Protein AF-A0A4Y8Q930-F1 (afdb_monomer_lite)

Radius of gyration: 38.36 Å; chains: 1; bounding box: 123×101×98 Å

Secondary structure (DSSP, 8-state):
--------------PPPPP------------------PPPP--HHHHHHHHHHHHHHHHHHHHHHT-------------PPPPP--PPPP---------------------SS--------EEPP---S-HHHHHTTHHHHHHHHHHHHHHHHHHHHHHH-GGGGTT-S-HHHHHHHHHHHHHHH-TTSPPTTHHHHHHHHHHHHHHTT---BTTBEEEES--BTTB--SEEEEETTEEEEEEEEEEGGGTTHHHH-TTSSGGGSSEEEEEEEPPPPTHHHHHT-S-HHHHHHHHHHHHHHHHHHHHHHHHHHHHHHHHHHHHHHTT--SS-S-HHHHHHHHHHHHHHHS---S-TTS-HHHHHHTPPPHHHHHHHTT--SGGGT--TTSS----HHHHHHHHHHHHHHHHHHHHHHHHHHHHHHHHHHGGGTTSHHHHHHHHHHHTT--SHHHHHHHHHHHHHHHHHHHHHHHHHHHHHHHHHH--HHHHHHHHHHHHHHHT--SS--HHHHHHHHHHHHHHHHHHHHHHHHHHHHHHHHHHHHHTT--TTS--THHHHHHHHHHHH-TT-HHHHHHHHHHHHHS---------------PPPPP-------------------------------------------------------------

Foldseek 3Di:
DDDDDDDDDDDDDDDDDDDPDDDDDDDDDDDDDDDDDDDDDCDPVNLVVVCVVPNDVVSVVVVVVPDDPDDDDDDDDDDDDDDDDDDDDDDDDDDDDDDDDDPPDDDDDDDPDPPPVVFDFDKDAAPADCLVVLVVCVVQVVVVLVVLLVLLAVLLVVLLLLVVLVVPPDPLSVVLNVQLVVCLLPVVDRDPCNQVSSQSSSLVRSVVPDAAGPQWGKDAQDDDPPDTARIFIDDVPAGNEGEHEEEPVCPPVVVVPPPRCQNHHNIYTYNYDHTDDSLSSLCSDPQVLSNVVSVLVVVLVVLLVVLLVVLLVVVLVVVVVVCVVVVQDLPDDDLVVLLVVLQVSQVVLDPDPPPPPPPPVVVVVLGARSQLCCVSSVHDCVSSPPDPPDDDNGNPNVSVSSSVVSVVVSVVVSLVSLLVLLVVLCVLCVVVCVQLQSVQLVVCVVVVVSDPVSSSLSSLVSSLVVLLVVLVVLLVVLVVVCVVPVDVLSVVLNVLSVVLNVLDDNYSDNVSSSVSVVSSVVSVVSSVLVVVVVVVVVVVVVVCVVVVPDPVPDDPVVLVVLVVQCVVCVPPVVSVVVSVVVCVVCPPPCDDPDDDPDDDDDDDDDDDDDDDDDDDDDDDDDDDDDDDDDDDDDDDDDDDDDDDDDDDDDDDDDDDDDDDDDDDDDD

pLDDT: mean 70.93, std 26.19, range [25.75, 98.44]

Structure (mmCIF, N/CA/C/O backbone):
data_AF-A0A4Y8Q930-F1
#
_entry.id   AF-A0A4Y8Q930-F1
#
loop_
_atom_site.group_PDB
_atom_site.id
_atom_site.type_symbol
_atom_site.label_atom_id
_atom_site.label_alt_id
_atom_site.label_comp_id
_atom_site.label_asym_id
_atom_site.label_entity_id
_atom_site.label_seq_id
_atom_site.pdbx_PDB_ins_code
_atom_site.Cartn_x
_atom_site.Cartn_y
_atom_site.Cartn_z
_atom_site.occupancy
_atom_site.B_iso_or_equiv
_atom_site.auth_seq_id
_atom_site.auth_comp_id
_atom_site.auth_asym_id
_atom_site.auth_atom_id
_atom_site.pdbx_PDB_model_num
ATOM 1 N N . MET A 1 1 ? 37.430 51.679 5.023 1.00 36.75 1 MET A N 1
ATOM 2 C CA . MET A 1 1 ? 35.955 51.592 5.090 1.00 36.75 1 MET A CA 1
ATOM 3 C C . MET A 1 1 ? 35.547 50.253 4.504 1.00 36.75 1 MET A C 1
ATOM 5 O O . MET A 1 1 ? 36.100 49.862 3.488 1.00 36.75 1 MET A O 1
ATOM 9 N N . HIS A 1 2 ? 34.752 49.509 5.267 1.00 32.44 2 HIS A N 1
ATOM 10 C CA . HIS A 1 2 ? 34.808 48.053 5.414 1.00 32.44 2 HIS A CA 1
ATOM 11 C C . HIS A 1 2 ? 34.274 47.218 4.238 1.00 32.44 2 HIS A C 1
ATOM 13 O O . HIS A 1 2 ? 33.123 47.364 3.843 1.00 32.44 2 HIS A O 1
ATOM 19 N N . GLN A 1 3 ? 35.083 46.244 3.806 1.00 33.53 3 GLN A N 1
ATOM 20 C CA . GLN A 1 3 ? 34.623 44.909 3.417 1.00 33.53 3 GLN A CA 1
ATOM 21 C C . GLN A 1 3 ? 34.765 43.999 4.645 1.00 33.53 3 GLN A C 1
ATOM 23 O O . GLN A 1 3 ? 35.811 44.010 5.295 1.00 33.53 3 GLN A O 1
ATOM 28 N N . ALA A 1 4 ? 33.728 43.228 4.964 1.00 36.00 4 ALA A N 1
ATOM 29 C CA . ALA A 1 4 ? 33.788 42.150 5.942 1.00 36.00 4 ALA A CA 1
ATOM 30 C C . ALA A 1 4 ? 33.370 40.854 5.245 1.00 36.00 4 ALA A C 1
ATOM 32 O O . ALA A 1 4 ? 32.201 40.649 4.931 1.00 36.00 4 ALA A O 1
ATOM 33 N N . ALA A 1 5 ? 34.365 40.012 4.974 1.00 34.00 5 ALA A N 1
ATOM 34 C CA . ALA A 1 5 ? 34.192 38.604 4.675 1.00 34.00 5 ALA A CA 1
ATOM 35 C C . ALA A 1 5 ? 34.090 37.853 6.010 1.00 34.00 5 ALA A C 1
ATOM 37 O O . ALA A 1 5 ? 35.002 37.928 6.834 1.00 34.00 5 ALA A O 1
ATOM 38 N N . SER A 1 6 ? 32.982 37.153 6.235 1.00 31.44 6 SER A N 1
ATOM 39 C CA . SER A 1 6 ? 32.815 36.232 7.358 1.00 31.44 6 SER A CA 1
ATOM 40 C C . SER A 1 6 ? 33.062 34.805 6.876 1.00 31.44 6 SER A C 1
ATOM 42 O O . SER A 1 6 ? 32.207 34.192 6.240 1.00 31.44 6 SER A O 1
ATOM 44 N N . SER A 1 7 ? 34.251 34.291 7.183 1.00 29.86 7 SER A N 1
ATOM 45 C CA . SER A 1 7 ? 34.602 32.878 7.064 1.00 29.86 7 SER A CA 1
ATOM 46 C C . SER A 1 7 ? 33.880 32.077 8.151 1.00 29.86 7 SER A C 1
ATOM 48 O O . SER A 1 7 ? 34.176 32.257 9.333 1.00 29.86 7 SER A O 1
ATOM 50 N N . SER A 1 8 ? 32.976 31.168 7.780 1.00 29.45 8 SER A N 1
ATOM 51 C CA . SER A 1 8 ? 32.508 30.113 8.683 1.00 29.45 8 SER A CA 1
ATOM 52 C C . SER A 1 8 ? 33.503 28.950 8.638 1.00 29.45 8 SER A C 1
ATOM 54 O O . SER A 1 8 ? 33.691 28.280 7.624 1.00 29.45 8 SER A O 1
ATOM 56 N N . ARG A 1 9 ? 34.210 28.738 9.751 1.00 30.00 9 ARG A N 1
ATOM 57 C CA . ARG A 1 9 ? 34.969 27.510 9.998 1.00 30.00 9 ARG A CA 1
ATOM 58 C C . ARG A 1 9 ? 33.972 26.429 10.405 1.00 30.00 9 ARG A C 1
ATOM 60 O O . ARG A 1 9 ? 33.438 26.492 11.506 1.00 30.00 9 ARG A O 1
ATOM 67 N N . PHE A 1 10 ? 33.752 25.445 9.540 1.00 30.95 10 PHE A N 1
ATOM 68 C CA . PHE A 1 10 ? 33.192 24.163 9.954 1.00 30.95 10 PHE A CA 1
ATOM 69 C C . PHE A 1 10 ? 34.260 23.406 10.749 1.00 30.95 10 PHE A C 1
ATOM 71 O O . PHE A 1 10 ? 35.343 23.112 10.241 1.00 30.95 10 PHE A O 1
ATOM 78 N N . ALA A 1 11 ? 33.972 23.145 12.021 1.00 31.75 11 ALA A N 1
ATOM 79 C CA . ALA A 1 11 ? 34.728 22.209 12.833 1.00 31.75 11 ALA A CA 1
ATOM 80 C C . ALA A 1 11 ? 34.299 20.787 12.445 1.00 31.75 11 ALA A C 1
ATOM 82 O O . ALA A 1 11 ? 33.137 20.421 12.601 1.00 31.75 11 ALA A O 1
ATOM 83 N N . ASN A 1 12 ? 35.243 19.996 11.930 1.00 30.95 12 ASN A N 1
ATOM 84 C CA . ASN A 1 12 ? 35.089 18.552 11.779 1.00 30.95 12 ASN A CA 1
ATOM 85 C C . ASN A 1 12 ? 35.010 17.921 13.174 1.00 30.95 12 ASN A C 1
ATOM 87 O O . ASN A 1 12 ? 36.035 17.733 13.830 1.00 30.95 12 ASN A O 1
ATOM 91 N N . HIS A 1 13 ? 33.801 17.587 13.622 1.00 31.09 13 HIS A N 1
ATOM 92 C CA . HIS A 1 13 ? 33.611 16.625 14.699 1.00 31.09 13 HIS A CA 1
ATOM 93 C C . HIS A 1 13 ? 33.577 15.221 14.100 1.00 31.09 13 HIS A C 1
ATOM 95 O O . HIS A 1 13 ? 32.574 14.770 13.556 1.00 31.09 13 HIS A O 1
ATOM 101 N N . THR A 1 14 ? 34.715 14.540 14.188 1.00 33.00 14 THR A N 1
ATOM 102 C CA . THR A 1 14 ? 34.837 13.105 13.948 1.00 33.00 14 THR A CA 1
ATOM 103 C C . THR A 1 14 ? 34.076 12.369 15.052 1.00 33.00 14 THR A C 1
ATOM 105 O O . THR A 1 14 ? 34.450 12.453 16.222 1.00 33.00 14 THR A O 1
ATOM 108 N N . ALA A 1 15 ? 32.998 11.673 14.694 1.00 31.64 15 ALA A N 1
ATOM 109 C CA . ALA A 1 15 ? 32.315 10.753 15.596 1.00 31.64 15 ALA A CA 1
ATOM 110 C C . ALA A 1 15 ? 33.247 9.571 15.943 1.00 31.64 15 ALA A C 1
ATOM 112 O O . ALA A 1 15 ? 33.909 9.045 15.041 1.00 31.64 15 ALA A O 1
ATOM 113 N N . PRO A 1 16 ? 33.335 9.137 17.213 1.00 32.88 16 PRO A N 1
ATOM 114 C CA . PRO A 1 16 ? 34.100 7.949 17.565 1.00 32.88 16 PRO A CA 1
ATOM 115 C C . PRO A 1 16 ? 33.382 6.693 17.055 1.00 32.88 16 PRO A C 1
ATOM 117 O O . PRO A 1 16 ? 32.191 6.497 17.295 1.00 32.88 16 PRO A O 1
ATOM 120 N N . GLN A 1 17 ? 34.119 5.840 16.340 1.00 32.97 17 GLN A N 1
ATOM 121 C CA . GLN A 1 17 ? 33.675 4.493 15.988 1.00 32.97 17 GLN A CA 1
ATOM 122 C C . GLN A 1 17 ? 33.480 3.654 17.261 1.00 32.97 17 GLN A C 1
ATOM 124 O O . GLN A 1 17 ? 34.339 3.707 18.143 1.00 32.97 17 GLN A O 1
ATOM 129 N N . PRO A 1 18 ? 32.417 2.838 17.365 1.00 34.44 18 PRO A N 1
ATOM 130 C CA . PRO A 1 18 ? 32.326 1.858 18.434 1.00 34.44 18 PRO A CA 1
ATOM 131 C C . PRO A 1 18 ? 33.282 0.692 18.148 1.00 34.44 18 PRO A C 1
ATOM 133 O O . PRO A 1 18 ? 33.148 -0.023 17.151 1.00 34.44 18 PRO A O 1
ATOM 136 N N . GLU A 1 19 ? 34.250 0.508 19.045 1.00 28.56 19 GLU A N 1
ATOM 137 C CA . GLU A 1 19 ? 35.085 -0.687 19.135 1.00 28.56 19 GLU A CA 1
ATOM 138 C C . GLU A 1 19 ? 34.195 -1.929 19.290 1.00 28.56 19 GLU A C 1
ATOM 140 O O . GLU A 1 19 ? 33.484 -2.097 20.281 1.00 28.56 19 GLU A O 1
ATOM 145 N N . ARG A 1 20 ? 34.245 -2.832 18.306 1.00 30.56 20 ARG A N 1
ATOM 146 C CA . ARG A 1 20 ? 33.734 -4.196 18.459 1.00 30.56 20 ARG A CA 1
ATOM 147 C C . ARG A 1 20 ? 34.702 -4.974 19.345 1.00 30.56 20 ARG A C 1
ATOM 149 O O . ARG A 1 20 ? 35.709 -5.483 18.858 1.00 30.56 20 ARG A O 1
ATOM 156 N N . GLN A 1 21 ? 34.379 -5.088 20.628 1.00 28.41 21 GLN A N 1
ATOM 157 C CA . GLN A 1 21 ? 34.985 -6.093 21.492 1.00 28.41 21 GLN A CA 1
ATOM 158 C C . GLN A 1 21 ? 34.406 -7.466 21.134 1.00 28.41 21 GLN A C 1
ATOM 160 O O . GLN A 1 21 ? 33.207 -7.715 21.228 1.00 28.41 21 GLN A O 1
ATOM 165 N N . SER A 1 22 ? 35.279 -8.345 20.653 1.00 34.91 22 SER A N 1
ATOM 166 C CA . SER A 1 22 ? 35.018 -9.763 20.459 1.00 34.91 22 SER A CA 1
ATOM 167 C C . SER A 1 22 ? 35.129 -10.478 21.805 1.00 34.91 22 SER A C 1
ATOM 169 O O . SER A 1 22 ? 36.237 -10.794 22.241 1.00 34.91 22 SER A O 1
ATOM 171 N N . GLU A 1 23 ? 34.001 -10.742 22.459 1.00 29.06 23 GLU A N 1
ATOM 172 C CA . GLU A 1 23 ? 33.960 -11.674 23.584 1.00 29.06 23 GLU A CA 1
ATOM 173 C C . GLU A 1 23 ? 33.811 -13.110 23.073 1.00 29.06 23 GLU A C 1
ATOM 175 O O . GLU A 1 23 ? 32.836 -13.498 22.428 1.00 29.06 23 GLU A O 1
ATOM 180 N N . SER A 1 24 ? 34.844 -13.897 23.352 1.00 33.09 24 SER A N 1
ATOM 181 C CA . SER A 1 24 ? 34.883 -15.345 23.220 1.00 33.09 24 SER A CA 1
ATOM 182 C C . SER A 1 24 ? 34.011 -15.991 24.297 1.00 33.09 24 SER A C 1
ATOM 184 O O . SER A 1 24 ? 34.334 -15.905 25.482 1.00 33.09 24 SER A O 1
ATOM 186 N N . VAL A 1 25 ? 32.949 -16.688 23.895 1.00 28.27 25 VAL A N 1
ATOM 187 C CA . VAL A 1 25 ? 32.162 -17.531 24.803 1.00 28.27 25 VAL A CA 1
ATOM 188 C C . VAL A 1 25 ? 32.823 -18.904 24.896 1.00 28.27 25 VAL A C 1
ATOM 190 O O . VAL A 1 25 ? 32.787 -19.696 23.953 1.00 28.27 25 VAL A O 1
ATOM 193 N N . ALA A 1 26 ? 33.445 -19.158 26.044 1.00 30.83 26 ALA A N 1
ATOM 194 C CA . ALA A 1 26 ? 33.881 -20.475 26.474 1.00 30.83 26 ALA A CA 1
ATOM 195 C C . ALA A 1 26 ? 32.720 -21.224 27.152 1.00 30.83 26 ALA A C 1
ATOM 197 O O . ALA A 1 26 ? 32.029 -20.683 28.010 1.00 30.83 26 ALA A O 1
ATOM 198 N N . GLU A 1 27 ? 32.535 -22.467 26.711 1.00 32.72 27 GLU A N 1
ATOM 199 C CA . GLU A 1 27 ? 32.150 -23.659 27.477 1.00 32.72 27 GLU A CA 1
ATOM 200 C C . GLU A 1 27 ? 31.601 -23.461 28.906 1.00 32.72 27 GLU A C 1
ATOM 202 O O . GLU A 1 27 ? 32.350 -23.271 29.861 1.00 32.72 27 GLU A O 1
ATOM 207 N N . VAL A 1 28 ? 30.294 -23.691 29.072 1.00 29.25 28 VAL A N 1
ATOM 208 C CA . VAL A 1 28 ? 29.740 -24.292 30.294 1.00 29.25 28 VAL A CA 1
ATOM 209 C C . VAL A 1 28 ? 28.762 -25.385 29.873 1.00 29.25 28 VAL A C 1
ATOM 211 O O . VAL A 1 28 ? 27.650 -25.123 29.415 1.00 29.25 28 VAL A O 1
ATOM 214 N N . ALA A 1 29 ? 29.215 -26.630 30.000 1.00 31.08 29 ALA A N 1
ATOM 215 C CA . ALA A 1 29 ? 28.387 -27.817 29.901 1.00 31.08 29 ALA A CA 1
ATOM 216 C C . ALA A 1 29 ? 27.494 -27.918 31.148 1.00 31.08 29 ALA A C 1
ATOM 218 O O . ALA A 1 29 ? 27.988 -28.027 32.269 1.00 31.08 29 ALA A O 1
ATOM 219 N N . GLY A 1 30 ? 26.180 -27.889 30.936 1.00 25.75 30 GLY A N 1
ATOM 220 C CA . GLY A 1 30 ? 25.165 -28.225 31.927 1.00 25.75 30 GLY A CA 1
ATOM 221 C C . GLY A 1 30 ? 24.246 -29.289 31.343 1.00 25.75 30 GLY A C 1
ATOM 222 O O . GLY A 1 30 ? 23.466 -29.015 30.433 1.00 25.75 30 GLY A O 1
ATOM 223 N N . GLU A 1 31 ? 24.389 -30.514 31.837 1.00 31.94 31 GLU A N 1
ATOM 224 C CA . GLU A 1 31 ? 23.564 -31.669 31.503 1.00 31.94 31 GLU A CA 1
ATOM 225 C C . GLU A 1 31 ? 22.079 -31.389 31.790 1.00 31.94 31 GLU A C 1
ATOM 227 O O . GLU A 1 31 ? 21.690 -31.120 32.924 1.00 31.94 31 GLU A O 1
ATOM 232 N N . SER A 1 32 ? 21.218 -31.534 30.781 1.00 26.50 32 SER A N 1
ATOM 233 C CA . SER A 1 32 ? 19.835 -31.947 31.020 1.00 26.50 32 SER A CA 1
ATOM 234 C C . SER A 1 32 ? 19.386 -32.890 29.908 1.00 26.50 32 SER A C 1
ATOM 236 O O . SER A 1 32 ? 19.452 -32.594 28.715 1.00 26.50 32 SER A O 1
ATOM 238 N N . ALA A 1 33 ? 19.011 -34.094 30.324 1.00 36.91 33 ALA A N 1
ATOM 239 C CA . ALA A 1 33 ? 18.524 -35.151 29.466 1.00 36.91 33 ALA A CA 1
ATOM 240 C C . ALA A 1 33 ? 17.126 -34.793 28.939 1.00 36.91 33 ALA A C 1
ATOM 242 O O . ALA A 1 33 ? 16.171 -34.733 29.710 1.00 36.91 33 ALA A O 1
ATOM 243 N N . PHE A 1 34 ? 16.995 -34.626 27.622 1.00 26.73 34 PHE A N 1
ATOM 244 C CA . PHE A 1 34 ? 15.711 -34.711 26.931 1.00 26.73 34 PHE A CA 1
ATOM 245 C C . PHE A 1 34 ? 15.772 -35.822 25.884 1.00 26.73 34 PHE A C 1
ATOM 247 O O . PHE A 1 34 ? 16.642 -35.862 25.014 1.00 26.73 34 PHE A O 1
ATOM 254 N N . SER A 1 35 ? 14.854 -36.771 26.037 1.00 29.83 35 SER A N 1
ATOM 255 C CA . SER A 1 35 ? 14.697 -37.974 25.232 1.00 29.83 35 SER A CA 1
ATOM 256 C C . SER A 1 35 ? 14.510 -37.660 23.748 1.00 29.83 35 SER A C 1
ATOM 258 O O . SER A 1 35 ? 13.751 -36.763 23.385 1.00 29.83 35 SER A O 1
ATOM 260 N N . GLY A 1 36 ? 15.160 -38.450 22.892 1.00 32.00 36 GLY A N 1
ATOM 261 C CA . GLY A 1 36 ? 15.136 -38.285 21.445 1.00 32.00 36 GLY A CA 1
ATOM 262 C C . GLY A 1 36 ? 13.736 -38.334 20.831 1.00 32.00 36 GLY A C 1
ATOM 263 O O . GLY A 1 36 ? 13.073 -39.368 20.853 1.00 32.00 36 GLY A O 1
ATOM 264 N N . ASN A 1 37 ? 13.353 -37.239 20.175 1.00 30.27 37 ASN A N 1
ATOM 265 C CA . ASN A 1 37 ? 12.312 -37.241 19.156 1.00 30.27 37 ASN A CA 1
ATOM 266 C C . ASN A 1 37 ? 12.974 -37.435 17.788 1.00 30.27 37 ASN A C 1
ATOM 268 O O . ASN A 1 37 ? 13.630 -36.540 17.256 1.00 30.27 37 ASN A O 1
ATOM 272 N N . ARG A 1 38 ? 12.801 -38.626 17.208 1.00 32.75 38 ARG A N 1
ATOM 273 C CA . ARG A 1 38 ? 13.038 -38.838 15.776 1.00 32.75 38 ARG A CA 1
ATOM 274 C C . ARG A 1 38 ? 12.033 -37.979 15.009 1.00 32.75 38 ARG A C 1
ATOM 276 O O . ARG A 1 38 ? 10.834 -38.103 15.244 1.00 32.75 38 ARG A O 1
ATOM 283 N N . MET A 1 39 ? 12.511 -37.140 14.090 1.00 34.72 39 MET A N 1
ATOM 284 C CA . MET A 1 39 ? 11.622 -36.464 13.145 1.00 34.72 39 MET A CA 1
ATOM 285 C C . MET A 1 39 ? 10.830 -37.517 12.350 1.00 34.72 39 MET A C 1
ATOM 287 O O . MET A 1 39 ? 11.417 -38.520 11.929 1.00 34.72 39 MET A O 1
ATOM 291 N N . PRO A 1 40 ? 9.509 -37.339 12.173 1.00 40.88 40 PRO A N 1
ATOM 292 C CA . PRO A 1 40 ? 8.690 -38.304 11.457 1.00 40.88 40 PRO A CA 1
ATOM 293 C C . PRO A 1 40 ? 9.149 -38.408 9.999 1.00 40.88 40 PRO A C 1
ATOM 295 O O . PRO A 1 40 ? 9.387 -37.403 9.330 1.00 40.88 40 PRO A O 1
ATOM 298 N N . VAL A 1 41 ? 9.263 -39.642 9.507 1.00 45.09 41 VAL A N 1
ATOM 299 C CA . VAL A 1 41 ? 9.539 -39.939 8.097 1.00 45.09 41 VAL A CA 1
ATOM 300 C C . VAL A 1 41 ? 8.435 -39.308 7.245 1.00 45.09 41 VAL A C 1
ATOM 302 O O . VAL A 1 41 ? 7.249 -39.577 7.453 1.00 45.09 41 VAL A O 1
ATOM 305 N N . VAL A 1 42 ? 8.817 -38.450 6.297 1.00 45.62 42 VAL A N 1
ATOM 306 C CA . VAL A 1 42 ? 7.871 -37.790 5.392 1.00 45.62 42 VAL A CA 1
ATOM 307 C C . VAL A 1 42 ? 7.357 -38.827 4.396 1.00 45.62 42 VAL A C 1
ATOM 309 O O . VAL A 1 42 ? 8.065 -39.254 3.488 1.00 45.62 42 VAL A O 1
ATOM 312 N N . THR A 1 43 ? 6.113 -39.264 4.579 1.00 53.72 43 THR A N 1
ATOM 313 C CA . THR A 1 43 ? 5.395 -40.079 3.593 1.00 53.72 43 THR A CA 1
ATOM 314 C C . THR A 1 43 ? 4.873 -39.190 2.454 1.00 53.72 43 THR A C 1
ATOM 316 O O . THR A 1 43 ? 4.702 -37.982 2.650 1.00 53.72 43 THR A O 1
ATOM 319 N N . PRO A 1 44 ? 4.550 -39.748 1.271 1.00 44.00 44 PRO A N 1
ATOM 320 C CA . PRO A 1 44 ? 3.959 -38.982 0.166 1.00 44.00 44 PRO A CA 1
ATOM 321 C C . PRO A 1 44 ? 2.697 -38.189 0.556 1.00 44.00 44 PRO A C 1
ATOM 323 O O . PRO A 1 44 ? 2.476 -37.098 0.040 1.00 44.00 44 PRO A O 1
ATOM 326 N N . GLY A 1 45 ? 1.909 -38.686 1.520 1.00 40.31 45 GLY A N 1
ATOM 327 C CA . GLY A 1 45 ? 0.754 -37.964 2.071 1.00 40.31 45 GLY A CA 1
ATOM 328 C C . GLY A 1 45 ? 1.132 -36.745 2.926 1.00 40.31 45 GLY A C 1
ATOM 329 O O . GLY A 1 45 ? 0.474 -35.711 2.848 1.00 40.31 45 GLY A O 1
ATOM 330 N N . ASN A 1 46 ? 2.235 -36.818 3.679 1.00 42.88 46 ASN A N 1
ATOM 331 C CA . ASN A 1 46 ? 2.729 -35.708 4.502 1.00 42.88 46 ASN A CA 1
ATOM 332 C C . ASN A 1 46 ? 3.445 -34.633 3.669 1.00 42.88 46 ASN A C 1
ATOM 334 O O . ASN A 1 46 ? 3.443 -33.465 4.054 1.00 42.88 46 ASN A O 1
ATOM 338 N N . ALA A 1 47 ? 4.002 -34.994 2.508 1.00 43.97 47 ALA A N 1
ATOM 339 C CA . ALA A 1 47 ? 4.641 -34.049 1.592 1.00 43.97 47 ALA A CA 1
ATOM 340 C C . ALA A 1 47 ? 3.649 -33.012 1.035 1.00 43.97 47 ALA A C 1
ATOM 342 O O . ALA A 1 47 ? 3.991 -31.838 0.949 1.00 43.97 47 ALA A O 1
ATOM 343 N N . ALA A 1 48 ? 2.408 -33.408 0.735 1.00 43.94 48 ALA A N 1
ATOM 344 C CA . ALA A 1 48 ? 1.371 -32.487 0.264 1.00 43.94 48 ALA A CA 1
ATOM 345 C C . ALA A 1 48 ? 0.927 -31.490 1.354 1.00 43.94 48 ALA A C 1
ATOM 347 O O . ALA A 1 48 ? 0.676 -30.320 1.069 1.00 43.94 48 ALA A O 1
ATOM 348 N N . VAL A 1 49 ? 0.871 -31.927 2.618 1.00 44.22 49 VAL A N 1
ATOM 349 C CA . VAL A 1 49 ? 0.556 -31.060 3.769 1.00 44.22 49 VAL A CA 1
ATOM 350 C C . VAL A 1 49 ? 1.711 -30.094 4.060 1.00 44.22 49 VAL A C 1
ATOM 352 O O . VAL A 1 49 ? 1.481 -28.904 4.258 1.00 44.22 49 VAL A O 1
ATOM 355 N N . LEU A 1 50 ? 2.959 -30.567 3.989 1.00 41.28 50 LEU A N 1
ATOM 356 C CA . LEU A 1 50 ? 4.159 -29.728 4.090 1.00 41.28 50 LEU A CA 1
ATOM 357 C C . LEU A 1 50 ? 4.265 -28.722 2.931 1.00 41.28 50 LEU A C 1
ATOM 359 O O . LEU A 1 50 ? 4.595 -27.563 3.161 1.00 41.28 50 LEU A O 1
ATOM 363 N N . GLN A 1 51 ? 3.909 -29.109 1.702 1.00 44.75 51 GLN A N 1
ATOM 364 C CA . GLN A 1 51 ? 3.877 -28.198 0.547 1.00 44.75 51 GLN A CA 1
ATOM 365 C C . GLN A 1 51 ? 2.854 -27.076 0.730 1.00 44.75 51 GLN A C 1
ATOM 367 O O . GLN A 1 51 ? 3.130 -25.938 0.352 1.00 44.75 51 GLN A O 1
ATOM 372 N N . ARG A 1 52 ? 1.708 -27.373 1.357 1.00 43.22 52 ARG A N 1
ATOM 373 C CA . ARG A 1 52 ? 0.709 -26.361 1.736 1.00 43.22 52 ARG A CA 1
ATOM 374 C C . ARG A 1 52 ? 1.218 -25.416 2.827 1.00 43.22 52 ARG A C 1
ATOM 376 O O . ARG A 1 52 ? 0.871 -24.242 2.796 1.00 43.22 52 ARG A O 1
ATOM 383 N N . ALA A 1 53 ? 2.024 -25.910 3.766 1.00 37.56 53 ALA A N 1
ATOM 384 C CA . ALA A 1 53 ? 2.483 -25.135 4.918 1.00 37.56 53 ALA A CA 1
ATOM 385 C C . ALA A 1 53 ? 3.694 -24.231 4.622 1.00 37.56 53 ALA A C 1
ATOM 387 O O . ALA A 1 53 ? 3.720 -23.089 5.072 1.00 37.56 53 ALA A O 1
ATOM 388 N N . VAL A 1 54 ? 4.694 -24.721 3.878 1.00 47.97 54 VAL A N 1
ATOM 389 C CA . VAL A 1 54 ? 5.989 -24.022 3.705 1.00 47.97 54 VAL A CA 1
ATOM 390 C C . VAL A 1 54 ? 6.386 -23.772 2.243 1.00 47.97 54 VAL A C 1
ATOM 392 O O . VAL A 1 54 ? 7.416 -23.157 1.973 1.00 47.97 54 VAL A O 1
ATOM 395 N N . GLY A 1 55 ? 5.555 -24.190 1.284 1.00 49.84 55 GLY A N 1
ATOM 396 C CA . GLY A 1 55 ? 5.779 -23.975 -0.146 1.00 49.84 55 GLY A CA 1
ATOM 397 C C . GLY A 1 55 ? 6.757 -24.968 -0.788 1.00 49.84 55 GLY A C 1
ATOM 398 O O . GLY A 1 55 ? 7.615 -25.571 -0.144 1.00 49.84 55 GLY A O 1
ATOM 399 N N . ASN A 1 56 ? 6.635 -25.134 -2.109 1.00 51.41 56 ASN A N 1
ATOM 400 C CA . ASN A 1 56 ? 7.324 -26.188 -2.869 1.00 51.41 56 ASN A CA 1
ATOM 401 C C . ASN A 1 56 ? 8.857 -26.135 -2.780 1.00 51.41 56 ASN A C 1
ATOM 403 O O . ASN A 1 56 ? 9.503 -27.180 -2.816 1.00 51.41 56 ASN A O 1
ATOM 407 N N . ARG A 1 57 ? 9.439 -24.935 -2.655 1.00 42.41 57 ARG A N 1
ATOM 408 C CA . ARG A 1 57 ? 10.895 -24.752 -2.583 1.00 42.41 57 ARG A CA 1
ATOM 409 C C . ARG A 1 57 ? 11.465 -25.244 -1.251 1.00 42.41 57 ARG A C 1
ATOM 411 O O . ARG A 1 57 ? 12.410 -26.020 -1.260 1.00 42.41 57 ARG A O 1
ATOM 418 N N . ALA A 1 58 ? 10.829 -24.891 -0.133 1.00 49.88 58 ALA A N 1
ATOM 419 C CA . ALA A 1 58 ? 11.243 -25.353 1.190 1.00 49.88 58 ALA A CA 1
ATOM 420 C C . ALA A 1 58 ? 11.091 -26.876 1.337 1.00 49.88 58 ALA A C 1
ATOM 422 O O . ALA A 1 58 ? 11.966 -27.534 1.889 1.00 49.88 58 ALA A O 1
ATOM 423 N N . VAL A 1 59 ? 10.027 -27.464 0.774 1.00 53.06 59 VAL A N 1
ATOM 424 C CA . VAL A 1 59 ? 9.859 -28.928 0.773 1.00 53.06 59 VAL A CA 1
ATOM 425 C C . VAL A 1 59 ? 10.926 -29.627 -0.070 1.00 53.06 59 VAL A C 1
ATOM 427 O O . VAL A 1 59 ? 11.421 -30.675 0.339 1.00 53.06 59 VAL A O 1
ATOM 430 N N . ALA A 1 60 ? 11.317 -29.061 -1.215 1.00 49.59 60 ALA A N 1
ATOM 431 C CA . ALA A 1 60 ? 12.400 -29.613 -2.029 1.00 49.59 60 ALA A CA 1
ATOM 432 C C . ALA A 1 60 ? 13.744 -29.605 -1.278 1.00 49.59 60 ALA A C 1
ATOM 434 O O . ALA A 1 60 ? 14.451 -30.615 -1.292 1.00 49.59 60 ALA A O 1
ATOM 435 N N . ASP A 1 61 ? 14.049 -28.519 -0.564 1.00 50.38 61 ASP A N 1
ATOM 436 C CA . ASP A 1 61 ? 15.264 -28.399 0.248 1.00 50.38 61 ASP A CA 1
ATOM 437 C C . ASP A 1 61 ? 15.244 -29.382 1.439 1.00 50.38 61 ASP A C 1
ATOM 439 O O . ASP A 1 61 ? 16.241 -30.053 1.714 1.00 50.38 61 ASP A O 1
ATOM 443 N N . MET A 1 62 ? 14.090 -29.566 2.093 1.00 57.62 62 MET A N 1
ATOM 444 C CA . MET A 1 62 ? 13.918 -30.552 3.172 1.00 57.62 62 MET A CA 1
ATOM 445 C C . MET A 1 62 ? 14.051 -32.001 2.677 1.00 57.62 62 MET A C 1
ATOM 447 O O . MET A 1 62 ? 14.667 -32.827 3.350 1.00 57.62 62 MET A O 1
ATOM 451 N N . LEU A 1 63 ? 13.515 -32.326 1.496 1.00 61.78 63 LEU A N 1
ATOM 452 C CA . LEU A 1 63 ? 13.636 -33.662 0.901 1.00 61.78 63 LEU A CA 1
ATOM 453 C C . LEU A 1 63 ? 15.072 -33.965 0.446 1.00 61.78 63 LEU A C 1
ATOM 455 O O . LEU A 1 63 ? 15.521 -35.108 0.561 1.00 61.78 63 LEU A O 1
ATOM 459 N N . GLN A 1 64 ? 15.818 -32.956 -0.016 1.00 56.91 64 GLN A N 1
ATOM 460 C CA . GLN A 1 64 ? 17.247 -33.102 -0.312 1.00 56.91 64 GLN A CA 1
ATOM 461 C C . GLN A 1 64 ? 18.073 -33.366 0.951 1.00 56.91 64 GLN A C 1
ATOM 463 O O . GLN A 1 64 ? 18.970 -34.207 0.922 1.00 56.91 64 GLN A O 1
ATOM 468 N N . GLN A 1 65 ? 17.744 -32.719 2.072 1.00 58.34 65 GLN A N 1
ATOM 469 C CA . GLN A 1 65 ? 18.422 -32.944 3.355 1.00 58.34 65 GLN A CA 1
ATOM 470 C C . GLN A 1 65 ? 18.110 -34.317 3.980 1.00 58.34 65 GLN A C 1
ATOM 472 O O . GLN A 1 65 ? 18.904 -34.822 4.771 1.00 58.34 65 GLN A O 1
ATOM 477 N N . GLN A 1 66 ? 16.987 -34.946 3.615 1.00 50.66 66 GLN A N 1
ATOM 478 C CA . GLN A 1 66 ? 16.576 -36.258 4.131 1.00 50.66 66 GLN A CA 1
ATOM 479 C C . GLN A 1 66 ? 17.149 -37.460 3.363 1.00 50.66 66 GLN A C 1
ATOM 481 O O . GLN A 1 66 ? 16.927 -38.592 3.789 1.00 50.66 66 GLN A O 1
ATOM 486 N N . SER A 1 67 ? 17.897 -37.261 2.270 1.00 38.41 67 SER A N 1
ATOM 487 C CA . SER A 1 67 ? 18.560 -38.366 1.561 1.00 38.41 67 SER A CA 1
ATOM 488 C C . SER A 1 67 ? 19.875 -38.757 2.251 1.00 38.41 67 SER A C 1
ATOM 490 O O . SER A 1 67 ? 20.853 -38.011 2.159 1.00 38.41 67 SER A O 1
ATOM 492 N N . PRO A 1 68 ? 19.977 -39.933 2.904 1.00 36.62 68 PRO A N 1
ATOM 493 C CA . PRO A 1 68 ? 21.242 -40.399 3.445 1.00 36.62 68 PRO A CA 1
ATOM 494 C C . PRO A 1 68 ? 22.079 -40.941 2.285 1.00 36.62 68 PRO A C 1
ATOM 496 O O . PRO A 1 68 ? 21.749 -41.966 1.687 1.00 36.62 68 PRO A O 1
ATOM 499 N N . VAL A 1 69 ? 23.184 -40.267 1.966 1.00 35.34 69 VAL A N 1
ATOM 500 C CA . VAL A 1 69 ? 24.219 -40.818 1.084 1.00 35.34 69 VAL A CA 1
ATOM 501 C C . VAL A 1 69 ? 24.845 -42.021 1.792 1.00 35.34 69 VAL A C 1
ATOM 503 O O . VAL A 1 69 ? 25.724 -41.881 2.644 1.00 35.34 69 VAL A O 1
ATOM 506 N N . ALA A 1 70 ? 24.372 -43.220 1.456 1.00 33.38 70 ALA A N 1
ATOM 507 C CA . ALA A 1 70 ? 25.004 -44.467 1.851 1.00 33.38 70 ALA A CA 1
ATOM 508 C C . ALA A 1 70 ? 26.373 -44.573 1.158 1.00 33.38 70 ALA A C 1
ATOM 510 O O . ALA A 1 70 ? 26.466 -44.730 -0.058 1.00 33.38 70 ALA A O 1
ATOM 511 N N . LYS A 1 71 ? 27.449 -44.479 1.945 1.00 38.44 71 LYS A N 1
ATOM 512 C CA . LYS A 1 71 ? 28.803 -44.843 1.514 1.00 38.44 71 LYS A CA 1
ATOM 513 C C . LYS A 1 71 ? 28.892 -46.371 1.401 1.00 38.44 71 LYS A C 1
ATOM 515 O O . LYS A 1 71 ? 28.876 -47.062 2.414 1.00 38.44 71 LYS A O 1
ATOM 520 N N . GLY A 1 72 ? 29.011 -46.872 0.174 1.00 30.53 72 GLY A N 1
ATOM 521 C CA . GLY A 1 72 ? 29.390 -48.247 -0.181 1.00 30.53 72 GLY A CA 1
ATOM 522 C C . GLY A 1 72 ? 30.466 -48.226 -1.280 1.00 30.53 72 GLY A C 1
ATOM 523 O O . GLY A 1 72 ? 30.613 -47.197 -1.936 1.00 30.53 72 GLY A O 1
ATOM 524 N N . PRO A 1 73 ? 31.283 -49.285 -1.421 1.00 34.44 73 PRO A N 1
ATOM 525 C CA . PRO A 1 73 ? 32.714 -49.169 -1.702 1.00 34.44 73 PRO A CA 1
ATOM 526 C C . PRO A 1 73 ? 33.073 -48.921 -3.172 1.00 34.44 73 PRO A C 1
ATOM 528 O O . PRO A 1 73 ? 32.311 -49.196 -4.092 1.00 34.44 73 PRO A O 1
ATOM 531 N N . ALA A 1 74 ? 34.289 -48.398 -3.338 1.00 42.69 74 ALA A N 1
ATOM 532 C CA . ALA A 1 74 ? 34.904 -47.928 -4.568 1.00 42.69 74 ALA A CA 1
ATOM 533 C C . ALA A 1 74 ? 34.805 -48.900 -5.757 1.00 42.69 74 ALA A C 1
ATOM 535 O O . ALA A 1 74 ? 35.346 -50.004 -5.725 1.00 42.69 74 ALA A O 1
ATOM 536 N N . SER A 1 75 ? 34.224 -48.405 -6.849 1.00 32.47 75 SER A N 1
ATOM 537 C CA . SER A 1 75 ? 34.491 -48.866 -8.210 1.00 32.47 75 SER A CA 1
ATOM 538 C C . SER A 1 75 ? 34.850 -47.662 -9.087 1.00 32.47 75 SER A C 1
ATOM 540 O O . SER A 1 75 ? 34.311 -46.572 -8.909 1.00 32.47 75 SER A O 1
ATOM 542 N N . GLU A 1 76 ? 35.805 -47.888 -9.982 1.00 32.91 76 GLU A N 1
ATOM 543 C CA . GLU A 1 76 ? 36.582 -46.948 -10.797 1.00 32.91 76 GLU A CA 1
ATOM 544 C C . GLU A 1 76 ? 35.814 -45.813 -11.514 1.00 32.91 76 GLU A C 1
ATOM 546 O O . GLU A 1 76 ? 34.637 -45.950 -11.858 1.00 32.91 76 GLU A O 1
ATOM 551 N N . PRO A 1 77 ? 36.489 -44.681 -11.813 1.00 31.33 77 PRO A N 1
ATOM 552 C CA . PRO A 1 77 ? 35.854 -43.519 -12.416 1.00 31.33 77 PRO A CA 1
ATOM 553 C C . PRO A 1 77 ? 35.657 -43.704 -13.928 1.00 31.33 77 PRO A C 1
ATOM 555 O O . PRO A 1 77 ? 36.576 -43.526 -14.731 1.00 31.33 77 PRO A O 1
ATOM 558 N N . HIS A 1 78 ? 34.418 -43.962 -14.346 1.00 31.06 78 HIS A N 1
ATOM 559 C CA . HIS A 1 78 ? 34.014 -43.744 -15.732 1.00 31.06 78 HIS A CA 1
ATOM 560 C C . HIS A 1 78 ? 33.948 -42.238 -16.032 1.00 31.06 78 HIS A C 1
ATOM 562 O O . HIS A 1 78 ? 33.094 -41.510 -15.532 1.00 31.06 78 HIS A O 1
ATOM 568 N N . ARG A 1 79 ? 34.860 -41.781 -16.900 1.00 33.41 79 ARG A N 1
ATOM 569 C CA . ARG A 1 79 ? 34.836 -40.473 -17.575 1.00 33.41 79 ARG A CA 1
ATOM 570 C C . ARG A 1 79 ? 33.474 -40.219 -18.239 1.00 33.41 79 ARG A C 1
ATOM 572 O O . ARG A 1 79 ? 33.233 -40.679 -19.355 1.00 33.41 79 ARG A O 1
ATOM 579 N N . SER A 1 80 ? 32.626 -39.407 -17.617 1.00 29.61 80 SER A N 1
ATOM 580 C CA . SER A 1 80 ? 31.519 -38.729 -18.296 1.00 29.61 80 SER A CA 1
ATOM 581 C C . SER A 1 80 ? 32.045 -37.475 -19.003 1.00 29.61 80 SER A C 1
ATOM 583 O O . SER A 1 80 ? 32.584 -36.562 -18.379 1.00 29.61 80 SER A O 1
ATOM 585 N N . LYS A 1 81 ? 31.930 -37.474 -20.333 1.00 30.45 81 LYS A N 1
ATOM 586 C CA . LYS A 1 81 ? 32.319 -36.386 -21.243 1.00 30.45 81 LYS A CA 1
ATOM 587 C C . LYS A 1 81 ? 31.486 -35.114 -20.973 1.00 30.45 81 LYS A C 1
ATOM 589 O O . LYS A 1 81 ? 30.305 -35.250 -20.655 1.00 30.45 81 LYS A O 1
ATOM 594 N N . PRO A 1 82 ? 32.039 -33.898 -21.152 1.00 30.56 82 PRO A N 1
ATOM 595 C CA . PRO A 1 82 ? 31.263 -32.663 -21.066 1.00 30.56 82 PRO A CA 1
ATOM 596 C C . PRO A 1 82 ? 30.221 -32.580 -22.186 1.00 30.56 82 PRO A C 1
ATOM 598 O O . PRO A 1 82 ? 30.459 -33.026 -23.311 1.00 30.56 82 PRO A O 1
ATOM 601 N N . ALA A 1 83 ? 29.077 -31.982 -21.856 1.00 28.50 83 ALA A N 1
ATOM 602 C CA . ALA A 1 83 ? 27.972 -31.720 -22.762 1.00 28.50 83 ALA A CA 1
ATOM 603 C C . ALA A 1 83 ? 28.434 -30.955 -24.014 1.00 28.50 83 ALA A C 1
ATOM 605 O O . ALA A 1 83 ? 29.030 -29.880 -23.932 1.00 28.50 83 ALA A O 1
ATOM 606 N N . LEU A 1 84 ? 28.131 -31.526 -25.181 1.00 27.23 84 LEU A N 1
ATOM 607 C CA . LEU A 1 84 ? 28.248 -30.866 -26.473 1.00 27.23 84 LEU A CA 1
ATOM 608 C C . LEU A 1 84 ? 27.381 -29.599 -26.494 1.00 27.23 84 LEU A C 1
ATOM 610 O O . LEU A 1 84 ? 26.155 -29.677 -26.417 1.00 27.23 84 LEU A O 1
ATOM 614 N N . GLN A 1 85 ? 28.028 -28.453 -26.706 1.00 31.25 85 GLN A N 1
ATOM 615 C CA . GLN A 1 85 ? 27.413 -27.291 -27.341 1.00 31.25 85 GLN A CA 1
ATOM 616 C C . GLN A 1 85 ? 26.852 -27.728 -28.700 1.00 31.25 85 GLN A C 1
ATOM 618 O O . GLN A 1 85 ? 27.606 -28.062 -29.617 1.00 31.25 85 GLN A O 1
ATOM 623 N N . ARG A 1 86 ? 25.524 -27.750 -28.843 1.00 29.95 86 ARG A N 1
ATOM 624 C CA . ARG A 1 86 ? 24.888 -27.876 -30.154 1.00 29.95 86 ARG A CA 1
ATOM 625 C C . ARG A 1 86 ? 24.752 -26.488 -30.768 1.00 29.95 86 ARG A C 1
ATOM 627 O O . ARG A 1 86 ? 24.012 -25.650 -30.263 1.00 29.95 86 ARG A O 1
ATOM 634 N N . LYS A 1 87 ? 25.483 -26.290 -31.869 1.00 27.61 87 LYS A N 1
ATOM 635 C CA . LYS A 1 87 ? 25.188 -25.299 -32.907 1.00 27.61 87 LYS A CA 1
ATOM 636 C C . LYS A 1 87 ? 23.721 -25.447 -33.318 1.00 27.61 87 LYS A C 1
ATOM 638 O O . LYS A 1 87 ? 23.296 -26.555 -33.643 1.00 27.61 87 LYS A O 1
ATOM 643 N N . SER A 1 88 ? 22.977 -24.347 -33.302 1.00 27.86 88 SER A N 1
ATOM 644 C CA . SER A 1 88 ? 21.695 -24.230 -33.991 1.00 27.86 88 SER A CA 1
ATOM 645 C C . SER A 1 88 ? 21.939 -24.433 -35.484 1.00 27.86 88 SER A C 1
ATOM 647 O O . SER A 1 88 ? 22.703 -23.682 -36.091 1.00 27.86 88 SER A O 1
ATOM 649 N N . ALA A 1 89 ? 21.352 -25.489 -36.038 1.00 28.84 89 ALA A N 1
ATOM 650 C CA . ALA A 1 89 ? 21.259 -25.669 -37.472 1.00 28.84 89 ALA A CA 1
ATOM 651 C C . ALA A 1 89 ? 20.190 -24.710 -38.007 1.00 28.84 89 ALA A C 1
ATOM 653 O O . ALA A 1 89 ? 19.094 -24.630 -37.451 1.00 28.84 89 ALA A O 1
ATOM 654 N N . ASP A 1 90 ? 20.579 -23.970 -39.043 1.00 33.69 90 ASP A N 1
ATOM 655 C CA . ASP A 1 90 ? 19.687 -23.378 -40.031 1.00 33.69 90 ASP A CA 1
ATOM 656 C C . ASP A 1 90 ? 18.684 -24.430 -40.503 1.00 33.69 90 ASP A C 1
ATOM 658 O O . ASP A 1 90 ? 19.097 -25.453 -41.040 1.00 33.69 90 ASP A O 1
ATOM 662 N N . ASP A 1 91 ? 17.397 -24.131 -40.369 1.00 29.62 91 ASP A N 1
ATOM 663 C CA . ASP A 1 91 ? 16.374 -24.652 -41.267 1.00 29.62 91 ASP A CA 1
ATOM 664 C C . ASP A 1 91 ? 15.503 -23.471 -41.697 1.00 29.62 91 ASP A C 1
ATOM 666 O O . ASP A 1 91 ? 14.667 -22.946 -40.957 1.00 29.62 91 ASP A O 1
ATOM 670 N N . GLY A 1 92 ? 15.783 -23.006 -42.913 1.00 29.30 92 GLY A N 1
ATOM 671 C CA . GLY A 1 92 ? 14.980 -22.026 -43.615 1.00 29.30 92 GLY A CA 1
ATOM 672 C C . GLY A 1 92 ? 13.654 -22.645 -44.035 1.00 29.30 92 GLY A C 1
ATOM 673 O O . GLY A 1 92 ? 13.615 -23.560 -44.854 1.00 29.30 92 GLY A O 1
ATOM 674 N N . HIS A 1 93 ? 12.560 -22.080 -43.535 1.00 29.08 93 HIS A N 1
ATOM 675 C CA . HIS A 1 93 ? 11.250 -22.236 -44.145 1.00 29.08 93 HIS A CA 1
ATOM 676 C C . HIS A 1 93 ? 10.747 -20.874 -44.618 1.00 29.08 93 HIS A C 1
ATOM 678 O O . HIS A 1 93 ? 10.526 -19.950 -43.836 1.00 29.08 93 HIS A O 1
ATOM 684 N N . HIS A 1 94 ? 10.602 -20.777 -45.939 1.00 29.75 94 HIS A N 1
ATOM 685 C CA . HIS A 1 94 ? 9.872 -19.732 -46.637 1.00 29.75 94 HIS A CA 1
ATOM 686 C C . HIS A 1 94 ? 8.465 -19.583 -46.044 1.00 29.75 94 HIS A C 1
ATOM 688 O O . HIS A 1 94 ? 7.650 -20.496 -46.153 1.00 29.75 94 HIS A O 1
ATOM 694 N N . ALA A 1 95 ? 8.173 -18.419 -45.465 1.00 28.06 95 ALA A N 1
ATOM 695 C CA . ALA A 1 95 ? 6.809 -17.950 -45.267 1.00 28.06 95 ALA A CA 1
ATOM 696 C C . ALA A 1 95 ? 6.555 -16.831 -46.279 1.00 28.06 95 ALA A C 1
ATOM 698 O O . ALA A 1 95 ? 7.096 -15.727 -46.179 1.00 28.06 95 ALA A O 1
ATOM 699 N N . GLU A 1 96 ? 5.772 -17.170 -47.296 1.00 26.97 96 GLU A N 1
ATOM 700 C CA . GLU A 1 96 ? 5.217 -16.241 -48.263 1.00 26.97 96 GLU A CA 1
ATOM 701 C C . GLU A 1 96 ? 4.361 -15.184 -47.556 1.00 26.97 96 GLU A C 1
ATOM 703 O O . GLU A 1 96 ? 3.457 -15.481 -46.779 1.00 26.97 96 GLU A O 1
ATOM 708 N N . SER A 1 97 ? 4.683 -13.928 -47.855 1.00 29.98 97 SER A N 1
ATOM 709 C CA . SER A 1 97 ? 3.756 -12.823 -48.096 1.00 29.98 97 SER A CA 1
ATOM 710 C C . SER A 1 97 ? 2.261 -13.161 -47.942 1.00 29.98 97 SER A C 1
ATOM 712 O O . SER A 1 97 ? 1.596 -13.544 -48.907 1.00 29.98 97 SER A O 1
ATOM 714 N N . MET A 1 98 ? 1.694 -12.839 -46.778 1.00 26.55 98 MET A N 1
ATOM 715 C CA . MET A 1 98 ? 0.320 -12.346 -46.715 1.00 26.55 98 MET A CA 1
ATOM 716 C C . MET A 1 98 ? 0.272 -10.959 -46.080 1.00 26.55 98 MET A C 1
ATOM 718 O O . MET A 1 98 ? 0.819 -10.680 -45.015 1.00 26.55 98 MET A O 1
ATOM 722 N N . SER A 1 99 ? -0.335 -10.085 -46.869 1.00 28.72 99 SER A N 1
ATOM 723 C CA . SER A 1 99 ? -0.327 -8.638 -46.826 1.00 28.72 99 SER A CA 1
ATOM 724 C C . SER A 1 99 ? -1.372 -8.083 -45.857 1.00 28.72 99 SER A C 1
ATOM 726 O O . SER A 1 99 ? -2.436 -8.667 -45.676 1.00 28.72 99 SER A O 1
ATOM 728 N N . ALA A 1 100 ? -1.026 -6.931 -45.276 1.00 32.78 100 ALA A N 1
ATOM 729 C CA . ALA A 1 100 ? -1.882 -5.813 -44.883 1.00 32.78 100 ALA A CA 1
ATOM 730 C C . ALA A 1 100 ? -3.332 -6.117 -44.461 1.00 32.78 100 ALA A C 1
ATOM 732 O O . ALA A 1 100 ? -4.178 -6.303 -45.325 1.00 32.78 100 ALA A O 1
ATOM 733 N N . ASN A 1 101 ? -3.633 -6.016 -43.151 1.00 27.70 101 ASN A N 1
ATOM 734 C CA . ASN A 1 101 ? -4.915 -5.466 -42.654 1.00 27.70 101 ASN A CA 1
ATOM 735 C C . ASN A 1 101 ? -5.025 -5.258 -41.122 1.00 27.70 101 ASN A C 1
ATOM 737 O O . ASN A 1 101 ? -6.096 -5.438 -40.565 1.00 27.70 101 ASN A O 1
ATOM 741 N N . ASN A 1 102 ? -3.973 -4.824 -40.408 1.00 29.52 102 ASN A N 1
ATOM 742 C CA . ASN A 1 102 ? -4.110 -4.475 -38.972 1.00 29.52 102 ASN A CA 1
ATOM 743 C C . ASN A 1 102 ? -3.403 -3.171 -38.539 1.00 29.52 102 ASN A C 1
ATOM 745 O O . ASN A 1 102 ? -3.094 -2.968 -37.369 1.00 29.52 102 ASN A O 1
ATOM 749 N N . ALA A 1 103 ? -3.168 -2.243 -39.471 1.00 29.16 103 ALA A N 1
ATOM 750 C CA . ALA A 1 103 ? -2.422 -1.003 -39.214 1.00 29.16 103 ALA A CA 1
ATOM 751 C C . ALA A 1 103 ? -3.289 0.236 -38.880 1.00 29.16 103 ALA A C 1
ATOM 753 O O . ALA A 1 103 ? -2.822 1.362 -39.030 1.00 29.16 103 ALA A O 1
ATOM 754 N N . ARG A 1 104 ? -4.542 0.085 -38.426 1.00 27.36 104 ARG A N 1
ATOM 755 C CA . ARG A 1 104 ? -5.435 1.229 -38.136 1.00 27.36 104 ARG A CA 1
ATOM 756 C C . ARG A 1 104 ? -6.095 1.168 -36.756 1.00 27.36 104 ARG A C 1
ATOM 758 O O . ARG A 1 104 ? -7.311 1.186 -36.657 1.00 27.36 104 ARG A O 1
ATOM 765 N N . THR A 1 105 ? -5.287 1.176 -35.696 1.00 29.58 105 THR A N 1
ATOM 766 C CA . THR A 1 105 ? -5.742 1.581 -34.346 1.00 29.58 105 THR A CA 1
ATOM 767 C C . THR A 1 105 ? -4.559 1.914 -33.431 1.00 29.58 105 THR A C 1
ATOM 769 O O . THR A 1 105 ? -4.387 1.327 -32.371 1.00 29.58 105 THR A O 1
ATOM 772 N N . LYS A 1 106 ? -3.692 2.857 -33.824 1.00 34.47 106 LYS A N 1
ATOM 773 C CA . LYS A 1 106 ? -2.725 3.469 -32.892 1.00 34.47 106 LYS A CA 1
ATOM 774 C C . LYS A 1 106 ? -2.534 4.950 -33.189 1.00 34.47 106 LYS A C 1
ATOM 776 O O . LYS A 1 106 ? -1.584 5.345 -33.850 1.00 34.47 106 LYS A O 1
ATOM 781 N N . ALA A 1 107 ? -3.455 5.750 -32.673 1.00 32.19 107 ALA A N 1
ATOM 782 C CA . ALA A 1 107 ? -3.235 7.158 -32.381 1.00 32.19 107 ALA A CA 1
ATOM 783 C C . ALA A 1 107 ? -4.213 7.559 -31.271 1.00 32.19 107 ALA A C 1
ATOM 785 O O . ALA A 1 107 ? -5.310 8.033 -31.541 1.00 32.19 107 ALA A O 1
ATOM 786 N N . VAL A 1 108 ? -3.834 7.303 -30.018 1.00 27.36 108 VAL A N 1
ATOM 787 C CA . VAL A 1 108 ? -4.441 7.970 -28.863 1.00 27.36 108 VAL A CA 1
ATOM 788 C C . VAL A 1 108 ? -3.297 8.560 -28.052 1.00 27.36 108 VAL A C 1
ATOM 790 O O . VAL A 1 108 ? -2.348 7.877 -27.675 1.00 27.36 108 VAL A O 1
ATOM 793 N N . THR A 1 109 ? -3.378 9.872 -27.912 1.00 29.20 109 THR A N 1
ATOM 794 C CA . THR A 1 109 ? -2.515 10.803 -27.194 1.00 29.20 109 THR A CA 1
ATOM 795 C C . THR A 1 109 ? -2.227 10.363 -25.757 1.00 29.20 109 THR A C 1
ATOM 797 O O . THR A 1 109 ? -3.143 10.085 -24.986 1.00 29.20 109 THR A O 1
ATOM 800 N N . TRP A 1 110 ? -0.942 10.345 -25.399 1.00 32.22 110 TRP A N 1
ATOM 801 C CA . TRP A 1 110 ? -0.423 10.012 -24.074 1.00 32.22 110 TRP A CA 1
ATOM 802 C C . TRP A 1 110 ? -0.493 11.234 -23.151 1.00 32.22 110 TRP A C 1
ATOM 804 O O . TRP A 1 110 ? 0.444 12.025 -23.085 1.00 32.22 110 TRP A O 1
ATOM 814 N N . ALA A 1 111 ? -1.611 11.401 -22.448 1.00 27.58 111 ALA A N 1
ATOM 815 C CA . ALA A 1 111 ? -1.701 12.313 -21.311 1.00 27.58 111 ALA A CA 1
ATOM 816 C C . ALA A 1 111 ? -1.306 11.565 -20.025 1.00 27.58 111 ALA A C 1
ATOM 818 O O . ALA A 1 111 ? -1.722 10.426 -19.816 1.00 27.58 111 ALA A O 1
ATOM 819 N N . HIS A 1 112 ? -0.484 12.198 -19.186 1.00 33.59 112 HIS A N 1
ATOM 820 C CA . HIS A 1 112 ? 0.019 11.694 -17.903 1.00 33.59 112 HIS A CA 1
ATOM 821 C C . HIS A 1 112 ? -1.098 11.540 -16.851 1.00 33.59 112 HIS A C 1
ATOM 823 O O . HIS A 1 112 ? -1.210 12.311 -15.905 1.00 33.59 112 HIS A O 1
ATOM 829 N N . GLY A 1 113 ? -1.931 10.518 -17.009 1.00 27.50 113 GLY A N 1
ATOM 830 C CA . GLY A 1 113 ? -2.793 9.965 -15.970 1.00 27.50 113 GLY A CA 1
ATOM 831 C C . GLY A 1 113 ? -2.502 8.475 -15.880 1.00 27.50 113 GLY A C 1
ATOM 832 O O . GLY A 1 113 ? -2.166 7.887 -16.906 1.00 27.50 113 GLY A O 1
ATOM 833 N N . ARG A 1 114 ? -2.563 7.902 -14.664 1.00 36.25 114 ARG A N 1
ATOM 834 C CA . ARG A 1 114 ? -2.395 6.466 -14.347 1.00 36.25 114 ARG A CA 1
ATOM 835 C C . ARG A 1 114 ? -2.533 5.626 -15.612 1.00 36.25 114 ARG A C 1
ATOM 837 O O . ARG A 1 114 ? -3.639 5.569 -16.149 1.00 36.25 114 ARG A O 1
ATOM 844 N N . GLN A 1 115 ? -1.450 5.010 -16.102 1.00 34.69 115 GLN A N 1
ATOM 845 C CA . GLN A 1 115 ? -1.607 3.958 -17.098 1.00 34.69 115 GLN A CA 1
ATOM 846 C C . GLN A 1 115 ? -2.556 2.948 -16.454 1.00 34.69 115 GLN A C 1
ATOM 848 O O . GLN A 1 115 ? -2.154 2.161 -15.599 1.00 34.69 115 GLN A O 1
ATOM 853 N N . GLN A 1 116 ? -3.840 3.003 -16.819 1.00 34.28 116 GLN A N 1
ATOM 854 C CA . GLN A 1 116 ? -4.667 1.822 -16.824 1.00 34.28 116 GLN A CA 1
ATOM 855 C C . GLN A 1 116 ? -3.872 0.898 -17.724 1.00 34.28 116 GLN A C 1
ATOM 857 O O . GLN A 1 116 ? -3.897 1.038 -18.946 1.00 34.28 116 GLN A O 1
ATOM 862 N N . ILE A 1 117 ? -3.056 0.037 -17.113 1.00 38.94 117 ILE A N 1
ATOM 863 C CA . ILE A 1 117 ? -2.579 -1.160 -17.772 1.00 38.94 117 ILE A CA 1
ATOM 864 C C . ILE A 1 117 ? -3.873 -1.745 -18.306 1.00 38.94 117 ILE A C 1
ATOM 866 O O . ILE A 1 117 ? -4.730 -2.142 -17.517 1.00 38.94 117 ILE A O 1
ATOM 870 N N . GLN A 1 118 ? -4.078 -1.635 -19.619 1.00 37.31 118 GLN A N 1
ATOM 871 C CA . GLN A 1 118 ? -5.213 -2.236 -20.293 1.00 37.31 118 GLN A CA 1
ATOM 872 C C . GLN A 1 118 ? -5.153 -3.686 -19.833 1.00 37.31 118 GLN A C 1
ATOM 874 O O . GLN A 1 118 ? -4.168 -4.361 -20.135 1.00 37.31 118 GLN A O 1
ATOM 879 N N . ARG A 1 119 ? -6.073 -4.106 -18.955 1.00 51.97 119 ARG A N 1
ATOM 880 C CA . ARG A 1 119 ? -5.999 -5.436 -18.357 1.00 51.97 119 ARG A CA 1
ATOM 881 C C . ARG A 1 119 ? -6.177 -6.405 -19.505 1.00 51.97 119 ARG A C 1
ATOM 883 O O . ARG A 1 119 ? -7.224 -6.458 -20.142 1.00 51.97 119 ARG A O 1
ATOM 890 N N . VAL A 1 120 ? -5.075 -7.045 -19.876 1.00 52.19 120 VAL A N 1
ATOM 891 C CA . VAL A 1 120 ? -5.047 -7.936 -21.021 1.00 52.19 120 VAL A CA 1
ATOM 892 C C . VAL A 1 120 ? -5.452 -9.291 -20.476 1.00 52.19 120 VAL A C 1
ATOM 894 O O . VAL A 1 120 ? -4.639 -9.952 -19.837 1.00 52.19 120 VAL A O 1
ATOM 897 N N . LEU A 1 121 ? -6.688 -9.710 -20.750 1.00 61.59 121 LEU A N 1
ATOM 898 C CA . LEU A 1 121 ? -6.976 -11.134 -20.876 1.00 61.59 121 LEU A CA 1
ATOM 899 C C . LEU A 1 121 ? -5.978 -11.667 -21.900 1.00 61.59 121 LEU A C 1
ATOM 901 O O . LEU A 1 121 ? -6.070 -11.329 -23.081 1.00 61.59 121 LEU A O 1
ATOM 905 N N . ARG A 1 122 ? -4.968 -12.408 -21.445 1.00 62.41 122 ARG A N 1
ATOM 906 C CA . ARG A 1 122 ? -3.964 -12.997 -22.331 1.00 62.41 122 ARG A CA 1
ATOM 907 C C . ARG A 1 122 ? -4.367 -14.436 -22.612 1.00 62.41 122 ARG A C 1
ATOM 909 O O . ARG A 1 122 ? -4.007 -15.307 -21.821 1.00 62.41 122 ARG A O 1
ATOM 916 N N . PRO A 1 123 ? -5.119 -14.710 -23.696 1.00 68.69 123 PRO A N 1
ATOM 917 C CA . PRO A 1 123 ? -5.166 -16.066 -24.204 1.00 68.69 123 PRO A CA 1
ATOM 918 C C . PRO A 1 123 ? -3.748 -16.444 -24.635 1.00 68.69 123 PRO A C 1
ATOM 920 O O . PRO A 1 123 ? -3.056 -15.657 -25.288 1.00 68.69 123 PRO A O 1
ATOM 923 N N . PHE A 1 124 ? -3.307 -17.635 -24.253 1.00 71.25 124 PHE A N 1
ATOM 924 C CA . PHE A 1 124 ? -2.032 -18.165 -24.718 1.00 71.25 124 PHE A CA 1
ATOM 925 C C . PHE A 1 124 ? -2.242 -19.088 -25.904 1.00 71.25 124 PHE A C 1
ATOM 927 O O . PHE A 1 124 ? -3.205 -19.855 -25.942 1.00 71.25 124 PHE 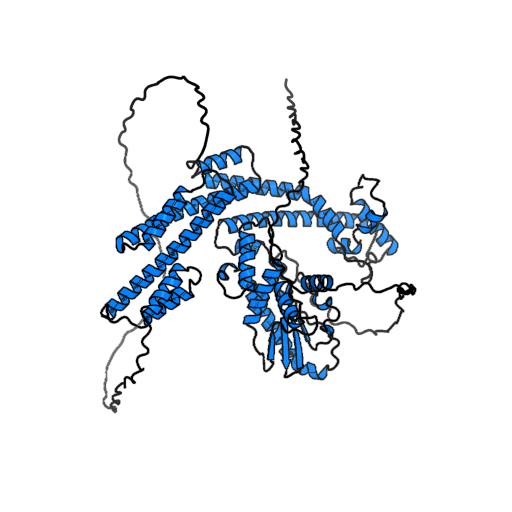A O 1
ATOM 934 N N . ASP A 1 125 ? -1.299 -19.041 -26.841 1.00 73.38 125 ASP A N 1
ATOM 935 C CA . ASP A 1 125 ? -1.217 -20.037 -27.897 1.00 73.38 125 ASP A CA 1
ATOM 936 C C . ASP A 1 125 ? -0.923 -21.403 -27.274 1.00 73.38 125 ASP A C 1
ATOM 938 O O . ASP A 1 125 ? 0.007 -21.563 -26.471 1.00 73.38 125 ASP A O 1
ATOM 942 N N . THR A 1 126 ? -1.734 -22.389 -27.641 1.00 71.25 126 THR A N 1
ATOM 943 C CA . THR A 1 126 ? -1.621 -23.758 -27.146 1.00 71.25 126 THR A CA 1
ATOM 944 C C . THR A 1 126 ? -1.209 -24.693 -28.279 1.00 71.25 126 THR A C 1
ATOM 946 O O . THR A 1 126 ? -1.516 -24.480 -29.448 1.00 71.25 126 THR A O 1
ATOM 949 N N . GLU A 1 127 ? -0.485 -25.754 -27.933 1.00 84.31 127 GLU A N 1
ATOM 950 C CA . GLU A 1 127 ? -0.090 -26.853 -28.822 1.00 84.31 127 GLU A CA 1
ATOM 951 C C . GLU A 1 127 ? -1.184 -27.942 -28.884 1.00 84.31 127 GLU A C 1
ATOM 953 O O . GLU A 1 127 ? -0.921 -29.090 -29.260 1.00 84.31 127 GLU A O 1
ATOM 958 N N . TYR A 1 128 ? -2.412 -27.621 -28.455 1.00 81.62 128 TYR A N 1
ATOM 959 C CA . TYR A 1 128 ? -3.519 -28.569 -28.416 1.00 81.62 128 TYR A CA 1
ATOM 960 C C . TYR A 1 128 ? -3.971 -28.934 -29.836 1.00 81.62 128 TYR A C 1
ATOM 962 O O . TYR A 1 128 ? -4.244 -28.067 -30.662 1.00 81.62 128 TYR A O 1
ATOM 970 N N . LYS A 1 129 ? -4.033 -30.237 -30.132 1.00 85.06 129 LYS A N 1
ATOM 971 C CA . LYS A 1 129 ? -4.149 -30.737 -31.514 1.00 85.06 129 LYS A CA 1
ATOM 972 C C . LYS A 1 129 ? -5.580 -30.832 -32.050 1.00 85.06 129 LYS A C 1
ATOM 974 O O . LYS A 1 129 ? -5.751 -30.868 -33.263 1.00 85.06 129 LYS A O 1
ATOM 979 N N . ASP A 1 130 ? -6.588 -30.888 -31.185 1.00 87.12 130 ASP A N 1
ATOM 980 C CA . ASP A 1 130 ? -7.985 -31.102 -31.586 1.00 87.12 130 ASP A CA 1
ATOM 981 C C . ASP A 1 130 ? -8.752 -29.769 -31.611 1.00 87.12 130 ASP A C 1
ATOM 983 O O . ASP A 1 130 ? -9.497 -29.419 -30.694 1.00 87.12 130 ASP A O 1
ATOM 987 N N . VAL A 1 131 ? -8.478 -28.976 -32.652 1.00 83.38 131 VAL A N 1
ATOM 988 C CA . VAL A 1 131 ? -9.014 -27.613 -32.818 1.00 83.38 131 VAL A CA 1
ATOM 989 C C . VAL A 1 131 ? -10.538 -27.621 -32.997 1.00 83.38 131 VAL A C 1
ATOM 991 O O . VAL A 1 131 ? -11.218 -26.722 -32.501 1.00 83.38 131 VAL A O 1
ATOM 994 N N . GLU A 1 132 ? -11.083 -28.642 -33.663 1.00 84.50 132 GLU A N 1
ATOM 995 C CA . GLU A 1 132 ? -12.523 -28.777 -33.914 1.00 84.50 132 GLU A CA 1
ATOM 996 C C . GLU A 1 132 ? -13.296 -29.011 -32.618 1.00 84.50 132 GLU A C 1
ATOM 998 O O . GLU A 1 132 ? -14.278 -28.314 -32.354 1.00 84.50 132 GLU A O 1
ATOM 1003 N N . LYS A 1 133 ? -12.806 -29.914 -31.756 1.00 84.00 133 LYS A N 1
ATOM 1004 C CA . LYS A 1 133 ? -13.424 -30.178 -30.453 1.00 84.00 133 LYS A CA 1
ATOM 1005 C C . LYS A 1 133 ? -13.465 -28.938 -29.564 1.00 84.00 133 LYS A C 1
ATOM 1007 O O . LYS A 1 133 ? -14.398 -28.777 -28.782 1.00 84.00 133 LYS A O 1
ATOM 1012 N N . ILE A 1 134 ? -12.476 -28.050 -29.675 1.00 90.00 134 ILE A N 1
ATOM 1013 C CA . ILE A 1 134 ? -12.364 -26.888 -28.782 1.00 90.00 134 ILE A CA 1
ATOM 1014 C C . ILE A 1 134 ? -13.067 -25.644 -29.320 1.00 90.00 134 ILE A C 1
ATOM 1016 O O . ILE A 1 134 ? -13.389 -24.745 -28.542 1.00 90.00 134 ILE A O 1
ATOM 1020 N N . ALA A 1 135 ? -13.349 -25.594 -30.626 1.00 89.31 135 ALA A N 1
ATOM 1021 C CA . ALA A 1 135 ? -14.037 -24.472 -31.257 1.00 89.31 135 ALA A CA 1
ATOM 1022 C C . ALA A 1 135 ? -15.396 -24.187 -30.596 1.00 89.31 135 ALA A C 1
ATOM 1024 O O . ALA A 1 135 ? -15.712 -23.026 -30.341 1.00 89.31 135 ALA A O 1
ATOM 1025 N N . ALA A 1 136 ? -16.136 -25.236 -30.219 1.00 91.62 136 ALA A N 1
ATOM 1026 C CA . ALA A 1 136 ? -17.428 -25.127 -29.539 1.00 91.62 136 ALA A CA 1
ATOM 1027 C C . ALA A 1 136 ? -17.351 -24.461 -28.150 1.00 91.62 136 ALA A C 1
ATOM 1029 O O . ALA A 1 136 ? -18.337 -23.897 -27.680 1.00 91.62 136 ALA A O 1
ATOM 1030 N N . TYR A 1 137 ? -16.188 -24.494 -27.490 1.00 94.12 137 TYR A N 1
ATOM 1031 C CA . TYR A 1 137 ? -16.011 -23.927 -26.151 1.00 94.12 137 TYR A CA 1
ATOM 1032 C C . TYR A 1 137 ? -15.440 -22.508 -26.153 1.00 94.12 137 TYR A C 1
ATOM 1034 O O . TYR A 1 137 ? -15.538 -21.834 -25.131 1.00 94.12 137 TYR A O 1
ATOM 1042 N N . ARG A 1 138 ? -14.847 -22.038 -27.259 1.00 92.69 138 ARG A N 1
ATOM 1043 C CA . ARG A 1 138 ? -14.075 -20.781 -27.303 1.00 92.69 138 ARG A CA 1
ATOM 1044 C C . ARG A 1 138 ? -14.852 -19.584 -26.757 1.00 92.69 138 ARG A C 1
ATOM 1046 O O . ARG A 1 138 ? -14.349 -18.882 -25.880 1.00 92.69 138 ARG A O 1
ATOM 1053 N N . ASP A 1 139 ? -16.070 -19.369 -27.245 1.00 93.12 139 ASP A N 1
ATOM 1054 C CA . ASP A 1 139 ? -16.881 -18.217 -26.840 1.00 93.12 139 ASP A CA 1
ATOM 1055 C C . ASP A 1 139 ? -17.324 -18.334 -25.378 1.00 93.12 139 ASP A C 1
ATOM 1057 O O . ASP A 1 139 ? -17.278 -17.356 -24.633 1.00 93.12 139 ASP A O 1
ATOM 1061 N N . ARG A 1 140 ? -17.689 -19.548 -24.945 1.00 95.25 140 ARG A N 1
ATOM 1062 C CA . ARG A 1 140 ? -18.092 -19.850 -23.565 1.00 95.25 140 ARG A CA 1
ATOM 1063 C C . ARG A 1 140 ? -16.946 -19.629 -22.578 1.00 95.25 140 ARG A C 1
ATOM 1065 O O . ARG A 1 140 ? -17.127 -18.941 -21.581 1.00 95.25 140 ARG A O 1
ATOM 1072 N N . ILE A 1 141 ? -15.753 -20.137 -22.881 1.00 96.19 141 ILE A N 1
ATOM 1073 C CA . ILE A 1 141 ? -14.559 -19.944 -22.049 1.00 96.19 141 ILE A CA 1
ATOM 1074 C C . ILE A 1 141 ? -14.103 -18.485 -22.057 1.00 96.19 141 ILE A C 1
ATOM 1076 O O . ILE A 1 141 ? -13.694 -17.978 -21.019 1.00 96.19 141 ILE A O 1
ATOM 1080 N N . THR A 1 142 ? -14.215 -17.777 -23.183 1.00 94.62 142 THR A N 1
ATOM 1081 C CA . THR A 1 142 ? -13.888 -16.343 -23.234 1.00 94.62 142 THR A CA 1
ATOM 1082 C C . THR A 1 142 ? -14.828 -15.527 -22.342 1.00 94.62 142 THR A C 1
ATOM 1084 O O . THR A 1 142 ? -14.360 -14.658 -21.607 1.00 94.62 142 THR A O 1
ATOM 1087 N N . ARG A 1 143 ? -16.138 -15.828 -22.348 1.00 95.88 143 ARG A N 1
ATOM 1088 C CA . ARG A 1 143 ? -17.101 -15.217 -21.415 1.00 95.88 143 ARG A CA 1
ATOM 1089 C C . ARG A 1 143 ? -16.777 -15.556 -19.962 1.00 95.88 143 ARG A C 1
ATOM 1091 O O . ARG A 1 143 ? -16.748 -14.650 -19.137 1.00 95.88 143 ARG A O 1
ATOM 1098 N N . PHE A 1 144 ? -16.476 -16.822 -19.672 1.00 97.06 144 PHE A N 1
ATOM 1099 C CA . PHE A 1 144 ? -16.085 -17.249 -18.330 1.00 97.06 144 PHE A CA 1
ATOM 1100 C C . PHE A 1 144 ? -14.822 -16.525 -17.841 1.00 97.06 144 PHE A C 1
ATOM 1102 O O . PHE A 1 144 ? -14.807 -15.993 -16.738 1.00 97.06 144 PHE A O 1
ATOM 1109 N N . ALA A 1 145 ? -13.783 -16.414 -18.674 1.00 96.12 145 ALA A N 1
ATOM 1110 C CA . ALA A 1 145 ? -12.557 -15.695 -18.330 1.00 96.12 145 ALA A CA 1
ATOM 1111 C C . ALA A 1 145 ? -12.810 -14.200 -18.061 1.00 96.12 145 ALA A C 1
ATOM 1113 O O . ALA A 1 145 ? -12.226 -13.637 -17.137 1.00 96.12 145 ALA A O 1
ATOM 1114 N N . ALA A 1 146 ? -13.704 -13.562 -18.823 1.00 95.62 146 ALA A N 1
ATOM 1115 C CA . ALA A 1 146 ? -14.121 -12.183 -18.568 1.00 95.62 146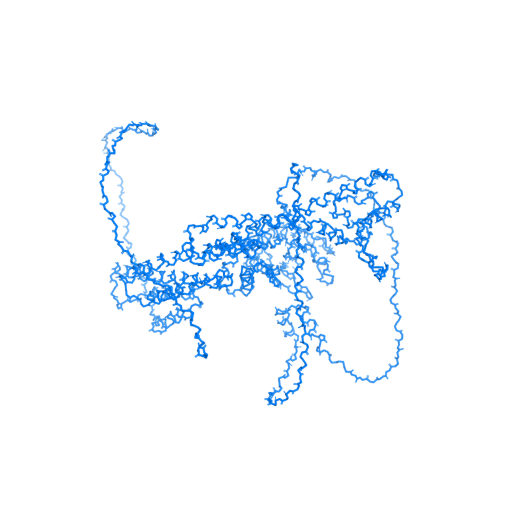 ALA A CA 1
ATOM 1116 C C . ALA A 1 146 ? -14.909 -12.040 -17.250 1.00 95.62 146 ALA A C 1
ATOM 1118 O O . ALA A 1 146 ? -14.756 -11.046 -16.540 1.00 95.62 146 ALA A O 1
ATOM 1119 N N . GLU A 1 147 ? -15.728 -13.031 -16.890 1.00 96.94 147 GLU A N 1
ATOM 1120 C CA . GLU A 1 147 ? -16.405 -13.058 -15.592 1.00 96.94 147 GLU A CA 1
ATOM 1121 C C . GLU A 1 147 ? -15.416 -13.244 -14.430 1.00 96.94 147 GLU A C 1
ATOM 1123 O O . GLU A 1 147 ? -15.503 -12.523 -13.433 1.00 96.94 147 GLU A O 1
ATOM 1128 N N . VAL A 1 148 ? -14.432 -14.133 -14.582 1.00 97.06 148 VAL A N 1
ATOM 1129 C CA . VAL A 1 148 ? -13.342 -14.306 -13.612 1.00 97.06 148 VAL A CA 1
ATOM 1130 C C . VAL A 1 148 ? -12.542 -13.010 -13.449 1.00 97.06 148 VAL A C 1
ATOM 1132 O O . VAL A 1 148 ? -12.284 -12.609 -12.319 1.00 97.06 148 VAL A O 1
ATOM 1135 N N . ASP A 1 149 ? -12.201 -12.303 -14.533 1.00 96.81 149 ASP A N 1
ATOM 1136 C CA . ASP A 1 149 ? -11.512 -11.000 -14.468 1.00 96.81 149 ASP A CA 1
ATOM 1137 C C . ASP A 1 149 ? -12.308 -9.956 -13.663 1.00 96.81 149 ASP A C 1
ATOM 1139 O O . ASP A 1 149 ? -11.750 -9.232 -12.829 1.00 96.81 149 ASP A O 1
ATOM 1143 N N . ARG A 1 150 ? -13.638 -9.932 -13.819 1.00 96.88 150 ARG A N 1
ATOM 1144 C CA . ARG A 1 150 ? -14.518 -9.095 -12.991 1.00 96.88 150 ARG A CA 1
ATOM 1145 C C . ARG A 1 150 ? -14.422 -9.472 -11.508 1.00 96.88 150 ARG A C 1
ATOM 1147 O O . ARG A 1 150 ? -14.286 -8.575 -10.676 1.00 96.88 150 ARG A O 1
ATOM 1154 N N . PHE A 1 151 ? -14.451 -10.761 -11.165 1.00 97.75 151 PHE A N 1
ATOM 1155 C CA . PHE A 1 151 ? -14.306 -11.205 -9.772 1.00 97.75 151 PHE A CA 1
ATOM 1156 C C . PHE A 1 151 ? -12.925 -10.899 -9.195 1.00 97.75 151 PHE A C 1
ATOM 1158 O O . PHE A 1 151 ? -12.838 -10.444 -8.059 1.00 97.75 151 PHE A O 1
ATOM 1165 N N . VAL A 1 152 ? -11.855 -11.070 -9.974 1.00 97.56 152 VAL A N 1
ATOM 1166 C CA . VAL A 1 152 ? -10.486 -10.698 -9.582 1.00 97.56 152 VAL A CA 1
ATOM 1167 C C . VAL A 1 152 ? -10.377 -9.193 -9.331 1.00 97.56 152 VAL A C 1
ATOM 1169 O O . VAL A 1 152 ? -9.717 -8.764 -8.385 1.00 97.56 152 VAL A O 1
ATOM 1172 N N . THR A 1 153 ? -11.064 -8.377 -10.132 1.00 96.38 153 THR A N 1
ATOM 1173 C CA . THR A 1 153 ? -11.128 -6.923 -9.934 1.00 96.38 153 THR A CA 1
ATOM 1174 C C . THR A 1 153 ? -11.749 -6.564 -8.590 1.00 96.38 153 THR A C 1
ATOM 1176 O O . THR A 1 153 ? -11.127 -5.844 -7.812 1.00 96.38 153 THR A O 1
ATOM 1179 N N . GLN A 1 154 ? -12.933 -7.108 -8.308 1.00 97.44 154 GLN A N 1
ATOM 1180 C CA . GLN A 1 154 ? -13.647 -6.878 -7.050 1.00 97.44 154 GLN A CA 1
ATOM 1181 C C . GLN A 1 154 ? -12.841 -7.397 -5.854 1.00 97.44 154 GLN A C 1
ATOM 1183 O O . GLN A 1 154 ? -12.641 -6.681 -4.879 1.00 97.44 154 GLN A O 1
ATOM 1188 N N . ALA A 1 155 ? -12.283 -8.604 -5.968 1.00 98.12 155 ALA A N 1
ATOM 1189 C CA . ALA A 1 155 ? -11.429 -9.206 -4.951 1.00 98.12 155 ALA A CA 1
ATOM 1190 C C . ALA A 1 155 ? -10.196 -8.350 -4.631 1.00 98.12 155 ALA A C 1
ATOM 1192 O O . ALA A 1 155 ? -9.802 -8.250 -3.472 1.00 98.12 155 ALA A O 1
ATOM 1193 N N . ARG A 1 156 ? -9.592 -7.700 -5.632 1.00 97.69 156 ARG A N 1
ATOM 1194 C CA . ARG A 1 156 ? -8.481 -6.761 -5.432 1.00 97.69 156 ARG A CA 1
ATOM 1195 C C . ARG A 1 156 ? -8.916 -5.516 -4.674 1.00 97.69 156 ARG A C 1
ATOM 1197 O O . ARG A 1 156 ? -8.203 -5.095 -3.767 1.00 97.69 156 ARG A O 1
ATOM 1204 N N . GLU A 1 157 ? -10.041 -4.917 -5.051 1.00 96.62 157 GLU A N 1
ATOM 1205 C CA . GLU A 1 157 ? -10.590 -3.736 -4.371 1.00 96.62 157 GLU A CA 1
ATOM 1206 C C . GLU A 1 157 ? -10.918 -4.042 -2.905 1.00 96.62 157 GLU A C 1
ATOM 1208 O O . GLU A 1 157 ? -10.510 -3.297 -2.017 1.00 96.62 157 GLU A O 1
ATOM 1213 N N . GLU A 1 158 ? -11.543 -5.188 -2.640 1.00 97.12 158 GLU A N 1
ATOM 1214 C CA . GLU A 1 158 ? -11.809 -5.676 -1.285 1.00 97.12 158 GLU A CA 1
ATOM 1215 C C . GLU A 1 158 ? -10.529 -6.008 -0.518 1.00 97.12 158 GLU A C 1
ATOM 1217 O O . GLU A 1 158 ? -10.428 -5.698 0.664 1.00 97.12 158 GLU A O 1
ATOM 1222 N N . SER A 1 159 ? -9.519 -6.582 -1.181 1.00 97.88 159 SER A N 1
ATOM 1223 C CA . SER A 1 159 ? -8.238 -6.897 -0.538 1.00 97.88 159 SER A CA 1
ATOM 1224 C C . SER A 1 159 ? -7.532 -5.645 -0.018 1.00 97.88 159 SER A C 1
ATOM 1226 O O . SER A 1 159 ? -6.835 -5.716 0.990 1.00 97.88 159 SER A O 1
ATOM 1228 N N . VAL A 1 160 ? -7.716 -4.489 -0.666 1.00 96.75 160 VAL A N 1
ATOM 1229 C CA . VAL A 1 160 ? -7.204 -3.204 -0.161 1.00 96.75 160 VAL A CA 1
ATOM 1230 C C . VAL A 1 160 ? -7.946 -2.754 1.101 1.00 96.75 160 VAL A C 1
ATOM 1232 O O . VAL A 1 160 ? -7.337 -2.131 1.961 1.00 96.75 160 VAL A O 1
ATOM 1235 N N . GLN A 1 161 ? -9.214 -3.132 1.280 1.00 95.56 161 GLN A N 1
ATOM 1236 C CA . GLN A 1 161 ? -10.002 -2.885 2.498 1.00 95.56 161 GLN A CA 1
ATOM 1237 C C . GLN A 1 161 ? -9.671 -3.906 3.601 1.00 95.56 161 GLN A C 1
ATOM 1239 O O . GLN A 1 161 ? -10.549 -4.522 4.212 1.00 95.56 161 GLN A O 1
ATOM 1244 N N . TRP A 1 162 ? -8.376 -4.104 3.845 1.00 95.31 162 TRP A N 1
ATOM 1245 C CA . TRP A 1 162 ? -7.818 -5.215 4.615 1.00 95.31 162 TRP A CA 1
ATOM 1246 C C . TRP A 1 162 ? -8.309 -5.281 6.068 1.00 95.31 162 TRP A C 1
ATOM 1248 O O . TRP A 1 162 ? -8.411 -6.371 6.627 1.00 95.31 162 TRP A O 1
ATOM 1258 N N . HIS A 1 163 ? -8.679 -4.146 6.666 1.00 92.81 163 HIS A N 1
ATOM 1259 C CA . HIS A 1 163 ? -9.243 -4.076 8.017 1.00 92.81 163 HIS A CA 1
ATOM 1260 C C . HIS A 1 163 ? -10.536 -4.883 8.183 1.00 92.81 163 HIS A C 1
ATOM 1262 O O . HIS A 1 163 ? -10.818 -5.366 9.278 1.00 92.81 163 HIS A O 1
ATOM 1268 N N . SER A 1 164 ? -11.309 -5.058 7.105 1.00 92.75 164 SER A N 1
ATOM 1269 C CA . SER A 1 164 ? -12.536 -5.866 7.118 1.00 92.75 164 SER A CA 1
ATOM 1270 C C . SER A 1 164 ? -12.278 -7.358 7.358 1.00 92.75 164 SER A C 1
ATOM 1272 O O . SER A 1 164 ? -13.214 -8.115 7.614 1.00 92.75 164 SER A O 1
ATOM 1274 N N . PHE A 1 165 ? -11.015 -7.787 7.296 1.00 95.12 165 PHE A N 1
ATOM 1275 C CA . PHE A 1 165 ? -10.620 -9.167 7.537 1.00 95.12 165 PHE A CA 1
ATOM 1276 C C . PHE A 1 165 ? -10.168 -9.437 8.978 1.00 95.12 165 PHE A C 1
ATOM 1278 O O . PHE A 1 165 ? -9.815 -10.579 9.261 1.00 95.12 165 PHE A O 1
ATOM 1285 N N . ASP A 1 166 ? -10.207 -8.465 9.900 1.00 92.69 166 ASP A N 1
ATOM 1286 C CA . ASP A 1 166 ? -10.004 -8.730 11.336 1.00 92.69 166 ASP A CA 1
ATOM 1287 C C . ASP A 1 166 ? -10.997 -9.812 11.812 1.00 92.69 166 ASP A C 1
ATOM 1289 O O . ASP A 1 166 ? -12.202 -9.712 11.587 1.00 92.69 166 ASP A O 1
ATOM 1293 N N . GLY A 1 167 ? -10.500 -10.900 12.403 1.00 87.69 167 GLY A N 1
ATOM 1294 C CA . GLY A 1 167 ? -11.326 -12.022 12.876 1.00 87.69 167 GLY A CA 1
ATOM 1295 C C . GLY A 1 167 ? -11.992 -12.921 11.812 1.00 87.69 167 GLY A C 1
ATOM 1296 O O . GLY A 1 167 ? -12.620 -13.911 12.180 1.00 87.69 167 GLY A O 1
ATOM 1297 N N . ASN A 1 168 ? -11.842 -12.650 10.510 1.00 94.69 168 ASN A N 1
ATOM 1298 C CA . ASN A 1 168 ? -12.231 -13.557 9.422 1.00 94.69 168 ASN A CA 1
ATOM 1299 C C . ASN A 1 168 ? -11.712 -15.008 9.627 1.00 94.69 168 ASN A C 1
ATOM 1301 O O . ASN A 1 168 ? -10.529 -15.194 9.896 1.00 94.69 168 ASN A O 1
ATOM 1305 N N . PRO A 1 169 ? -12.524 -16.064 9.449 1.00 93.94 169 PRO A N 1
ATOM 1306 C CA . PRO A 1 169 ? -12.081 -17.446 9.676 1.00 93.94 169 PRO A CA 1
ATOM 1307 C C . PRO A 1 169 ? -11.125 -17.989 8.597 1.00 93.94 169 PRO A C 1
ATOM 1309 O O . PRO A 1 169 ? -10.500 -19.033 8.789 1.00 93.94 169 PRO A O 1
ATOM 1312 N N . ASN A 1 170 ? -11.006 -17.327 7.442 1.00 96.12 170 ASN A N 1
ATOM 1313 C CA . ASN A 1 170 ? -10.117 -17.766 6.373 1.00 96.12 170 ASN A CA 1
ATOM 1314 C C . ASN A 1 170 ? -8.653 -17.412 6.686 1.00 96.12 170 ASN A C 1
ATOM 1316 O O . ASN A 1 170 ? -8.282 -16.241 6.766 1.00 96.12 170 ASN A O 1
ATOM 1320 N N . ALA A 1 171 ? -7.794 -18.431 6.775 1.00 96.44 171 ALA A N 1
ATOM 1321 C CA . ALA A 1 171 ? -6.384 -18.263 7.125 1.00 96.44 171 ALA A CA 1
ATOM 1322 C C . ALA A 1 171 ? -5.588 -17.370 6.150 1.00 96.44 171 ALA A C 1
ATOM 1324 O O . ALA A 1 171 ? -4.653 -16.695 6.574 1.00 96.44 171 ALA A O 1
ATOM 1325 N N . HIS A 1 172 ? -5.915 -17.340 4.852 1.00 96.94 172 HIS A N 1
ATOM 1326 C CA . HIS A 1 172 ? -5.227 -16.459 3.899 1.00 96.94 172 HIS A CA 1
ATOM 1327 C C . HIS A 1 172 ? -5.599 -14.993 4.121 1.00 96.94 172 HIS A C 1
ATOM 1329 O O . HIS A 1 172 ? -4.706 -14.147 4.127 1.00 96.94 172 HIS A O 1
ATOM 1335 N N . LEU A 1 173 ? -6.879 -14.710 4.376 1.00 97.75 173 LEU A N 1
ATOM 1336 C CA . LEU A 1 173 ? -7.353 -13.359 4.684 1.00 97.75 173 LEU A CA 1
ATOM 1337 C C . LEU A 1 173 ? -6.828 -12.872 6.039 1.00 97.75 173 LEU A C 1
ATOM 1339 O O . LEU A 1 173 ? -6.384 -11.733 6.132 1.00 97.75 173 LEU A O 1
ATOM 1343 N N . GLN A 1 174 ? -6.755 -13.750 7.046 1.00 96.69 174 GLN A N 1
ATOM 1344 C CA . GLN A 1 174 ? -6.100 -13.441 8.324 1.00 96.69 174 GLN A CA 1
ATOM 1345 C C . GLN A 1 174 ? -4.618 -13.127 8.177 1.00 96.69 174 GLN A C 1
ATOM 1347 O O . GLN A 1 174 ? -4.123 -12.148 8.727 1.00 96.69 174 GLN A O 1
ATOM 1352 N N . ASN A 1 175 ? -3.894 -13.950 7.419 1.00 96.75 175 ASN A N 1
ATOM 1353 C CA . ASN A 1 175 ? -2.476 -13.708 7.177 1.00 96.75 175 ASN A CA 1
ATOM 1354 C C . ASN A 1 175 ? -2.252 -12.395 6.418 1.00 96.75 175 ASN A C 1
ATOM 1356 O O . ASN A 1 175 ? -1.265 -11.708 6.673 1.00 96.75 175 ASN A O 1
ATOM 1360 N N . TRP A 1 176 ? -3.148 -12.050 5.489 1.00 97.75 176 TRP A N 1
ATOM 1361 C CA . TRP A 1 176 ? -3.116 -10.761 4.808 1.00 97.75 176 TRP A CA 1
ATOM 1362 C C . TRP A 1 176 ? -3.379 -9.603 5.777 1.00 97.75 176 TRP A C 1
ATOM 1364 O O . TRP A 1 176 ? -2.564 -8.686 5.824 1.00 97.75 176 TRP A O 1
ATOM 1374 N N . PHE A 1 177 ? -4.427 -9.686 6.605 1.00 96.88 177 PHE A N 1
ATOM 1375 C CA . PHE A 1 177 ? -4.712 -8.713 7.663 1.00 96.88 177 PHE A CA 1
ATOM 1376 C C . PHE A 1 177 ? -3.498 -8.488 8.571 1.00 96.88 177 PHE A C 1
ATOM 1378 O O . PHE A 1 177 ? -3.049 -7.358 8.717 1.00 96.88 177 PHE A O 1
ATOM 1385 N N . ALA A 1 178 ? -2.912 -9.557 9.116 1.00 96.25 178 ALA A N 1
ATOM 1386 C CA . ALA A 1 178 ? -1.788 -9.459 10.045 1.00 96.25 178 ALA A CA 1
ATOM 1387 C C . ALA A 1 178 ? -0.552 -8.788 9.421 1.00 96.25 178 ALA A C 1
ATOM 1389 O O . ALA A 1 178 ? 0.144 -8.027 10.090 1.00 96.25 178 ALA A O 1
ATOM 1390 N N . ILE A 1 179 ? -0.276 -9.058 8.142 1.00 97.50 179 ILE A N 1
ATOM 1391 C CA . ILE A 1 179 ? 0.862 -8.474 7.422 1.00 97.50 179 ILE A CA 1
ATOM 1392 C C . ILE A 1 179 ? 0.595 -7.021 7.017 1.00 97.50 179 ILE A C 1
ATOM 1394 O O . ILE A 1 179 ? 1.492 -6.188 7.143 1.00 97.50 179 ILE A O 1
ATOM 1398 N N . ALA A 1 180 ? -0.618 -6.699 6.565 1.00 96.56 180 ALA A N 1
ATOM 1399 C CA . ALA A 1 180 ? -1.011 -5.323 6.278 1.00 96.56 180 ALA A CA 1
ATOM 1400 C C . ALA A 1 180 ? -0.996 -4.465 7.554 1.00 96.56 180 ALA A C 1
ATOM 1402 O O . ALA A 1 180 ? -0.477 -3.354 7.532 1.00 96.56 180 ALA A O 1
ATOM 1403 N N . ASP A 1 181 ? -1.454 -5.014 8.681 1.00 94.50 181 ASP A N 1
ATOM 1404 C CA . ASP A 1 181 ? -1.402 -4.370 9.994 1.00 94.50 181 ASP A CA 1
ATOM 1405 C C . ASP A 1 181 ? 0.032 -4.190 10.511 1.00 94.50 181 ASP A C 1
ATOM 1407 O O . ASP A 1 181 ? 0.363 -3.156 11.088 1.00 94.50 181 ASP A O 1
ATOM 1411 N N . ALA A 1 182 ? 0.914 -5.167 10.281 1.00 94.00 182 ALA A N 1
ATOM 1412 C CA . ALA A 1 182 ? 2.333 -5.022 10.593 1.00 94.00 182 ALA A CA 1
ATOM 1413 C C . ALA A 1 182 ? 2.977 -3.893 9.772 1.00 94.00 182 ALA A C 1
ATOM 1415 O O . ALA A 1 182 ? 3.700 -3.078 10.338 1.00 94.00 182 ALA A O 1
ATOM 1416 N N . TYR A 1 183 ? 2.667 -3.803 8.472 1.00 95.00 183 TYR A N 1
ATOM 1417 C CA . TYR A 1 183 ? 3.135 -2.700 7.631 1.00 95.00 183 TYR A CA 1
ATOM 1418 C C . TYR A 1 183 ? 2.550 -1.354 8.058 1.00 95.00 183 TYR A C 1
ATOM 1420 O O . TYR A 1 183 ? 3.270 -0.368 8.097 1.00 95.00 183 TYR A O 1
ATOM 1428 N N . LEU A 1 184 ? 1.262 -1.302 8.414 1.00 92.50 184 LEU A N 1
ATOM 1429 C CA . LEU A 1 184 ? 0.641 -0.088 8.938 1.00 92.50 184 LEU A CA 1
ATOM 1430 C C . LEU A 1 184 ? 1.414 0.416 10.165 1.00 92.50 184 LEU A C 1
ATOM 1432 O O . LEU A 1 184 ? 1.714 1.599 10.249 1.00 92.50 184 LEU A O 1
ATOM 1436 N N . ARG A 1 185 ? 1.777 -0.483 11.089 1.00 86.81 185 ARG A N 1
ATOM 1437 C CA . ARG A 1 185 ? 2.510 -0.150 12.321 1.00 86.81 185 ARG A CA 1
ATOM 1438 C C . ARG A 1 185 ? 3.946 0.313 12.081 1.00 86.81 185 ARG A C 1
ATOM 1440 O O . ARG A 1 185 ? 4.432 1.150 12.840 1.00 86.81 185 ARG A O 1
ATOM 1447 N N . ASP A 1 186 ? 4.606 -0.215 11.058 1.00 89.12 186 ASP A N 1
ATOM 1448 C CA . ASP A 1 186 ? 5.955 0.191 10.669 1.00 89.12 186 ASP A CA 1
ATOM 1449 C C . ASP A 1 186 ? 6.090 0.327 9.142 1.00 89.12 186 ASP A C 1
ATOM 1451 O O . ASP A 1 186 ? 6.606 -0.576 8.477 1.00 89.12 186 ASP A O 1
ATOM 1455 N N . PRO A 1 187 ? 5.642 1.456 8.557 1.00 88.12 187 PRO A N 1
ATOM 1456 C CA . PRO A 1 187 ? 5.616 1.608 7.101 1.00 88.12 187 PRO A CA 1
ATOM 1457 C C . PRO A 1 187 ? 7.000 1.757 6.458 1.00 88.12 187 PRO A C 1
ATOM 1459 O O . PRO A 1 187 ? 7.114 1.709 5.230 1.00 88.12 187 PRO A O 1
ATOM 1462 N N . ASP A 1 188 ? 8.041 1.932 7.275 1.00 85.44 188 ASP A N 1
ATOM 1463 C CA . ASP A 1 188 ? 9.436 1.981 6.839 1.00 85.44 188 ASP A CA 1
ATOM 1464 C C . ASP A 1 188 ? 10.005 0.582 6.581 1.00 85.44 188 ASP A C 1
ATOM 1466 O O . ASP A 1 188 ? 10.927 0.418 5.778 1.00 85.44 188 ASP A O 1
ATOM 1470 N N . THR A 1 189 ? 9.413 -0.439 7.201 1.00 88.75 189 THR A N 1
ATOM 1471 C CA . THR A 1 189 ? 9.811 -1.833 7.033 1.00 88.75 189 THR A CA 1
ATOM 1472 C C . THR A 1 189 ? 8.764 -2.568 6.214 1.00 88.75 189 THR A C 1
ATOM 1474 O O . THR A 1 189 ? 7.664 -2.852 6.677 1.00 88.75 189 THR A O 1
ATOM 1477 N N . GLN A 1 190 ? 9.107 -2.944 4.982 1.00 92.00 190 GLN A N 1
ATOM 1478 C CA . GLN A 1 190 ? 8.237 -3.794 4.176 1.00 92.00 190 GLN A CA 1
ATOM 1479 C C . GLN A 1 190 ? 8.238 -5.229 4.737 1.00 92.00 190 GLN A C 1
ATOM 1481 O O . GLN A 1 190 ? 9.283 -5.882 4.688 1.00 92.00 190 GLN A O 1
ATOM 1486 N N . PRO A 1 191 ? 7.100 -5.772 5.216 1.00 93.00 191 PRO A N 1
ATOM 1487 C CA . PRO A 1 191 ? 7.064 -7.136 5.715 1.00 93.00 191 PRO A CA 1
ATOM 1488 C C . PRO A 1 191 ? 7.335 -8.148 4.604 1.00 93.00 191 PRO A C 1
ATOM 1490 O O . PRO A 1 191 ? 6.912 -7.977 3.452 1.00 93.00 191 PRO A O 1
ATOM 1493 N N . ASP A 1 192 ? 7.976 -9.252 4.977 1.00 93.19 192 ASP A N 1
ATOM 1494 C CA . ASP A 1 192 ? 8.250 -10.348 4.060 1.00 93.19 192 ASP A CA 1
ATOM 1495 C C . ASP A 1 192 ? 6.968 -10.854 3.392 1.00 93.19 192 ASP A C 1
ATOM 1497 O O . ASP A 1 192 ? 5.926 -11.060 4.020 1.00 93.19 192 ASP A O 1
ATOM 1501 N N . LEU A 1 193 ? 7.064 -11.113 2.086 1.00 95.00 193 LEU A N 1
ATOM 1502 C CA . LEU A 1 193 ? 5.993 -11.696 1.275 1.00 95.00 193 LEU A CA 1
ATOM 1503 C C . LEU A 1 193 ? 4.701 -10.862 1.205 1.00 95.00 193 LEU A C 1
ATOM 1505 O O . LEU A 1 193 ? 3.691 -11.397 0.746 1.00 95.00 193 LEU A O 1
ATOM 1509 N N . ILE A 1 194 ? 4.700 -9.577 1.578 1.00 96.88 194 ILE A N 1
ATOM 1510 C CA . ILE A 1 194 ? 3.481 -8.748 1.574 1.00 96.88 194 ILE A CA 1
ATOM 1511 C C . ILE A 1 194 ? 2.728 -8.777 0.233 1.00 96.88 194 ILE A C 1
ATOM 1513 O O . ILE A 1 194 ? 1.516 -8.981 0.202 1.00 96.88 194 ILE A O 1
ATOM 1517 N N . HIS A 1 195 ? 3.444 -8.716 -0.893 1.00 96.50 195 HIS A N 1
ATOM 1518 C CA . HIS A 1 195 ? 2.843 -8.817 -2.228 1.00 96.50 195 HIS A CA 1
ATOM 1519 C C . HIS A 1 195 ? 2.242 -10.199 -2.524 1.00 96.50 195 HIS A C 1
ATOM 1521 O O . HIS A 1 195 ? 1.215 -10.291 -3.195 1.00 96.50 195 HIS A O 1
ATOM 1527 N N . ALA A 1 196 ? 2.861 -11.272 -2.027 1.00 96.25 196 ALA A N 1
ATOM 1528 C CA . ALA A 1 196 ? 2.346 -12.628 -2.198 1.00 96.25 196 ALA A CA 1
ATOM 1529 C C . ALA A 1 196 ? 1.113 -12.866 -1.315 1.00 96.25 196 ALA A C 1
ATOM 1531 O O . ALA A 1 196 ? 0.144 -13.464 -1.767 1.00 96.25 196 ALA A O 1
ATOM 1532 N N . ARG A 1 197 ? 1.110 -12.352 -0.076 1.00 97.94 197 ARG A N 1
ATOM 1533 C CA . ARG A 1 197 ? -0.053 -12.415 0.825 1.00 97.94 197 ARG A CA 1
ATOM 1534 C C . ARG A 1 197 ? -1.245 -11.644 0.265 1.00 97.94 197 ARG A C 1
ATOM 1536 O O . ARG A 1 197 ? -2.358 -12.153 0.330 1.00 97.94 197 ARG A O 1
ATOM 1543 N N . PHE A 1 198 ? -0.997 -10.491 -0.354 1.00 98.31 198 PHE A N 1
ATOM 1544 C CA . PHE A 1 198 ? -2.014 -9.766 -1.109 1.00 98.31 198 PHE A CA 1
ATOM 1545 C C . PHE A 1 198 ? -2.563 -10.596 -2.278 1.00 98.31 198 PHE A C 1
ATOM 1547 O O . PHE A 1 198 ? -3.774 -10.704 -2.431 1.00 98.31 198 PHE A O 1
ATOM 1554 N N . GLY A 1 199 ? -1.688 -11.242 -3.060 1.00 97.75 199 GLY A N 1
ATOM 1555 C CA . GLY A 1 199 ? -2.099 -12.168 -4.125 1.00 97.75 199 GLY A CA 1
ATOM 1556 C C . GLY A 1 199 ? -2.997 -13.298 -3.617 1.00 97.75 199 GLY A C 1
ATOM 1557 O O . GLY A 1 199 ? -4.089 -13.489 -4.141 1.00 97.75 199 GLY A O 1
ATOM 1558 N N . TYR A 1 200 ? -2.616 -13.956 -2.518 1.00 97.44 200 TYR A N 1
ATOM 1559 C CA . TYR A 1 200 ? -3.430 -15.015 -1.911 1.00 97.44 200 TYR A CA 1
ATOM 1560 C C . TYR A 1 200 ? -4.793 -14.526 -1.409 1.00 97.44 200 TYR A C 1
ATOM 1562 O O . TYR A 1 200 ? -5.763 -15.282 -1.469 1.00 97.44 200 TYR A O 1
ATOM 1570 N N . ALA A 1 201 ? -4.892 -13.290 -0.909 1.00 98.31 201 ALA A N 1
ATOM 1571 C CA . ALA A 1 201 ? -6.176 -12.705 -0.526 1.00 98.31 201 ALA A CA 1
ATOM 1572 C C . ALA A 1 201 ? -7.083 -12.502 -1.750 1.00 98.31 201 ALA A C 1
ATOM 1574 O O . ALA A 1 201 ? -8.246 -12.910 -1.720 1.00 98.31 201 ALA A O 1
ATOM 1575 N N . ILE A 1 202 ? -6.531 -11.973 -2.847 1.00 98.44 202 ILE A N 1
ATOM 1576 C CA . ILE A 1 202 ? -7.247 -11.792 -4.118 1.00 98.44 202 ILE A CA 1
ATOM 1577 C C . ILE A 1 202 ? -7.718 -13.131 -4.670 1.00 98.44 202 ILE A C 1
ATOM 1579 O O . ILE A 1 202 ? -8.896 -13.270 -4.992 1.00 98.44 202 ILE A O 1
ATOM 1583 N N . GLU A 1 203 ? -6.822 -14.115 -4.758 1.00 97.44 203 GLU A N 1
ATOM 1584 C CA . GLU A 1 203 ? -7.155 -15.471 -5.193 1.00 97.44 203 GLU A CA 1
ATOM 1585 C C . GLU A 1 203 ? -8.293 -16.026 -4.335 1.00 97.44 203 GLU A C 1
ATOM 1587 O O . GLU A 1 203 ? -9.329 -16.404 -4.869 1.00 97.44 203 GLU A O 1
ATOM 1592 N N . THR A 1 204 ? -8.160 -15.985 -3.007 1.00 97.44 204 THR A N 1
ATOM 1593 C CA . THR A 1 204 ? -9.175 -16.492 -2.072 1.00 97.44 204 THR A CA 1
ATOM 1594 C C . THR A 1 204 ? -10.545 -15.850 -2.305 1.00 97.44 204 THR A C 1
ATOM 1596 O O . THR A 1 204 ? -11.541 -16.560 -2.444 1.00 97.44 204 THR A O 1
ATOM 1599 N N . LEU A 1 205 ? -10.606 -14.519 -2.379 1.00 98.00 205 LEU A N 1
ATOM 1600 C CA . LEU A 1 205 ? -11.850 -13.767 -2.559 1.00 98.00 205 LEU A CA 1
ATOM 1601 C C . LEU A 1 205 ? -12.457 -13.971 -3.953 1.00 98.00 205 LEU A C 1
ATOM 1603 O O . LEU A 1 205 ? -13.675 -14.095 -4.085 1.00 98.00 205 LEU A O 1
ATOM 1607 N N . ALA A 1 206 ? -11.641 -14.009 -5.007 1.00 97.81 206 ALA A N 1
ATOM 1608 C CA . ALA A 1 206 ? -12.125 -14.274 -6.359 1.00 97.81 206 ALA A CA 1
ATOM 1609 C C . ALA A 1 206 ? -12.684 -15.700 -6.452 1.00 97.81 206 ALA A C 1
ATOM 1611 O O . ALA A 1 206 ? -13.785 -15.904 -6.961 1.00 97.81 206 ALA A O 1
ATOM 1612 N N . CYS A 1 207 ? -11.971 -16.672 -5.87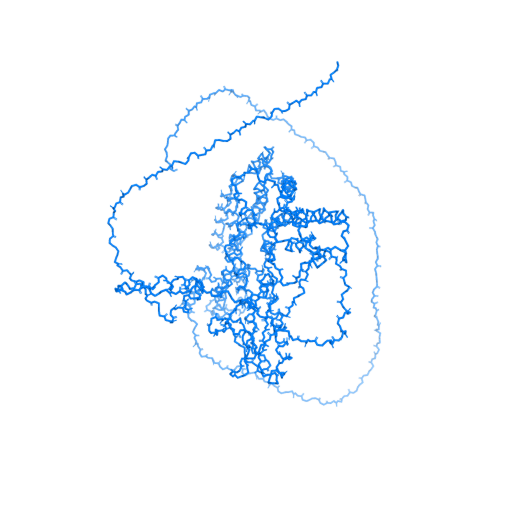8 1.00 96.62 207 CYS A N 1
ATOM 1613 C CA . CYS A 1 207 ? -12.352 -18.078 -5.882 1.00 96.62 207 CYS A CA 1
ATOM 1614 C C . CYS A 1 207 ? -13.685 -18.346 -5.173 1.00 96.62 207 CYS A C 1
ATOM 1616 O O . CYS A 1 207 ? -14.453 -19.183 -5.632 1.00 96.62 207 CYS A O 1
ATOM 1618 N N . GLN A 1 208 ? -13.995 -17.618 -4.096 1.00 96.25 208 GLN A N 1
ATOM 1619 C CA . GLN A 1 208 ? -15.272 -17.739 -3.376 1.00 96.25 208 GLN A CA 1
ATOM 1620 C C . GLN A 1 208 ? -16.501 -17.376 -4.223 1.00 96.25 208 GLN A C 1
ATOM 1622 O O . GLN A 1 208 ? -17.611 -17.789 -3.895 1.00 96.25 208 GLN A O 1
ATOM 1627 N N . ARG A 1 209 ? -16.318 -16.594 -5.294 1.00 97.12 209 ARG A N 1
ATOM 1628 C CA . ARG A 1 209 ? -17.397 -16.137 -6.187 1.00 97.12 209 ARG A CA 1
ATOM 1629 C C . ARG A 1 209 ? -17.571 -17.019 -7.417 1.00 97.12 209 ARG A C 1
ATOM 1631 O O . ARG A 1 209 ? -18.568 -16.893 -8.122 1.00 97.12 209 ARG A O 1
ATOM 1638 N N . ILE A 1 210 ? -16.591 -17.871 -7.696 1.00 96.69 210 ILE A N 1
ATOM 1639 C CA . ILE A 1 210 ? -16.570 -18.704 -8.891 1.00 96.69 210 ILE A CA 1
ATOM 1640 C C . ILE A 1 210 ? -17.361 -19.980 -8.612 1.00 96.69 210 ILE A C 1
ATOM 1642 O O . ILE A 1 210 ? -17.099 -20.701 -7.652 1.00 96.69 210 ILE A O 1
ATOM 1646 N N . GLY A 1 211 ? -18.335 -20.253 -9.475 1.00 95.88 211 GLY A N 1
ATOM 1647 C CA . GLY A 1 211 ? -19.096 -21.496 -9.490 1.00 95.88 211 GLY A CA 1
ATOM 1648 C C . GLY A 1 211 ? -19.066 -22.151 -10.867 1.00 95.88 211 GLY A C 1
ATOM 1649 O O . GLY A 1 211 ? -18.394 -21.680 -11.785 1.00 95.88 211 GLY A O 1
ATOM 1650 N N . ASN A 1 212 ? -19.830 -23.233 -11.015 1.00 96.81 212 ASN A N 1
ATOM 1651 C CA . ASN A 1 212 ? -20.048 -23.878 -12.311 1.00 96.81 212 ASN A CA 1
ATOM 1652 C C . ASN A 1 212 ? -20.640 -22.886 -13.323 1.00 96.81 212 ASN A C 1
ATOM 1654 O O . ASN A 1 212 ? -21.477 -22.054 -12.967 1.00 96.81 212 ASN A O 1
ATOM 1658 N N . PHE A 1 213 ? -20.244 -23.001 -14.591 1.00 96.69 213 PHE A N 1
ATOM 1659 C CA . PHE A 1 213 ? -20.560 -22.000 -15.611 1.00 96.69 213 PHE A CA 1
ATOM 1660 C C . PHE A 1 213 ? -21.100 -22.634 -16.893 1.00 96.69 213 PHE A C 1
ATOM 1662 O O . PHE A 1 213 ? -20.414 -23.420 -17.538 1.00 96.69 213 PHE A O 1
ATOM 1669 N N . GLU A 1 214 ? -22.329 -22.281 -17.290 1.00 96.06 214 GLU A N 1
ATOM 1670 C CA . GLU A 1 214 ? -22.950 -22.726 -18.554 1.00 96.06 214 GLU A CA 1
ATOM 1671 C C . GLU A 1 214 ? -22.834 -24.257 -18.798 1.00 96.06 214 GLU A C 1
ATOM 1673 O O . GLU A 1 214 ? -22.569 -24.705 -19.914 1.00 96.06 214 GLU A O 1
ATOM 1678 N N . GLY A 1 215 ? -23.006 -25.073 -17.749 1.00 95.94 215 GLY A N 1
ATOM 1679 C CA . GLY A 1 215 ? -22.909 -26.541 -17.810 1.00 95.94 215 GLY A CA 1
ATOM 1680 C C . GLY A 1 215 ? -21.490 -27.115 -17.695 1.00 95.94 215 GLY A C 1
ATOM 1681 O O . GLY A 1 215 ? -21.332 -28.329 -17.759 1.00 95.94 215 GLY A O 1
ATOM 1682 N N . LEU A 1 216 ? -20.474 -26.270 -17.515 1.00 97.31 216 LEU A N 1
ATOM 1683 C CA . LEU A 1 216 ? -19.108 -26.672 -17.182 1.00 97.31 216 LEU A CA 1
ATOM 1684 C C . LEU A 1 216 ? -18.926 -26.758 -15.669 1.00 97.31 216 LEU A C 1
ATOM 1686 O O . LEU A 1 216 ? -19.387 -25.880 -14.931 1.00 97.31 216 LEU A O 1
ATOM 1690 N N . THR A 1 217 ? -18.195 -27.774 -15.225 1.00 98.06 217 THR A N 1
ATOM 1691 C CA . THR A 1 217 ? -17.737 -27.874 -13.839 1.00 98.06 217 THR A CA 1
ATOM 1692 C C . THR A 1 217 ? -16.484 -27.029 -13.671 1.00 98.06 217 THR A C 1
ATOM 1694 O O . THR A 1 217 ? -15.599 -27.053 -14.525 1.00 98.06 217 THR A O 1
ATOM 1697 N N . VAL A 1 218 ? -16.396 -26.272 -12.582 1.00 97.94 218 VAL A N 1
ATOM 1698 C CA . VAL A 1 218 ? -15.211 -25.470 -12.269 1.00 97.94 218 VAL A CA 1
ATOM 1699 C C . VAL A 1 218 ? -14.597 -25.973 -10.974 1.00 97.94 218 VAL A C 1
ATOM 1701 O O . VAL A 1 218 ? -15.273 -26.046 -9.950 1.00 97.94 218 VAL A O 1
ATOM 1704 N N . GLU A 1 219 ? -13.309 -26.298 -11.016 1.00 97.56 219 GLU A N 1
ATOM 1705 C CA . GLU A 1 219 ? -12.532 -26.654 -9.834 1.00 97.56 219 GLU A CA 1
ATOM 1706 C C . GLU A 1 219 ? -11.449 -25.611 -9.567 1.00 97.56 219 GLU A C 1
ATOM 1708 O O . GLU A 1 219 ? -10.814 -25.085 -10.484 1.00 97.56 219 GLU A O 1
ATOM 1713 N N . MET A 1 220 ? -11.230 -25.329 -8.287 1.00 96.25 220 MET A N 1
ATOM 1714 C CA . MET A 1 220 ? -10.327 -24.284 -7.813 1.00 96.25 220 MET A CA 1
ATOM 1715 C C . MET A 1 220 ? -9.087 -24.919 -7.186 1.00 96.25 220 MET A C 1
ATOM 1717 O O . MET A 1 220 ? -9.198 -25.925 -6.484 1.00 96.25 220 MET A O 1
ATOM 1721 N N . GLN A 1 221 ? -7.913 -24.321 -7.398 1.00 90.81 221 GLN A N 1
ATOM 1722 C CA . GLN A 1 221 ? -6.627 -24.800 -6.867 1.00 90.81 221 GLN A CA 1
ATOM 1723 C C . GLN A 1 221 ? -6.327 -26.266 -7.241 1.00 90.81 221 GLN A C 1
ATOM 1725 O O . GLN A 1 221 ? -5.750 -27.027 -6.455 1.00 90.81 221 GLN A O 1
ATOM 1730 N N . TYR A 1 222 ? -6.728 -26.670 -8.449 1.00 93.50 222 TYR A N 1
ATOM 1731 C CA . TYR A 1 222 ? -6.595 -28.038 -8.939 1.00 93.50 222 TYR A CA 1
ATOM 1732 C C . TYR A 1 222 ? -5.120 -28.404 -9.150 1.00 93.50 222 TYR A C 1
ATOM 1734 O O . TYR A 1 222 ? -4.365 -27.678 -9.793 1.00 93.50 222 TYR A O 1
ATOM 1742 N N . ALA A 1 223 ? -4.683 -29.538 -8.606 1.00 91.25 223 ALA A N 1
ATOM 1743 C CA . ALA A 1 223 ? -3.297 -29.980 -8.718 1.00 91.25 223 ALA A CA 1
ATOM 1744 C C . ALA A 1 223 ? -3.126 -30.961 -9.886 1.00 91.25 223 ALA A C 1
ATOM 1746 O O . ALA A 1 223 ? -3.706 -32.043 -9.878 1.00 91.25 223 ALA A O 1
ATOM 1747 N N . GLU A 1 224 ? -2.259 -30.627 -10.845 1.00 88.12 224 GLU A N 1
ATOM 1748 C CA . GLU A 1 224 ? -1.883 -31.519 -11.945 1.00 88.12 224 GLU A CA 1
ATOM 1749 C C . GLU A 1 224 ? -0.352 -31.639 -12.025 1.00 88.12 224 GLU A C 1
ATOM 1751 O O . GLU A 1 224 ? 0.360 -30.758 -12.517 1.00 88.12 224 GLU A O 1
ATOM 1756 N N . GLY A 1 225 ? 0.184 -32.762 -11.544 1.00 87.25 225 GLY A N 1
ATOM 1757 C CA . GLY A 1 225 ? 1.627 -32.998 -11.514 1.00 87.25 225 GLY A CA 1
ATOM 1758 C C . GLY A 1 225 ? 2.360 -31.971 -10.644 1.00 87.25 225 GLY A C 1
ATOM 1759 O O . GLY A 1 225 ? 2.129 -31.890 -9.441 1.00 87.25 225 GLY A O 1
ATOM 1760 N N . HIS A 1 226 ? 3.269 -31.197 -11.245 1.00 85.94 226 HIS A N 1
ATOM 1761 C CA . HIS A 1 226 ? 4.046 -30.153 -10.555 1.00 85.94 226 HIS A CA 1
ATOM 1762 C C . HIS A 1 226 ? 3.453 -28.749 -10.700 1.00 85.94 226 HIS A C 1
ATOM 1764 O O . HIS A 1 226 ? 4.107 -27.762 -10.358 1.00 85.94 226 HIS A O 1
ATOM 1770 N N . THR A 1 227 ? 2.245 -28.639 -11.247 1.00 86.19 227 THR A N 1
ATOM 1771 C CA . THR A 1 227 ? 1.579 -27.358 -11.424 1.00 86.19 227 THR A CA 1
ATOM 1772 C C . THR A 1 227 ? 0.224 -27.334 -10.749 1.00 86.19 227 THR A C 1
ATOM 1774 O O . THR A 1 227 ? -0.388 -28.371 -10.496 1.00 86.19 227 THR A O 1
ATOM 1777 N N . ARG A 1 228 ? -0.206 -26.123 -10.420 1.00 91.31 228 ARG A N 1
ATOM 1778 C CA . ARG A 1 228 ? -1.453 -25.853 -9.727 1.00 91.31 228 ARG A CA 1
ATOM 1779 C C . ARG A 1 228 ? -2.043 -24.588 -10.339 1.00 91.31 228 ARG A C 1
ATOM 1781 O O . ARG A 1 228 ? -1.652 -23.511 -9.899 1.00 91.31 228 ARG A O 1
ATOM 1788 N N . PRO A 1 229 ? -2.849 -24.707 -11.406 1.00 93.44 229 PRO A N 1
ATOM 1789 C CA . PRO A 1 229 ? -3.661 -23.598 -11.875 1.00 93.44 229 PRO A CA 1
ATOM 1790 C C . PRO A 1 229 ? -4.634 -23.184 -10.775 1.00 93.44 229 PRO A C 1
ATOM 1792 O O . PRO A 1 229 ? -5.128 -24.033 -10.024 1.00 93.44 229 PRO A O 1
ATOM 1795 N N . ASP A 1 230 ? -4.941 -21.896 -10.704 1.00 95.88 230 ASP A N 1
ATOM 1796 C CA . ASP A 1 230 ? -5.922 -21.413 -9.734 1.00 95.88 230 ASP A CA 1
ATOM 1797 C C . ASP A 1 230 ? -7.331 -21.895 -10.072 1.00 95.88 230 ASP A C 1
ATOM 1799 O O . ASP A 1 230 ? -8.127 -22.138 -9.165 1.00 95.88 230 ASP A O 1
ATOM 1803 N N . ILE A 1 231 ? -7.629 -22.066 -11.366 1.00 97.62 231 ILE A N 1
ATOM 1804 C CA . ILE A 1 231 ? -8.943 -22.465 -11.872 1.00 97.62 231 ILE A CA 1
ATOM 1805 C C . ILE A 1 231 ? -8.772 -23.465 -13.016 1.00 97.62 231 ILE A C 1
ATOM 1807 O O . ILE A 1 231 ? -8.031 -23.218 -13.974 1.00 97.62 231 ILE A O 1
ATOM 1811 N N . VAL A 1 232 ? -9.510 -24.571 -12.958 1.00 97.38 232 VAL A N 1
ATOM 1812 C CA . VAL A 1 232 ? -9.626 -25.541 -14.050 1.00 97.38 232 VAL A CA 1
ATOM 1813 C C . VAL A 1 232 ? -11.095 -25.757 -14.385 1.00 97.38 232 VAL A C 1
ATOM 1815 O O . VAL A 1 232 ? -11.930 -25.969 -13.511 1.00 97.38 232 VAL A O 1
ATOM 1818 N N . VAL A 1 233 ? -11.409 -25.687 -15.674 1.00 97.88 233 VAL A N 1
ATOM 1819 C CA . VAL A 1 233 ? -12.768 -25.806 -16.202 1.00 97.88 233 VAL A CA 1
ATOM 1820 C C . VAL A 1 233 ? -12.916 -27.134 -16.928 1.00 97.88 233 VAL A C 1
ATOM 1822 O O . VAL A 1 233 ? -12.103 -27.453 -17.798 1.00 97.88 233 VAL A O 1
ATOM 1825 N N . PHE A 1 234 ? -13.965 -27.880 -16.604 1.00 98.06 234 PHE A N 1
ATOM 1826 C CA . PHE A 1 234 ? -14.216 -29.239 -17.064 1.00 98.06 234 PHE A CA 1
ATOM 1827 C C . PHE A 1 234 ? -15.542 -29.364 -17.816 1.00 98.06 234 PHE A C 1
ATOM 1829 O O . PHE A 1 234 ? -16.555 -28.789 -17.417 1.00 98.06 234 PHE A O 1
ATOM 1836 N N . ASP A 1 235 ? -15.541 -30.179 -18.868 1.00 96.81 235 ASP A N 1
ATOM 1837 C CA . ASP A 1 235 ? -16.740 -30.746 -19.487 1.00 96.81 235 ASP A CA 1
ATOM 1838 C C . ASP A 1 235 ? -16.701 -32.272 -19.319 1.00 96.81 235 ASP A C 1
ATOM 1840 O O . ASP A 1 235 ? -15.955 -32.970 -20.015 1.00 96.81 235 ASP A O 1
ATOM 1844 N N . GLY A 1 236 ? -17.417 -32.787 -18.316 1.00 95.56 236 GLY A N 1
ATOM 1845 C CA . GLY A 1 236 ? -17.194 -34.147 -17.817 1.00 95.56 236 GLY A CA 1
ATOM 1846 C C . GLY A 1 236 ? -15.748 -34.321 -17.338 1.00 95.56 236 GLY A C 1
ATOM 1847 O O . GLY A 1 236 ? -15.252 -33.511 -16.563 1.00 95.56 236 GLY A O 1
ATOM 1848 N N . ASP A 1 237 ? -15.046 -35.335 -17.846 1.00 95.38 237 ASP A N 1
ATOM 1849 C CA . ASP A 1 237 ? -13.636 -35.594 -17.502 1.00 95.38 237 ASP A CA 1
ATOM 1850 C C . ASP A 1 237 ? -12.640 -34.759 -18.332 1.00 95.38 237 ASP A C 1
ATOM 1852 O O . ASP A 1 237 ? -11.420 -34.861 -18.173 1.00 95.38 237 ASP A O 1
ATOM 1856 N N . PHE A 1 238 ? -13.130 -33.952 -19.276 1.00 94.31 238 PHE A N 1
ATOM 1857 C CA . PHE A 1 238 ? -12.279 -33.198 -20.184 1.00 94.31 238 PHE A CA 1
ATOM 1858 C C . PHE A 1 238 ? -11.950 -31.811 -19.623 1.00 94.31 238 PHE A C 1
ATOM 1860 O O . PHE A 1 238 ? -12.825 -30.958 -19.516 1.00 94.31 238 PHE A O 1
ATOM 1867 N N . GLN A 1 239 ? -10.670 -31.558 -19.333 1.00 95.38 239 GLN A N 1
ATOM 1868 C CA . GLN A 1 239 ? -10.169 -30.230 -18.956 1.00 95.38 239 GLN A CA 1
ATOM 1869 C C . GLN A 1 239 ? -10.189 -29.288 -20.169 1.00 95.38 239 GLN A C 1
ATOM 1871 O O . GLN A 1 239 ? -9.325 -29.367 -21.046 1.00 95.38 239 GLN A O 1
ATOM 1876 N N . VAL A 1 240 ? -11.167 -28.389 -20.203 1.00 95.94 240 VAL A N 1
ATOM 1877 C CA . VAL A 1 240 ? -11.391 -27.424 -21.282 1.00 95.94 240 VAL A CA 1
ATOM 1878 C C . VAL A 1 240 ? -10.475 -26.211 -21.135 1.00 95.94 240 VAL A C 1
ATOM 1880 O O . VAL A 1 240 ? -9.898 -25.765 -22.122 1.00 95.94 240 VAL A O 1
ATOM 1883 N N . ALA A 1 241 ? -10.307 -25.663 -19.931 1.00 96.06 241 ALA A N 1
ATOM 1884 C CA . ALA A 1 241 ? -9.518 -24.445 -19.739 1.00 96.06 241 ALA A CA 1
ATOM 1885 C C . ALA A 1 241 ? -8.769 -24.427 -18.411 1.00 96.06 241 ALA A C 1
ATOM 1887 O O . ALA A 1 241 ? -9.280 -24.918 -17.408 1.00 96.06 241 ALA A O 1
ATOM 1888 N N . TRP A 1 242 ? -7.577 -23.831 -18.414 1.00 96.00 242 TRP A N 1
ATOM 1889 C CA . TRP A 1 242 ? -6.798 -23.500 -17.220 1.00 96.00 242 TRP A CA 1
ATOM 1890 C C . TRP A 1 242 ? -6.665 -21.982 -17.113 1.00 96.00 242 TRP A C 1
ATOM 1892 O O . TRP A 1 242 ? -6.315 -21.323 -18.094 1.00 96.00 242 TRP A O 1
ATOM 1902 N N . LEU A 1 243 ? -6.949 -21.424 -15.942 1.00 96.38 243 LEU A N 1
ATOM 1903 C CA . LEU A 1 243 ? -6.791 -20.000 -15.678 1.00 96.38 243 LEU A CA 1
ATOM 1904 C C . LEU A 1 243 ? -5.923 -19.809 -14.426 1.00 96.38 243 LEU A C 1
ATOM 1906 O O . LEU A 1 243 ? -6.069 -20.541 -13.448 1.00 96.38 243 LEU A O 1
ATOM 1910 N N . ASP A 1 244 ? -5.021 -18.834 -14.479 1.00 96.00 244 ASP A N 1
ATOM 1911 C CA . ASP A 1 244 ? -4.123 -18.441 -13.384 1.00 96.00 244 ASP A CA 1
ATOM 1912 C C . ASP A 1 244 ? -4.369 -16.963 -13.061 1.00 96.00 244 ASP A C 1
ATOM 1914 O O . ASP A 1 244 ? -4.499 -16.149 -13.979 1.00 96.00 244 ASP A O 1
ATOM 1918 N N . ILE A 1 245 ? -4.470 -16.605 -11.785 1.00 97.00 245 ILE A N 1
ATOM 1919 C CA . ILE A 1 245 ? -4.629 -15.228 -11.319 1.00 97.00 245 ILE A CA 1
ATOM 1920 C C . ILE A 1 245 ? -3.234 -14.711 -10.977 1.00 97.00 245 ILE A C 1
ATOM 1922 O O . ILE A 1 245 ? -2.514 -15.284 -10.169 1.00 97.00 245 ILE A O 1
ATOM 1926 N N . THR A 1 246 ? -2.803 -13.621 -11.604 1.00 94.81 246 THR A N 1
ATOM 1927 C CA . THR A 1 246 ? -1.402 -13.193 -11.510 1.00 94.81 246 THR A CA 1
ATOM 1928 C C . THR A 1 246 ? -1.277 -11.684 -11.374 1.00 94.81 246 THR A C 1
ATOM 1930 O O . THR A 1 246 ? -1.975 -10.915 -12.032 1.00 94.81 246 THR A O 1
ATOM 1933 N N . SER A 1 247 ? -0.331 -11.224 -10.555 1.00 96.06 247 SER A N 1
ATOM 1934 C CA . SER A 1 247 ? 0.057 -9.811 -10.541 1.00 96.06 247 SER A CA 1
ATOM 1935 C C . SER A 1 247 ? 0.552 -9.382 -11.923 1.00 96.06 247 SER A C 1
ATOM 1937 O O . SER A 1 247 ? 1.379 -10.062 -12.530 1.00 96.06 247 SER A O 1
ATOM 1939 N N . SER A 1 248 ? 0.136 -8.215 -12.414 1.00 94.12 248 SER A N 1
ATOM 1940 C CA . SER A 1 248 ? 0.567 -7.708 -13.723 1.00 94.12 248 SER A CA 1
ATOM 1941 C C . SER A 1 248 ? 2.089 -7.526 -13.839 1.00 94.12 248 SER A C 1
ATOM 1943 O O . SER A 1 248 ? 2.630 -7.591 -14.941 1.00 94.12 248 SER A O 1
ATOM 1945 N N . GLN A 1 249 ? 2.800 -7.369 -12.715 1.00 90.00 249 GLN A N 1
ATOM 1946 C CA . GLN A 1 249 ? 4.271 -7.338 -12.670 1.00 90.00 249 GLN A CA 1
ATOM 1947 C C . GLN A 1 249 ? 4.919 -8.710 -12.908 1.00 90.00 249 GLN A C 1
ATOM 1949 O O . GLN A 1 249 ? 6.104 -8.784 -13.219 1.00 90.00 249 GLN A O 1
ATOM 1954 N N . SER A 1 250 ? 4.153 -9.791 -12.761 1.00 89.69 250 SER A N 1
ATOM 1955 C CA . SER A 1 250 ? 4.551 -11.178 -13.029 1.00 89.69 250 SER A CA 1
ATOM 1956 C C . SER A 1 250 ? 3.848 -11.749 -14.267 1.00 89.69 250 SER A C 1
ATOM 1958 O O . SER A 1 250 ? 3.801 -12.963 -14.442 1.00 89.69 250 SER A O 1
ATOM 1960 N N . ALA A 1 251 ? 3.305 -10.895 -15.139 1.00 90.31 251 ALA A N 1
ATOM 1961 C CA . ALA A 1 251 ? 2.642 -11.340 -16.359 1.00 90.31 251 ALA A CA 1
ATOM 1962 C C . ALA A 1 251 ? 3.581 -12.184 -17.240 1.00 90.31 251 ALA A C 1
ATOM 1964 O O . ALA A 1 251 ? 4.729 -11.817 -17.500 1.00 90.31 251 ALA A O 1
ATOM 1965 N N . GLY A 1 252 ? 3.066 -13.297 -17.749 1.00 85.44 252 GLY A N 1
ATOM 1966 C CA . GLY A 1 252 ? 3.776 -14.283 -18.549 1.00 85.44 252 GLY A CA 1
ATOM 1967 C C . GLY A 1 252 ? 4.530 -15.323 -17.723 1.00 85.44 252 GLY A C 1
ATOM 1968 O O . GLY A 1 252 ? 5.160 -16.203 -18.313 1.00 85.44 252 GLY A O 1
ATOM 1969 N N . HIS A 1 253 ? 4.481 -15.284 -16.386 1.00 82.94 253 HIS A N 1
ATOM 1970 C CA . HIS A 1 253 ? 5.266 -16.215 -15.572 1.00 82.94 253 HIS A CA 1
ATOM 1971 C C . HIS A 1 253 ? 4.846 -17.680 -15.782 1.00 82.94 253 HIS A C 1
ATOM 1973 O O . HIS A 1 253 ? 5.689 -18.578 -15.690 1.00 82.94 253 HIS A O 1
ATOM 1979 N N . ILE A 1 254 ? 3.583 -17.937 -16.150 1.00 85.75 254 ILE A N 1
ATOM 1980 C CA . ILE A 1 254 ? 3.117 -19.287 -16.490 1.00 85.75 254 ILE A CA 1
ATOM 1981 C C . ILE A 1 254 ? 3.802 -19.854 -17.745 1.00 85.75 254 ILE A C 1
ATOM 1983 O O . ILE A 1 254 ? 3.987 -21.065 -17.841 1.00 85.75 254 ILE A O 1
ATOM 1987 N N . GLN A 1 255 ? 4.279 -19.006 -18.671 1.00 76.31 255 GLN A N 1
ATOM 1988 C CA . GLN A 1 255 ? 5.055 -19.451 -19.840 1.00 76.31 255 GLN A CA 1
ATOM 1989 C C . GLN A 1 255 ? 6.434 -19.986 -19.443 1.00 76.31 255 GLN A C 1
ATOM 1991 O O . GLN A 1 255 ? 6.966 -20.890 -20.090 1.00 76.31 255 GLN A O 1
ATOM 1996 N N . GLY A 1 256 ? 7.013 -19.424 -18.377 1.00 71.81 256 GLY A N 1
ATOM 1997 C CA . GLY A 1 256 ? 8.306 -19.833 -17.833 1.00 71.81 256 GLY A CA 1
ATOM 1998 C C . GLY A 1 256 ? 8.256 -21.172 -17.093 1.00 71.81 256 GLY A C 1
ATOM 1999 O O . GLY A 1 256 ? 9.294 -21.822 -16.940 1.00 71.81 256 GLY A O 1
ATOM 2000 N N . LYS A 1 257 ? 7.061 -21.628 -16.681 1.00 79.50 257 LYS A N 1
ATOM 2001 C CA . LYS A 1 257 ? 6.830 -22.924 -16.021 1.00 79.50 257 LYS A CA 1
ATOM 2002 C C . LYS A 1 257 ? 6.947 -24.071 -17.044 1.00 79.50 257 LYS A C 1
ATOM 2004 O O . LYS A 1 257 ? 5.968 -24.685 -17.467 1.00 79.50 257 LYS A O 1
ATOM 2009 N N . SER A 1 258 ? 8.176 -24.359 -17.470 1.00 62.78 258 SER A N 1
ATOM 2010 C CA . SER A 1 258 ? 8.495 -25.476 -18.369 1.00 62.78 258 SER A CA 1
ATOM 2011 C C . SER A 1 258 ? 8.074 -26.816 -17.753 1.00 62.78 258 SER A C 1
ATOM 2013 O O . SER A 1 258 ? 8.276 -27.049 -16.566 1.00 62.78 258 SER A O 1
ATOM 2015 N N . GLY A 1 259 ? 7.487 -27.713 -18.553 1.00 70.12 259 GLY A N 1
ATOM 2016 C CA . GLY A 1 259 ? 7.097 -29.062 -18.110 1.00 70.12 259 GLY A CA 1
ATOM 2017 C C . GLY A 1 259 ? 5.762 -29.162 -17.359 1.00 70.12 259 GLY A C 1
ATOM 2018 O O . GLY A 1 259 ? 5.252 -30.263 -17.192 1.00 70.12 259 GLY A O 1
ATOM 2019 N N . ALA A 1 260 ? 5.140 -28.039 -16.995 1.00 70.31 260 ALA A N 1
ATOM 2020 C CA . ALA A 1 260 ? 3.868 -28.008 -16.267 1.00 70.31 260 ALA A CA 1
ATOM 2021 C C . ALA A 1 260 ? 2.623 -28.290 -17.139 1.00 70.31 260 ALA A C 1
ATOM 2023 O O . ALA A 1 260 ? 1.502 -28.298 -16.649 1.00 70.31 260 ALA A O 1
ATOM 2024 N N . GLY A 1 261 ? 2.792 -28.523 -18.443 1.00 81.88 261 GLY A N 1
ATOM 2025 C CA . GLY A 1 261 ? 1.689 -28.911 -19.325 1.00 81.88 261 GLY A CA 1
ATOM 2026 C C . GLY A 1 261 ? 0.764 -27.773 -19.766 1.00 81.88 261 GLY A C 1
ATOM 2027 O O . GLY A 1 261 ? -0.087 -28.039 -20.604 1.00 81.88 261 GLY A O 1
ATOM 2028 N N . TRP A 1 262 ? 0.971 -26.526 -19.314 1.00 88.00 262 TRP A N 1
ATOM 2029 C CA . TRP A 1 262 ? 0.184 -25.346 -19.721 1.00 88.00 262 TRP A CA 1
ATOM 2030 C C . TRP A 1 262 ? -0.017 -25.264 -21.239 1.00 88.00 262 TRP A C 1
ATOM 2032 O O . TRP A 1 262 ? -1.145 -25.240 -21.716 1.00 88.00 262 TRP A O 1
ATOM 2042 N N . LYS A 1 263 ? 1.064 -25.364 -22.023 1.00 86.19 263 LYS A N 1
ATOM 2043 C CA . LYS A 1 263 ? 0.996 -25.328 -23.496 1.00 86.19 263 LYS A CA 1
ATOM 2044 C C . LYS A 1 263 ? 0.160 -26.450 -24.118 1.00 86.19 263 LYS A C 1
ATOM 2046 O O . LYS A 1 263 ? -0.257 -26.320 -25.256 1.00 86.19 263 LYS A O 1
ATOM 2051 N N . LYS A 1 264 ? -0.065 -27.559 -23.411 1.00 88.19 264 LYS A N 1
ATOM 2052 C CA . LYS A 1 264 ? -0.809 -28.722 -23.918 1.00 88.19 264 LYS A CA 1
ATOM 2053 C C . LYS A 1 264 ? -2.302 -28.660 -23.596 1.00 88.19 264 LYS A C 1
ATOM 2055 O O . LYS A 1 264 ? -3.011 -29.608 -23.925 1.00 88.19 264 LYS A O 1
ATOM 2060 N N . ARG A 1 265 ? -2.780 -27.615 -22.918 1.00 91.38 265 ARG A N 1
ATOM 2061 C CA . ARG A 1 265 ? -4.199 -27.464 -22.569 1.00 91.38 265 ARG A CA 1
ATOM 2062 C C . ARG A 1 265 ? -4.963 -26.753 -23.676 1.00 91.38 265 ARG A C 1
ATOM 2064 O O . ARG A 1 265 ? -4.337 -26.010 -24.419 1.00 91.38 265 ARG A O 1
ATOM 2071 N N . PRO A 1 266 ? -6.281 -26.972 -23.817 1.00 92.56 266 PRO A N 1
ATOM 2072 C CA . PRO A 1 266 ? -7.032 -26.366 -24.912 1.00 92.56 266 PRO A CA 1
ATOM 2073 C C . PRO A 1 266 ? -7.035 -24.841 -24.848 1.00 92.56 266 PRO A C 1
ATOM 2075 O O . PRO A 1 266 ? -6.630 -24.182 -25.804 1.00 92.56 266 PRO A O 1
ATOM 2078 N N . PHE A 1 267 ? -7.423 -24.301 -23.692 1.00 93.56 267 PHE A N 1
ATOM 2079 C CA . PHE A 1 267 ? -7.394 -22.876 -23.401 1.00 93.56 267 PHE A CA 1
ATOM 2080 C C . PHE A 1 267 ? -6.566 -22.609 -22.149 1.00 93.56 267 PHE A C 1
ATOM 2082 O O . PHE A 1 267 ? -6.711 -23.295 -21.137 1.00 93.56 267 PHE A O 1
ATOM 2089 N N . VAL A 1 268 ? -5.722 -21.585 -22.219 1.00 93.06 268 VAL A N 1
ATOM 2090 C CA . VAL A 1 268 ? -4.970 -21.071 -21.077 1.00 93.06 268 VAL A CA 1
ATOM 2091 C C . VAL A 1 268 ? -5.165 -19.567 -21.006 1.00 93.06 268 VAL A C 1
ATOM 2093 O O . VAL A 1 268 ? -4.955 -18.880 -22.008 1.00 93.06 268 VAL A O 1
ATOM 2096 N N . TYR A 1 269 ? -5.530 -19.072 -19.826 1.00 94.31 269 TYR A N 1
ATOM 2097 C CA . TYR A 1 269 ? -5.601 -17.644 -19.533 1.00 94.31 269 TYR A CA 1
ATOM 2098 C C . TYR A 1 269 ? -4.756 -17.302 -18.310 1.00 94.31 269 TYR A C 1
ATOM 2100 O O . TYR A 1 269 ? -4.694 -18.053 -17.343 1.00 94.31 269 TYR A O 1
ATOM 2108 N N . GLU A 1 270 ? -4.142 -16.127 -18.348 1.00 94.12 270 GLU A N 1
ATOM 2109 C CA . GLU A 1 270 ? -3.548 -15.473 -17.184 1.00 94.12 270 GLU A CA 1
ATOM 2110 C C . GLU A 1 270 ? -4.370 -14.204 -16.941 1.00 94.12 270 GLU A C 1
ATOM 2112 O O . GLU A 1 270 ? -4.432 -13.314 -17.797 1.00 94.12 270 GLU A O 1
ATOM 2117 N N . ILE A 1 271 ? -5.079 -14.177 -15.816 1.00 96.19 271 ILE A N 1
ATOM 2118 C CA . ILE A 1 271 ? -5.969 -13.100 -15.394 1.00 96.19 271 ILE A CA 1
ATOM 2119 C C . ILE A 1 271 ? -5.153 -12.143 -14.532 1.00 96.19 271 ILE A C 1
ATOM 2121 O O . ILE A 1 271 ? -4.720 -12.485 -13.431 1.00 96.19 271 ILE A O 1
ATOM 2125 N N . LEU A 1 272 ? -4.899 -10.946 -15.057 1.00 95.75 272 LEU A N 1
ATOM 2126 C CA . LEU A 1 272 ? -3.952 -10.014 -14.456 1.00 95.75 272 LEU A CA 1
ATOM 2127 C C . LEU A 1 272 ? -4.634 -9.028 -13.504 1.00 95.75 272 LEU A C 1
ATOM 2129 O O . LEU A 1 272 ? -5.517 -8.276 -13.913 1.00 95.75 272 LEU A O 1
ATOM 2133 N N . TYR A 1 273 ? -4.141 -8.935 -12.269 1.00 95.81 273 TYR A N 1
ATOM 2134 C CA . TYR A 1 273 ? -4.523 -7.880 -11.325 1.00 95.81 273 TYR A CA 1
ATOM 2135 C C . TYR A 1 273 ? -3.409 -6.839 -11.153 1.00 95.81 273 TYR A C 1
ATOM 2137 O O . TYR A 1 273 ? -2.225 -7.119 -11.344 1.00 95.81 273 TYR A O 1
ATOM 2145 N N . ASN A 1 274 ? -3.778 -5.609 -10.782 1.00 95.69 274 ASN A N 1
ATOM 2146 C CA . ASN A 1 274 ? -2.791 -4.563 -10.502 1.00 95.69 274 ASN A CA 1
ATOM 2147 C C . ASN A 1 274 ? -2.041 -4.886 -9.201 1.00 95.69 274 ASN A C 1
ATOM 2149 O O . ASN A 1 274 ? -2.714 -5.152 -8.200 1.00 95.69 274 ASN A O 1
ATOM 2153 N N . PRO A 1 275 ? -0.698 -4.805 -9.175 1.00 95.88 275 PRO A N 1
ATOM 2154 C CA . PRO A 1 275 ? 0.083 -5.060 -7.970 1.00 95.88 275 PRO A CA 1
ATOM 2155 C C . PRO A 1 275 ? -0.378 -4.166 -6.813 1.00 95.88 275 PRO A C 1
ATOM 2157 O O . PRO A 1 275 ? -0.920 -3.076 -7.026 1.00 95.88 275 PRO A O 1
ATOM 2160 N N . LEU A 1 276 ? -0.143 -4.636 -5.589 1.00 95.62 276 LEU A N 1
ATOM 2161 C CA . LEU A 1 276 ? -0.314 -3.827 -4.387 1.00 95.62 276 LEU A CA 1
ATOM 2162 C C . LEU A 1 276 ? 0.568 -2.584 -4.487 1.00 95.62 276 LEU A C 1
ATOM 2164 O O . LEU A 1 276 ? 1.788 -2.707 -4.627 1.00 95.62 276 LEU A O 1
ATOM 2168 N N . ASN A 1 277 ? -0.040 -1.410 -4.371 1.00 92.56 277 ASN A N 1
ATOM 2169 C CA . ASN A 1 277 ? 0.697 -0.211 -4.028 1.00 92.56 277 ASN A CA 1
ATOM 2170 C C . ASN A 1 277 ? 0.667 -0.093 -2.502 1.00 92.56 277 ASN A C 1
ATOM 2172 O O . ASN A 1 277 ? -0.407 -0.006 -1.922 1.00 92.56 277 ASN A O 1
ATOM 2176 N N . MET A 1 278 ? 1.831 -0.110 -1.853 1.00 91.94 278 MET A N 1
ATOM 2177 C CA . MET A 1 278 ? 1.941 -0.099 -0.385 1.00 91.94 278 MET A CA 1
ATOM 2178 C C . MET A 1 278 ? 1.200 1.084 0.250 1.00 91.94 278 MET A C 1
ATOM 2180 O O . MET A 1 278 ? 0.592 0.951 1.308 1.00 91.94 278 MET A O 1
ATOM 2184 N N . GLN A 1 279 ? 1.158 2.206 -0.467 1.00 89.81 279 GLN A N 1
ATOM 2185 C CA . GLN A 1 279 ? 0.385 3.389 -0.119 1.00 89.81 279 GLN A CA 1
ATOM 2186 C C . GLN A 1 279 ? -1.107 3.100 0.113 1.00 89.81 279 GLN A C 1
ATOM 2188 O O . GLN A 1 279 ? -1.732 3.725 0.963 1.00 89.81 279 GLN A O 1
ATOM 2193 N N . GLU A 1 280 ? -1.687 2.153 -0.625 1.00 92.44 280 GLU A N 1
ATOM 2194 C CA . GLU A 1 280 ? -3.102 1.797 -0.505 1.00 92.44 280 GLU A CA 1
ATOM 2195 C C . GLU A 1 280 ? -3.427 1.184 0.860 1.00 92.44 280 GLU A C 1
ATOM 2197 O O . GLU A 1 280 ? -4.555 1.319 1.310 1.00 92.44 280 GLU A O 1
ATOM 2202 N N . ILE A 1 281 ? -2.458 0.560 1.546 1.00 94.88 281 ILE A N 1
ATOM 2203 C CA . ILE A 1 281 ? -2.655 0.049 2.915 1.00 94.88 281 ILE A CA 1
ATOM 2204 C C . ILE A 1 281 ? -2.860 1.213 3.887 1.00 94.88 281 ILE A C 1
ATOM 2206 O O . ILE A 1 281 ? -3.741 1.144 4.741 1.00 94.88 281 ILE A O 1
ATOM 2210 N N . LEU A 1 282 ? -2.060 2.273 3.738 1.00 93.06 282 LEU A N 1
ATOM 2211 C CA . LEU A 1 282 ? -2.106 3.463 4.589 1.00 93.06 282 LEU A CA 1
ATOM 2212 C C . LEU A 1 282 ? -3.313 4.347 4.277 1.00 93.06 282 LEU A C 1
ATOM 2214 O O . LEU A 1 282 ? -3.884 4.941 5.177 1.00 93.06 282 LEU A O 1
ATOM 2218 N N . GLU A 1 283 ? -3.725 4.416 3.010 1.00 89.44 283 GLU A N 1
ATOM 2219 C CA . GLU A 1 283 ? -4.920 5.158 2.591 1.00 89.44 283 GLU A CA 1
ATOM 2220 C C . GLU A 1 283 ? -6.229 4.413 2.931 1.00 89.44 283 GLU A C 1
ATOM 2222 O O . GLU A 1 283 ? -7.280 5.044 2.992 1.00 89.44 283 GLU A O 1
ATOM 2227 N N . ALA A 1 284 ? -6.190 3.092 3.150 1.00 91.94 284 ALA A N 1
ATOM 2228 C CA . ALA A 1 284 ? -7.372 2.281 3.472 1.00 91.94 284 ALA A CA 1
ATOM 2229 C C . ALA A 1 284 ? -7.731 2.241 4.968 1.00 91.94 284 ALA A C 1
ATOM 2231 O O . ALA A 1 284 ? -8.747 1.647 5.335 1.00 91.94 284 ALA A O 1
ATOM 2232 N N . THR A 1 285 ? -6.916 2.845 5.834 1.00 89.94 285 THR A N 1
ATOM 2233 C CA . THR A 1 285 ? -7.206 2.935 7.269 1.00 89.94 285 THR A CA 1
ATOM 2234 C C . THR A 1 285 ? -8.136 4.096 7.601 1.00 89.94 285 THR A C 1
ATOM 2236 O O . THR A 1 285 ? -8.165 5.111 6.913 1.00 89.94 285 THR A O 1
ATOM 2239 N N . ASN A 1 286 ? -8.876 3.958 8.701 1.00 88.12 286 ASN A N 1
ATOM 2240 C CA . ASN A 1 286 ? -9.694 5.032 9.277 1.00 88.12 286 ASN A CA 1
ATOM 2241 C C . ASN A 1 286 ? -8.927 5.852 10.332 1.00 88.12 286 ASN A C 1
ATOM 2243 O O . ASN A 1 286 ? -9.539 6.554 11.134 1.00 88.12 286 ASN A O 1
ATOM 2247 N N . ASP A 1 287 ? -7.609 5.684 10.420 1.00 91.56 287 ASP A N 1
ATOM 2248 C CA . ASP A 1 287 ? -6.763 6.403 11.367 1.00 91.56 287 ASP A CA 1
ATOM 2249 C C . ASP A 1 287 ? -6.030 7.540 10.648 1.00 91.56 287 ASP A C 1
ATOM 2251 O O . ASP A 1 287 ? -5.136 7.305 9.829 1.00 91.56 287 ASP A O 1
ATOM 2255 N N . ASP A 1 288 ? -6.419 8.769 10.978 1.00 93.94 288 ASP A N 1
ATOM 2256 C CA . ASP A 1 288 ? -5.966 9.993 10.315 1.00 93.94 288 ASP A CA 1
ATOM 2257 C C . ASP A 1 288 ? -4.437 10.151 10.318 1.00 93.94 288 ASP A C 1
ATOM 2259 O O . ASP A 1 288 ? -3.874 10.634 9.335 1.00 93.94 288 ASP A O 1
ATOM 2263 N N . TYR A 1 289 ? -3.740 9.643 11.344 1.00 94.50 289 TYR A N 1
ATOM 2264 C CA . TYR A 1 289 ? -2.274 9.639 11.374 1.00 94.50 289 TYR A CA 1
ATOM 2265 C C . TYR A 1 289 ? -1.679 8.860 10.197 1.00 94.50 289 TYR A C 1
ATOM 2267 O O . TYR A 1 289 ? -0.770 9.346 9.525 1.00 94.50 289 TYR A O 1
ATOM 2275 N N . TYR A 1 290 ? -2.166 7.644 9.943 1.00 93.50 290 TYR A N 1
ATOM 2276 C CA . TYR A 1 290 ? -1.620 6.804 8.878 1.00 93.50 290 TYR A CA 1
ATOM 2277 C C . TYR A 1 290 ? -2.047 7.300 7.496 1.00 93.50 290 TYR A C 1
ATOM 2279 O O . TYR A 1 290 ? -1.270 7.175 6.552 1.00 93.50 290 TYR A O 1
ATOM 2287 N N . VAL A 1 291 ? -3.225 7.922 7.379 1.00 93.31 291 VAL A N 1
ATOM 2288 C CA . VAL A 1 291 ? -3.646 8.602 6.146 1.00 93.31 291 VAL A CA 1
ATOM 2289 C C . VAL A 1 291 ? -2.707 9.773 5.841 1.00 93.31 291 VAL A C 1
ATOM 2291 O O . VAL A 1 291 ? -2.180 9.865 4.730 1.00 93.31 291 VAL A O 1
ATOM 2294 N N . GLU A 1 292 ? -2.451 10.641 6.823 1.00 95.12 292 GLU A N 1
ATOM 2295 C CA . GLU A 1 292 ? -1.545 11.788 6.695 1.00 95.12 292 GLU A CA 1
ATOM 2296 C C . GLU A 1 292 ? -0.106 11.335 6.400 1.00 95.12 292 GLU A C 1
ATOM 2298 O O . GLU A 1 292 ? 0.532 11.827 5.465 1.00 95.12 292 GLU A O 1
ATOM 2303 N N . TYR A 1 293 ? 0.390 10.331 7.128 1.00 93.56 293 TYR A N 1
ATOM 2304 C CA . TYR A 1 293 ? 1.725 9.777 6.915 1.00 93.56 293 TYR A CA 1
ATOM 2305 C C . TYR A 1 293 ? 1.860 9.079 5.558 1.00 93.56 293 TYR A C 1
ATOM 2307 O O . TYR A 1 293 ? 2.868 9.241 4.868 1.00 93.56 293 TYR A O 1
ATOM 2315 N N . GLY A 1 294 ? 0.821 8.372 5.116 1.00 91.25 294 GLY A N 1
ATOM 2316 C CA . GLY A 1 294 ? 0.748 7.852 3.762 1.00 91.25 294 GLY A CA 1
ATOM 2317 C C . GLY A 1 294 ? 0.892 8.980 2.746 1.00 91.25 294 GLY A C 1
ATOM 2318 O O . GLY A 1 294 ? 1.713 8.890 1.835 1.00 91.25 294 GLY A O 1
ATOM 2319 N N . GLN A 1 295 ? 0.112 10.057 2.849 1.00 93.31 295 GLN A N 1
ATOM 2320 C CA . GLN A 1 295 ? 0.214 11.182 1.908 1.00 93.31 295 GLN A CA 1
ATOM 2321 C C . GLN A 1 295 ? 1.626 11.782 1.873 1.00 93.31 295 GLN A C 1
ATOM 2323 O O . GLN A 1 295 ? 2.129 12.106 0.794 1.00 93.31 295 GLN A O 1
ATOM 2328 N N . PHE A 1 296 ? 2.283 11.862 3.029 1.00 94.38 296 PHE A N 1
ATOM 2329 C CA . PHE A 1 296 ? 3.675 12.280 3.137 1.00 94.38 296 PHE A CA 1
ATOM 2330 C C . PHE A 1 296 ? 4.628 11.337 2.375 1.00 94.38 296 PHE A C 1
ATOM 2332 O O . PHE A 1 296 ? 5.379 11.796 1.512 1.00 94.38 296 PHE A O 1
ATOM 2339 N N . MET A 1 297 ? 4.540 10.017 2.578 1.00 92.38 297 MET A N 1
ATOM 2340 C CA . MET A 1 297 ? 5.374 9.048 1.845 1.00 92.38 297 MET A CA 1
ATOM 2341 C C . MET A 1 297 ? 5.096 9.035 0.337 1.00 92.38 297 MET A C 1
ATOM 2343 O O . MET A 1 297 ? 6.002 8.853 -0.477 1.00 92.38 297 MET A O 1
ATOM 2347 N N . LYS A 1 298 ? 3.848 9.274 -0.069 1.00 90.50 298 LYS A N 1
ATOM 2348 C CA . LYS A 1 298 ? 3.479 9.428 -1.480 1.00 90.50 298 LYS A CA 1
ATOM 2349 C C . LYS A 1 298 ? 4.166 10.628 -2.117 1.00 90.50 298 LYS A C 1
ATOM 2351 O O . LYS A 1 298 ? 4.608 10.525 -3.261 1.00 90.50 298 LYS A O 1
ATOM 2356 N N . ALA A 1 299 ? 4.264 11.744 -1.397 1.00 94.19 299 ALA A N 1
ATOM 2357 C CA . ALA A 1 299 ? 5.000 12.914 -1.856 1.00 94.19 299 ALA A CA 1
ATOM 2358 C C . ALA A 1 299 ? 6.505 12.613 -1.977 1.00 94.19 299 ALA A C 1
ATOM 2360 O O . ALA A 1 299 ? 7.099 12.944 -3.002 1.00 94.19 299 ALA A O 1
ATOM 2361 N N . GLU A 1 300 ? 7.100 11.899 -1.012 1.00 94.19 300 GLU A N 1
ATOM 2362 C CA . GLU A 1 300 ? 8.493 11.430 -1.108 1.00 94.19 300 GLU A CA 1
ATOM 2363 C C . GLU A 1 300 ? 8.719 10.543 -2.341 1.00 94.19 300 GLU A C 1
ATOM 2365 O O . GLU A 1 300 ? 9.660 10.756 -3.105 1.00 94.19 300 GLU A O 1
ATOM 2370 N N . HIS A 1 301 ? 7.839 9.566 -2.571 1.00 90.56 301 HIS A N 1
ATOM 2371 C CA . HIS A 1 301 ? 7.936 8.676 -3.724 1.00 90.56 301 HIS A CA 1
ATOM 2372 C C . HIS A 1 301 ? 7.741 9.422 -5.050 1.00 90.56 301 HIS A C 1
ATOM 2374 O O . HIS A 1 301 ? 8.405 9.120 -6.042 1.00 90.56 301 HIS A O 1
ATOM 2380 N N . HIS A 1 302 ? 6.853 10.417 -5.081 1.00 91.56 302 HIS A N 1
ATOM 2381 C CA . HIS A 1 302 ? 6.647 11.244 -6.263 1.00 91.56 302 HIS A CA 1
ATOM 2382 C C . HIS A 1 302 ? 7.901 12.051 -6.612 1.00 91.56 302 HIS A C 1
ATOM 2384 O O . HIS A 1 302 ? 8.306 12.029 -7.771 1.00 91.56 302 HIS A O 1
ATOM 2390 N N . ILE A 1 303 ? 8.561 12.657 -5.617 1.00 95.69 303 ILE A N 1
ATOM 2391 C CA . ILE A 1 303 ? 9.861 13.325 -5.788 1.00 95.69 303 ILE A CA 1
ATOM 2392 C C . ILE A 1 303 ? 10.876 12.362 -6.414 1.00 95.69 303 ILE A C 1
ATOM 2394 O O . ILE A 1 303 ? 11.543 12.716 -7.384 1.00 95.69 303 ILE A O 1
ATOM 2398 N N . GLU A 1 304 ? 10.974 11.128 -5.910 1.00 94.31 304 GLU A N 1
ATOM 2399 C CA . GLU A 1 304 ? 11.890 10.138 -6.486 1.00 94.31 304 GLU A CA 1
ATOM 2400 C C . GLU A 1 304 ? 11.589 9.826 -7.953 1.00 94.31 304 GLU A C 1
ATOM 2402 O O . GLU A 1 304 ? 12.509 9.747 -8.767 1.00 94.31 304 GLU A O 1
ATOM 2407 N N . LEU A 1 305 ? 10.317 9.604 -8.294 1.00 92.62 305 LEU A N 1
ATOM 2408 C CA . LEU A 1 305 ? 9.909 9.295 -9.663 1.00 92.62 305 LEU A CA 1
ATOM 2409 C C . LEU A 1 305 ? 10.178 10.467 -10.607 1.00 92.62 305 LEU A C 1
ATOM 2411 O O . LEU A 1 305 ? 10.724 10.249 -11.686 1.00 92.62 305 LEU A O 1
ATOM 2415 N N . GLU A 1 306 ? 9.833 11.689 -10.198 1.00 96.06 306 GLU A N 1
ATOM 2416 C CA . GLU A 1 306 ? 10.066 12.904 -10.982 1.00 96.06 306 GLU A CA 1
ATOM 2417 C C . GLU A 1 306 ? 11.557 13.134 -11.240 1.00 96.06 306 GLU A C 1
ATOM 2419 O O . GLU A 1 306 ? 11.954 13.342 -12.385 1.00 96.06 306 GLU A O 1
ATOM 2424 N N . GLU A 1 307 ? 12.401 13.056 -10.207 1.00 97.38 307 GLU A N 1
ATOM 2425 C CA . GLU A 1 307 ? 13.842 13.286 -10.361 1.00 97.38 307 GLU A CA 1
ATOM 2426 C C . GLU A 1 307 ? 14.516 12.173 -11.174 1.00 97.38 307 GLU A C 1
ATOM 2428 O O . GLU A 1 307 ? 15.355 12.459 -12.032 1.00 97.38 307 GLU A O 1
ATOM 2433 N N . ARG A 1 308 ? 14.112 10.907 -10.988 1.00 95.81 308 ARG A N 1
ATOM 2434 C CA . ARG A 1 308 ? 14.577 9.791 -11.832 1.00 95.81 308 ARG A CA 1
ATOM 2435 C C . ARG A 1 308 ? 14.162 9.983 -13.287 1.00 95.81 308 ARG A C 1
ATOM 2437 O O . ARG A 1 308 ? 14.988 9.788 -14.177 1.00 95.81 308 ARG A O 1
ATOM 2444 N N . GLN A 1 309 ? 12.910 10.365 -13.539 1.00 95.31 309 GLN A N 1
ATOM 2445 C CA . GLN A 1 309 ? 12.409 10.611 -14.890 1.00 95.31 309 GLN A CA 1
ATOM 2446 C C . GLN A 1 309 ? 13.152 11.781 -15.542 1.00 95.31 309 GLN A C 1
ATOM 2448 O O . GLN A 1 309 ? 13.619 11.656 -16.671 1.00 95.31 309 GLN A O 1
ATOM 2453 N N . LYS A 1 310 ? 13.349 12.884 -14.816 1.00 96.69 310 LYS A N 1
ATOM 2454 C CA . LYS A 1 310 ? 14.137 14.028 -15.282 1.00 96.69 310 LYS A CA 1
ATOM 2455 C C . LYS A 1 310 ? 15.559 13.611 -15.660 1.00 96.69 310 LYS A C 1
ATOM 2457 O O . LYS A 1 310 ? 16.033 13.956 -16.740 1.00 96.69 310 LYS A O 1
ATOM 2462 N N . LYS A 1 311 ? 16.231 12.807 -14.829 1.00 96.56 311 LYS A N 1
ATOM 2463 C CA . LYS A 1 311 ? 17.577 12.290 -15.134 1.00 96.56 311 LYS A CA 1
ATOM 2464 C C . LYS A 1 311 ? 17.598 11.322 -16.310 1.00 96.56 311 LYS A C 1
ATOM 2466 O O . LYS A 1 311 ? 18.511 11.369 -17.132 1.00 96.56 311 LYS A O 1
ATOM 2471 N N . GLN A 1 312 ? 16.577 10.486 -16.443 1.00 95.50 312 GLN A N 1
ATOM 2472 C CA . GLN A 1 312 ? 16.389 9.624 -17.605 1.00 95.50 312 GLN A CA 1
ATOM 2473 C C . GLN A 1 312 ? 16.224 10.442 -18.897 1.00 95.50 312 GLN A C 1
ATOM 2475 O O . GLN A 1 312 ? 16.822 10.095 -19.917 1.00 95.50 312 GLN A O 1
ATOM 2480 N N . GLU A 1 313 ? 15.463 11.537 -18.859 1.00 95.94 313 GLU A N 1
ATOM 2481 C CA . GLU A 1 313 ? 15.284 12.469 -19.978 1.00 95.94 313 GLU A CA 1
ATOM 2482 C C . GLU A 1 313 ? 16.577 13.229 -20.311 1.00 95.94 313 GLU A C 1
ATOM 2484 O O . GLU A 1 313 ? 16.953 13.295 -21.482 1.00 95.94 313 GLU A O 1
ATOM 2489 N N . GLU A 1 314 ? 17.315 13.719 -19.308 1.00 96.12 314 GLU A N 1
ATOM 2490 C CA . GLU A 1 314 ? 18.643 14.328 -19.489 1.00 96.12 314 GLU A CA 1
ATOM 2491 C C . GLU A 1 314 ? 19.613 13.349 -20.173 1.00 96.12 314 GLU A C 1
ATOM 2493 O O . GLU A 1 314 ? 20.294 13.698 -21.140 1.00 96.12 314 GLU A O 1
ATOM 2498 N N . PHE A 1 315 ? 19.645 12.092 -19.720 1.00 95.50 315 PHE A N 1
ATOM 2499 C CA . PHE A 1 315 ? 20.498 11.057 -20.300 1.00 95.50 315 PHE A CA 1
ATOM 2500 C C . PHE A 1 315 ? 20.085 10.705 -21.735 1.00 95.50 315 PHE A C 1
ATOM 2502 O O . PHE A 1 315 ? 20.933 10.543 -22.619 1.00 95.50 315 PHE A O 1
ATOM 2509 N N . ARG A 1 316 ? 18.776 10.631 -22.000 1.00 94.69 316 ARG A N 1
ATOM 2510 C CA . ARG A 1 316 ? 18.231 10.469 -23.353 1.00 94.69 316 ARG A CA 1
ATOM 2511 C C . ARG A 1 316 ? 18.638 11.635 -24.263 1.00 94.69 316 ARG A C 1
ATOM 2513 O O . ARG A 1 316 ? 18.981 11.395 -25.422 1.00 94.69 316 ARG A O 1
ATOM 2520 N N . GLY A 1 317 ? 18.649 12.864 -23.744 1.00 95.69 317 GLY A N 1
ATOM 2521 C CA . GLY A 1 317 ? 19.157 14.055 -24.429 1.00 95.69 317 GLY A CA 1
ATOM 2522 C C . GLY A 1 317 ? 20.629 13.910 -24.813 1.00 95.69 317 GLY A C 1
ATOM 2523 O O . GLY A 1 317 ? 20.948 13.945 -26.000 1.00 95.69 317 GLY A O 1
ATOM 2524 N N . LYS A 1 318 ? 21.502 13.591 -23.844 1.00 95.38 318 LYS A N 1
ATOM 2525 C CA . LYS A 1 318 ? 22.938 13.329 -24.085 1.00 95.38 318 LYS A CA 1
ATOM 2526 C C . LYS A 1 318 ? 23.161 12.275 -25.176 1.00 95.38 318 LYS A C 1
ATOM 2528 O O . LYS A 1 318 ? 24.042 12.424 -26.021 1.00 95.38 318 LYS A O 1
ATOM 2533 N N . PHE A 1 319 ? 22.363 11.204 -25.175 1.00 93.81 319 PHE A N 1
ATOM 2534 C CA . PHE A 1 319 ? 22.464 10.172 -26.206 1.00 93.81 319 PHE A CA 1
ATOM 2535 C C . PHE A 1 319 ? 22.015 10.666 -27.587 1.00 93.81 319 PHE A C 1
ATOM 2537 O O . PHE A 1 319 ? 22.634 10.321 -28.591 1.00 93.81 319 PHE A O 1
ATOM 2544 N N . THR A 1 320 ? 20.965 11.483 -27.651 1.00 91.06 320 THR A N 1
ATOM 2545 C CA . THR A 1 320 ? 20.471 12.077 -28.905 1.00 91.06 320 THR A CA 1
ATOM 2546 C C . THR A 1 320 ? 21.501 13.044 -29.503 1.00 91.06 320 THR A C 1
ATOM 2548 O O . THR A 1 320 ? 21.766 13.012 -30.708 1.00 91.06 320 THR A O 1
ATOM 2551 N N . ASP A 1 321 ? 22.165 13.842 -28.666 1.00 93.44 321 ASP A N 1
ATOM 2552 C CA . ASP A 1 321 ? 23.259 14.727 -29.087 1.00 93.44 321 ASP A CA 1
ATOM 2553 C C . ASP A 1 321 ? 24.462 13.925 -29.595 1.00 93.44 321 ASP A C 1
ATOM 2555 O O . ASP A 1 321 ? 25.056 14.245 -30.631 1.00 93.44 321 ASP A O 1
ATOM 2559 N N . PHE A 1 322 ? 24.790 12.827 -28.908 1.00 93.38 322 PHE A N 1
ATOM 2560 C CA . PHE A 1 322 ? 25.809 11.883 -29.351 1.00 93.38 322 PHE A CA 1
ATOM 2561 C C . PHE A 1 322 ? 25.470 11.288 -30.727 1.00 93.38 322 PHE A C 1
ATOM 2563 O O . PHE A 1 322 ? 26.309 11.340 -31.626 1.00 93.38 322 PHE A O 1
ATOM 2570 N N . GLN A 1 323 ? 24.245 10.794 -30.938 1.00 89.44 323 GLN A N 1
ATOM 2571 C CA . GLN A 1 323 ? 23.792 10.283 -32.242 1.00 89.44 323 GLN A CA 1
ATOM 2572 C C . GLN A 1 323 ? 23.942 11.326 -33.354 1.00 89.44 323 GLN A C 1
ATOM 2574 O O . GLN A 1 323 ? 24.451 11.016 -34.434 1.00 89.44 323 GLN A O 1
ATOM 2579 N N . THR A 1 324 ? 23.524 12.561 -33.068 1.00 89.75 324 THR A N 1
ATOM 2580 C CA . THR A 1 324 ? 23.595 13.689 -34.003 1.00 89.75 324 THR A CA 1
ATOM 2581 C C . THR A 1 324 ? 25.043 13.995 -34.374 1.00 89.75 324 THR A C 1
ATOM 2583 O O . THR A 1 324 ? 25.370 14.120 -35.553 1.00 89.75 324 THR A O 1
ATOM 2586 N N . THR A 1 325 ? 25.938 14.019 -33.383 1.00 92.75 325 THR A N 1
ATOM 2587 C CA . THR A 1 325 ? 27.380 14.244 -33.577 1.00 92.75 325 THR A CA 1
ATOM 2588 C C . THR A 1 325 ? 28.023 13.148 -34.426 1.00 92.75 325 THR A C 1
ATOM 2590 O O . THR A 1 325 ? 28.909 13.420 -35.232 1.00 92.75 325 THR A O 1
ATOM 2593 N N . GLN A 1 326 ? 27.562 11.904 -34.286 1.00 90.12 326 GLN A N 1
ATOM 2594 C CA . GLN A 1 326 ? 28.030 10.785 -35.104 1.00 90.12 326 GLN A CA 1
ATOM 2595 C C . GLN A 1 326 ? 27.432 10.770 -36.526 1.00 90.12 326 GLN A C 1
ATOM 2597 O O . GLN A 1 326 ? 27.794 9.908 -37.331 1.00 90.12 326 GLN A O 1
ATOM 2602 N N . GLY A 1 327 ? 26.514 11.689 -36.853 1.00 88.31 327 GLY A N 1
ATOM 2603 C CA . GLY A 1 327 ? 25.840 11.742 -38.154 1.00 88.31 327 GLY A CA 1
ATOM 2604 C C . GLY A 1 327 ? 24.980 10.507 -38.440 1.00 88.31 327 GLY A C 1
ATOM 2605 O O . GLY A 1 327 ? 24.777 10.137 -39.600 1.00 88.31 327 GLY A O 1
ATOM 2606 N N . TRP A 1 328 ? 24.517 9.818 -37.396 1.00 87.12 328 TRP A N 1
ATOM 2607 C CA . TRP A 1 328 ? 23.710 8.616 -37.552 1.00 87.12 328 TRP A CA 1
ATOM 2608 C C . TRP A 1 328 ? 22.270 8.992 -37.878 1.00 87.12 328 TRP A C 1
ATOM 2610 O O . TRP A 1 328 ? 21.602 9.657 -37.095 1.00 87.12 328 TRP A O 1
ATOM 2620 N N . ASN A 1 329 ? 21.778 8.514 -39.019 1.00 78.50 329 ASN A N 1
ATOM 2621 C CA . ASN A 1 329 ? 20.348 8.485 -39.308 1.00 78.50 329 ASN A CA 1
ATOM 2622 C C . ASN A 1 329 ? 19.838 7.034 -39.284 1.00 78.50 329 ASN A C 1
ATOM 2624 O O . ASN A 1 329 ? 20.622 6.085 -39.144 1.00 78.50 329 ASN A O 1
ATOM 2628 N N . ASP A 1 330 ? 18.524 6.855 -39.430 1.00 69.62 330 ASP A N 1
ATOM 2629 C CA . ASP A 1 330 ? 17.868 5.542 -39.347 1.00 69.62 330 ASP A CA 1
ATOM 2630 C C . ASP A 1 330 ? 18.339 4.536 -40.414 1.00 69.62 330 ASP A C 1
ATOM 2632 O O . ASP A 1 330 ? 18.137 3.333 -40.269 1.00 69.62 330 ASP A O 1
ATOM 2636 N N . THR A 1 331 ? 19.002 5.010 -41.471 1.00 71.75 331 THR A N 1
ATOM 2637 C CA . THR A 1 331 ? 19.368 4.220 -42.660 1.00 71.75 331 THR A CA 1
ATOM 2638 C C . THR A 1 331 ? 20.869 4.177 -42.960 1.00 71.75 331 THR A C 1
ATOM 2640 O O . THR A 1 331 ? 21.308 3.356 -43.762 1.00 71.75 331 THR A O 1
ATOM 2643 N N . SER A 1 332 ? 21.676 5.037 -42.337 1.00 67.56 332 SER A N 1
ATOM 2644 C CA . SER A 1 332 ? 23.103 5.188 -42.630 1.00 67.56 332 SER A CA 1
ATOM 2645 C C . SER A 1 332 ? 23.977 4.504 -41.581 1.00 67.56 332 SER A C 1
ATOM 2647 O O . SER A 1 332 ? 23.622 4.443 -40.409 1.00 67.56 332 SER A O 1
ATOM 2649 N N . GLY A 1 333 ? 25.155 4.024 -41.988 1.00 68.25 333 GLY A N 1
ATOM 2650 C CA . GLY A 1 333 ? 26.206 3.537 -41.086 1.00 68.25 333 GLY A CA 1
ATOM 2651 C C . GLY A 1 333 ? 26.211 2.025 -40.832 1.00 68.25 333 GLY A C 1
ATOM 2652 O O . GLY A 1 333 ? 25.188 1.348 -40.871 1.00 68.25 333 GLY A O 1
ATOM 2653 N N . ASN A 1 334 ? 27.404 1.492 -40.555 1.00 83.62 334 ASN A N 1
ATOM 2654 C CA . ASN A 1 334 ? 27.604 0.090 -40.194 1.00 83.62 334 ASN A CA 1
ATOM 2655 C C . ASN A 1 334 ? 27.013 -0.175 -38.795 1.00 83.62 334 ASN A C 1
ATOM 2657 O O . ASN A 1 334 ? 27.420 0.463 -37.821 1.00 83.62 334 ASN A O 1
ATOM 2661 N N . SER A 1 335 ? 26.076 -1.120 -38.694 1.00 81.06 335 SER A N 1
ATOM 2662 C CA . SER A 1 335 ? 25.409 -1.510 -37.444 1.00 81.06 335 SER A CA 1
ATOM 2663 C C . SER A 1 335 ? 26.386 -1.917 -36.338 1.00 81.06 335 SER A C 1
ATOM 2665 O O . SER A 1 335 ? 26.156 -1.602 -35.172 1.00 81.06 335 SER A O 1
ATOM 2667 N N . LEU A 1 336 ? 27.508 -2.550 -36.694 1.00 82.25 336 LEU A N 1
ATOM 2668 C CA . LEU A 1 336 ? 28.567 -2.898 -35.749 1.00 82.25 336 LEU A CA 1
ATOM 2669 C C . LEU A 1 336 ? 29.231 -1.642 -35.173 1.00 82.25 336 LEU A C 1
ATOM 2671 O O . LEU A 1 336 ? 29.386 -1.540 -33.960 1.00 82.25 336 LEU A O 1
ATOM 2675 N N . ASN A 1 337 ? 29.546 -0.659 -36.022 1.00 85.06 337 ASN A N 1
ATOM 2676 C CA . ASN A 1 337 ? 30.151 0.600 -35.582 1.00 85.06 337 ASN A CA 1
ATOM 2677 C C . ASN A 1 337 ? 29.201 1.374 -34.665 1.00 85.06 337 ASN A C 1
ATOM 2679 O O . ASN A 1 337 ? 29.640 1.868 -33.630 1.00 85.06 337 ASN A O 1
ATOM 2683 N N . LYS A 1 338 ? 27.902 1.431 -35.002 1.00 85.25 338 LYS A N 1
ATOM 2684 C CA . LYS A 1 338 ? 26.881 2.041 -34.137 1.00 85.25 338 LYS A CA 1
ATOM 2685 C C . LYS A 1 338 ? 26.825 1.354 -32.779 1.00 85.25 338 LYS A C 1
ATOM 2687 O O . LYS A 1 338 ? 26.919 2.021 -31.757 1.00 85.25 338 LYS A O 1
ATOM 2692 N N . ARG A 1 339 ? 26.746 0.019 -32.762 1.00 84.06 339 ARG A N 1
ATOM 2693 C CA . ARG A 1 339 ? 26.723 -0.778 -31.530 1.00 84.06 339 ARG A CA 1
ATOM 2694 C C . ARG A 1 339 ? 27.949 -0.506 -30.655 1.00 84.06 339 ARG A C 1
ATOM 2696 O O . ARG A 1 339 ? 27.782 -0.219 -29.473 1.00 84.06 339 ARG A O 1
ATOM 2703 N N . THR A 1 340 ? 29.154 -0.567 -31.222 1.00 86.00 340 THR A N 1
ATOM 2704 C CA . THR A 1 340 ? 30.406 -0.314 -30.491 1.00 86.00 340 THR A CA 1
ATOM 2705 C C . THR A 1 340 ? 30.475 1.118 -29.969 1.00 86.00 340 THR A C 1
ATOM 2707 O O . THR A 1 340 ? 30.834 1.340 -28.819 1.00 86.00 340 THR A O 1
ATOM 2710 N N . ALA A 1 341 ? 30.084 2.103 -30.773 1.00 89.50 341 ALA A N 1
ATOM 2711 C CA . ALA A 1 341 ? 30.110 3.499 -30.363 1.00 89.50 341 ALA A CA 1
ATOM 2712 C C . ALA A 1 341 ? 29.025 3.824 -29.314 1.00 89.50 341 ALA A C 1
ATOM 2714 O O . ALA A 1 341 ? 29.314 4.545 -28.366 1.00 89.50 341 ALA A O 1
ATOM 2715 N N . THR A 1 342 ? 27.827 3.231 -29.392 1.00 88.56 342 THR A N 1
ATOM 2716 C CA . THR A 1 342 ? 26.814 3.295 -28.321 1.00 88.56 342 THR A CA 1
ATOM 2717 C C . THR A 1 342 ? 27.329 2.668 -27.029 1.00 88.56 342 THR A C 1
ATOM 2719 O O . THR A 1 342 ? 27.147 3.244 -25.963 1.00 88.56 342 THR A O 1
ATOM 2722 N N . GLN A 1 343 ? 27.991 1.510 -27.106 1.00 86.31 343 GLN A N 1
ATOM 2723 C CA . GLN A 1 343 ? 28.623 0.889 -25.940 1.00 86.31 343 GLN A CA 1
ATOM 2724 C C . GLN A 1 343 ? 29.677 1.817 -25.325 1.00 86.31 343 GLN A C 1
ATOM 2726 O O . GLN A 1 343 ? 29.617 2.080 -24.130 1.00 86.31 343 GLN A O 1
ATOM 2731 N N . ASN A 1 344 ? 30.576 2.376 -26.137 1.00 89.75 344 ASN A N 1
ATOM 2732 C CA . ASN A 1 344 ? 31.604 3.317 -25.685 1.00 89.75 344 ASN A CA 1
ATOM 2733 C C . ASN A 1 344 ? 31.013 4.590 -25.070 1.00 89.75 344 ASN A C 1
ATOM 2735 O O . ASN A 1 344 ? 31.509 5.048 -24.045 1.00 89.75 344 ASN A O 1
ATOM 2739 N N . PHE A 1 345 ? 29.943 5.134 -25.654 1.00 92.19 345 PHE A N 1
ATOM 2740 C CA . PHE A 1 345 ? 29.210 6.255 -25.071 1.00 92.19 345 PHE A CA 1
ATOM 2741 C C . PHE A 1 345 ? 28.650 5.887 -23.699 1.00 92.19 345 PHE A C 1
ATOM 2743 O O . PHE A 1 345 ? 28.851 6.629 -22.746 1.00 92.19 345 PHE A O 1
ATOM 2750 N N . LEU A 1 346 ? 27.977 4.737 -23.578 1.00 89.00 346 LEU A N 1
ATOM 2751 C CA . LEU A 1 346 ? 27.449 4.291 -22.292 1.00 89.00 346 LEU A CA 1
ATOM 2752 C C . LEU A 1 346 ? 28.587 4.116 -21.280 1.00 89.00 346 LEU A C 1
ATOM 2754 O O . LEU A 1 346 ? 28.427 4.557 -20.151 1.00 89.00 346 LEU A O 1
ATOM 2758 N N . PHE A 1 347 ? 29.748 3.578 -21.684 1.00 86.62 347 PHE A N 1
ATOM 2759 C CA . PHE A 1 347 ? 30.930 3.485 -20.817 1.00 86.62 347 PHE A CA 1
ATOM 2760 C C . PHE A 1 347 ? 31.421 4.827 -20.322 1.00 86.62 347 PHE A C 1
ATOM 2762 O O . PHE A 1 347 ? 31.769 4.934 -19.151 1.00 86.62 347 PHE A O 1
ATOM 2769 N N . SER A 1 348 ? 31.439 5.838 -21.185 1.00 90.88 348 SER A N 1
ATOM 2770 C CA . SER A 1 348 ? 31.945 7.151 -20.806 1.00 90.88 348 SER A CA 1
ATOM 2771 C C . SER A 1 348 ? 31.039 7.881 -19.813 1.00 90.88 348 SER A C 1
ATOM 2773 O O . SER A 1 348 ? 31.465 8.899 -19.280 1.00 90.88 348 SER A O 1
ATOM 2775 N N . GLN A 1 349 ? 29.802 7.416 -19.592 1.00 92.50 349 GLN A N 1
ATOM 2776 C CA . GLN A 1 349 ? 28.902 8.005 -18.594 1.00 92.50 349 GLN A CA 1
ATOM 2777 C C . GLN A 1 349 ? 29.101 7.427 -17.189 1.00 92.50 349 GLN A C 1
ATOM 2779 O O . GLN A 1 349 ? 28.674 8.045 -16.221 1.00 92.50 349 GLN A O 1
ATOM 2784 N N . PHE A 1 350 ? 29.740 6.262 -17.053 1.00 86.38 350 PHE A N 1
ATOM 2785 C CA . PHE A 1 350 ? 30.059 5.729 -15.732 1.00 86.38 350 PHE A CA 1
ATOM 2786 C C . PHE A 1 350 ? 31.341 6.393 -15.221 1.00 86.38 350 PHE A C 1
ATOM 2788 O O . PHE A 1 350 ? 32.317 6.462 -15.976 1.00 86.38 350 PHE A O 1
ATOM 2795 N N . PRO A 1 351 ? 31.378 6.856 -13.958 1.00 81.62 351 PRO A N 1
ATOM 2796 C CA . PRO A 1 351 ? 32.609 7.363 -13.371 1.00 81.62 351 PRO A CA 1
ATOM 2797 C C . PRO A 1 351 ? 33.705 6.299 -13.491 1.00 81.62 351 PRO A C 1
ATOM 2799 O O . PRO A 1 351 ? 33.455 5.094 -13.365 1.00 81.62 351 PRO A O 1
ATOM 2802 N N . ALA A 1 352 ? 34.928 6.730 -13.796 1.00 78.06 352 ALA A N 1
ATOM 2803 C CA . ALA A 1 352 ? 36.071 5.841 -13.695 1.00 78.06 352 ALA A CA 1
ATOM 2804 C C . ALA A 1 352 ? 36.216 5.473 -12.214 1.00 78.06 352 ALA A C 1
ATOM 2806 O O . ALA A 1 352 ? 36.569 6.328 -11.411 1.00 78.06 352 ALA A O 1
ATOM 2807 N N . GLU A 1 353 ? 35.864 4.239 -11.842 1.00 71.38 353 GLU A N 1
ATOM 2808 C CA . GLU A 1 353 ? 36.215 3.710 -10.524 1.00 71.38 353 GLU A CA 1
ATOM 2809 C C . GLU A 1 353 ? 37.746 3.799 -10.415 1.00 71.38 353 GLU A C 1
ATOM 2811 O O . GLU A 1 353 ? 38.454 3.210 -11.233 1.00 71.38 353 GLU A O 1
ATOM 2816 N N . GLU A 1 354 ? 38.241 4.610 -9.475 1.00 64.50 354 GLU A N 1
ATOM 2817 C CA . GLU A 1 354 ? 39.677 4.858 -9.262 1.00 64.50 354 GLU A CA 1
ATOM 2818 C C . GLU A 1 354 ? 40.413 3.622 -8.714 1.00 64.50 354 GLU A C 1
ATOM 2820 O O . GLU A 1 354 ? 41.643 3.584 -8.707 1.00 64.50 354 GLU A O 1
ATOM 2825 N N . ASP A 1 355 ? 39.680 2.577 -8.322 1.00 62.84 355 ASP A N 1
ATOM 2826 C CA . ASP A 1 355 ? 40.251 1.305 -7.894 1.00 62.84 355 ASP A CA 1
ATOM 2827 C C . ASP A 1 355 ? 40.734 0.492 -9.108 1.00 62.84 355 ASP A C 1
ATOM 2829 O O . ASP A 1 355 ? 40.038 -0.385 -9.632 1.00 62.84 355 ASP A O 1
ATOM 2833 N N . GLU A 1 356 ? 41.977 0.753 -9.532 1.00 59.28 356 GLU A N 1
ATOM 2834 C CA . GLU A 1 356 ? 42.691 0.020 -10.594 1.00 59.28 356 GLU A CA 1
ATOM 2835 C C . GLU A 1 356 ? 42.744 -1.509 -10.370 1.00 59.28 356 GLU A C 1
ATOM 2837 O O . GLU A 1 356 ? 43.031 -2.271 -11.298 1.00 59.28 356 GLU A O 1
ATOM 2842 N N . GLU A 1 357 ? 42.443 -1.987 -9.157 1.00 62.41 357 GLU A N 1
ATOM 2843 C CA . GLU A 1 357 ? 42.540 -3.396 -8.774 1.00 62.41 357 GLU A CA 1
ATOM 2844 C C . GLU A 1 357 ? 41.270 -4.226 -9.053 1.00 62.41 357 GLU A C 1
ATOM 2846 O O . GLU A 1 357 ? 41.325 -5.465 -9.063 1.00 62.41 357 GLU A O 1
ATOM 2851 N N . VAL A 1 358 ? 40.130 -3.590 -9.368 1.00 57.09 358 VAL A N 1
ATOM 2852 C CA . VAL A 1 358 ? 38.933 -4.310 -9.834 1.00 57.09 358 VAL A CA 1
ATOM 2853 C C . VAL A 1 358 ? 39.179 -4.774 -11.270 1.00 57.09 358 VAL A C 1
ATOM 2855 O O . VAL A 1 358 ? 38.899 -4.082 -12.249 1.00 57.09 358 VAL A O 1
ATOM 2858 N N . LYS A 1 359 ? 39.756 -5.978 -11.380 1.00 57.47 359 LYS A N 1
ATOM 2859 C CA . LYS A 1 359 ? 40.111 -6.682 -12.621 1.00 57.47 359 LYS A CA 1
ATOM 2860 C C . LYS A 1 359 ? 39.114 -6.376 -13.739 1.00 57.47 359 LYS A C 1
ATOM 2862 O O . LYS A 1 359 ? 37.918 -6.640 -13.611 1.00 57.47 359 LYS A O 1
ATOM 2867 N N . SER A 1 360 ? 39.642 -5.892 -14.864 1.00 60.88 360 SER A N 1
ATOM 2868 C CA . SER A 1 360 ? 38.904 -5.498 -16.074 1.00 60.88 360 SER A CA 1
ATOM 2869 C C . SER A 1 360 ? 37.780 -6.464 -16.477 1.00 60.88 360 SER A C 1
ATOM 2871 O O . SER A 1 360 ? 36.762 -6.033 -17.009 1.00 60.88 360 SER A O 1
ATOM 2873 N N . THR A 1 361 ? 37.914 -7.756 -16.173 1.00 60.62 361 THR A N 1
ATOM 2874 C CA . THR A 1 361 ? 36.936 -8.811 -16.454 1.00 60.62 361 THR A CA 1
ATOM 2875 C C . THR A 1 361 ? 35.609 -8.702 -15.692 1.00 60.62 361 THR A C 1
ATOM 2877 O O . THR A 1 361 ? 34.583 -9.074 -16.262 1.00 60.62 361 THR A O 1
ATOM 2880 N N . ASP A 1 362 ? 35.572 -8.192 -14.457 1.00 67.56 362 ASP A N 1
ATOM 2881 C CA . ASP A 1 362 ? 34.304 -8.013 -13.722 1.00 67.56 362 ASP A CA 1
ATOM 2882 C C . ASP A 1 362 ? 33.587 -6.718 -14.110 1.00 67.56 362 ASP A C 1
ATOM 2884 O O . ASP A 1 362 ? 32.351 -6.683 -14.138 1.00 67.56 362 ASP A O 1
ATOM 2888 N N . ARG A 1 363 ? 34.343 -5.703 -14.552 1.00 65.00 363 ARG A N 1
ATOM 2889 C CA . ARG A 1 363 ? 33.783 -4.487 -15.153 1.00 65.00 363 ARG A CA 1
ATOM 2890 C C . ARG A 1 363 ? 32.912 -4.828 -16.360 1.00 65.00 363 ARG A C 1
ATOM 2892 O O . ARG A 1 363 ? 31.832 -4.264 -16.485 1.00 65.00 363 ARG A O 1
ATOM 2899 N N . PHE A 1 364 ? 33.317 -5.814 -17.176 1.00 64.12 364 PHE A N 1
ATOM 2900 C CA . PHE A 1 364 ? 32.549 -6.284 -18.339 1.00 64.12 364 PHE A CA 1
ATOM 2901 C C . PHE A 1 364 ? 31.241 -7.015 -18.005 1.00 64.12 364 PHE A C 1
ATOM 2903 O O . PHE A 1 364 ? 30.284 -6.941 -18.775 1.00 64.12 364 PHE A O 1
ATOM 2910 N N . LYS A 1 365 ? 31.155 -7.691 -16.854 1.00 67.81 365 LYS A N 1
ATOM 2911 C CA . LYS A 1 365 ? 29.936 -8.417 -16.452 1.00 67.81 365 LYS A CA 1
ATOM 2912 C C . LYS A 1 365 ? 28.848 -7.508 -15.890 1.00 67.81 365 LYS A C 1
ATOM 2914 O O . LYS A 1 365 ? 27.671 -7.843 -15.993 1.00 67.81 365 LYS A O 1
ATOM 2919 N N . LYS A 1 366 ? 29.233 -6.375 -15.298 1.00 66.81 366 LYS A N 1
ATOM 2920 C CA . LYS A 1 366 ? 28.301 -5.381 -14.745 1.00 66.81 366 LYS A CA 1
ATOM 2921 C C . LYS A 1 366 ? 27.796 -4.383 -15.790 1.00 66.81 366 LYS A C 1
ATOM 2923 O O . LYS A 1 366 ? 26.996 -3.513 -15.460 1.00 66.81 366 LYS A O 1
ATOM 2928 N N . MET A 1 367 ? 28.251 -4.489 -17.037 1.00 66.88 367 MET A N 1
ATOM 2929 C CA . MET A 1 367 ? 27.918 -3.509 -18.065 1.00 66.88 367 MET A CA 1
ATOM 2930 C C . MET A 1 367 ? 26.434 -3.575 -18.421 1.00 66.88 367 MET A C 1
ATOM 2932 O O . MET A 1 367 ? 25.885 -4.673 -18.576 1.00 66.88 367 MET A O 1
ATOM 2936 N N . PRO A 1 368 ? 25.777 -2.417 -18.607 1.00 70.94 368 PRO A N 1
ATOM 2937 C CA . PRO A 1 368 ? 24.441 -2.418 -19.164 1.00 70.94 368 PRO A CA 1
ATOM 2938 C C . PRO A 1 368 ? 24.504 -3.056 -20.547 1.00 70.94 368 PRO A C 1
ATOM 2940 O O . PRO A 1 368 ? 25.355 -2.723 -21.377 1.00 70.94 368 PRO A O 1
ATOM 2943 N N . SER A 1 369 ? 23.565 -3.954 -20.825 1.00 85.50 369 SER A N 1
ATOM 2944 C CA . SER A 1 369 ? 23.320 -4.319 -22.213 1.00 85.50 369 SER A CA 1
ATOM 2945 C C . SER A 1 369 ? 22.946 -3.031 -22.954 1.00 85.50 369 SER A C 1
ATOM 2947 O O . SER A 1 369 ? 22.032 -2.325 -22.532 1.00 85.50 369 SER A O 1
ATOM 2949 N N . ALA A 1 370 ? 23.652 -2.685 -24.034 1.00 84.25 370 ALA A N 1
ATOM 2950 C CA . ALA A 1 370 ? 23.350 -1.456 -24.774 1.00 84.25 370 ALA A CA 1
ATOM 2951 C C . ALA A 1 370 ? 21.869 -1.421 -25.192 1.00 84.25 370 ALA A C 1
ATOM 2953 O O . ALA A 1 370 ? 21.203 -0.405 -25.046 1.00 84.25 370 ALA A O 1
ATOM 2954 N N . ARG A 1 371 ? 21.320 -2.579 -25.573 1.00 83.94 371 ARG A N 1
ATOM 2955 C CA . ARG A 1 371 ? 19.894 -2.764 -25.845 1.00 83.94 371 ARG A CA 1
ATOM 2956 C C . ARG A 1 371 ? 18.997 -2.484 -24.632 1.00 83.94 371 ARG A C 1
ATOM 2958 O O . ARG A 1 371 ? 18.045 -1.720 -24.748 1.00 83.94 371 ARG A O 1
ATOM 2965 N N . GLY A 1 372 ? 19.287 -3.079 -23.473 1.00 85.19 372 GLY A N 1
ATOM 2966 C CA . GLY A 1 372 ? 18.531 -2.835 -22.242 1.00 85.19 372 GLY A CA 1
ATOM 2967 C C . GLY A 1 372 ? 18.615 -1.380 -21.788 1.00 85.19 372 GLY A C 1
ATOM 2968 O O . GLY A 1 372 ? 17.619 -0.844 -21.310 1.00 85.19 372 GLY A O 1
ATOM 2969 N N . ALA A 1 373 ? 19.754 -0.718 -22.005 1.00 88.06 373 ALA A N 1
ATOM 2970 C CA . ALA A 1 373 ? 19.904 0.704 -21.734 1.00 88.06 373 ALA A CA 1
ATOM 2971 C C . ALA A 1 373 ? 19.047 1.572 -22.660 1.00 88.06 373 ALA A C 1
ATOM 2973 O O . ALA A 1 373 ? 18.301 2.415 -22.173 1.00 88.06 373 ALA A O 1
ATOM 2974 N N . LEU A 1 374 ? 19.088 1.329 -23.973 1.00 88.69 374 LEU A N 1
ATOM 2975 C CA . LEU A 1 374 ? 18.246 2.044 -24.936 1.00 88.69 374 LEU A CA 1
ATOM 2976 C C . LEU A 1 374 ? 16.757 1.843 -24.650 1.00 88.69 374 LEU A C 1
ATOM 2978 O O . LEU A 1 374 ? 16.005 2.813 -24.643 1.00 88.69 374 LEU A O 1
ATOM 2982 N N . ASN A 1 375 ? 16.346 0.612 -24.334 1.00 88.00 375 ASN A N 1
ATOM 2983 C CA . ASN A 1 375 ? 14.969 0.312 -23.952 1.00 88.00 375 ASN A CA 1
ATOM 2984 C C . ASN A 1 375 ? 14.563 1.062 -22.673 1.00 88.00 375 ASN A C 1
ATOM 2986 O O . ASN A 1 375 ? 13.516 1.704 -22.646 1.00 88.00 375 ASN A O 1
ATOM 2990 N N . TYR A 1 376 ? 15.414 1.052 -21.639 1.00 89.50 376 TYR A N 1
ATOM 2991 C CA . TYR A 1 376 ? 15.163 1.824 -20.421 1.00 89.50 376 TYR A CA 1
ATOM 2992 C C . TYR A 1 376 ? 15.009 3.313 -20.725 1.00 89.50 376 TYR A C 1
ATOM 2994 O O . TYR A 1 376 ? 14.081 3.936 -20.239 1.00 89.50 376 TYR A O 1
ATOM 3002 N N . LEU A 1 377 ? 15.846 3.876 -21.594 1.00 90.44 377 LEU A N 1
ATOM 3003 C CA . LEU A 1 377 ? 15.771 5.275 -22.025 1.00 90.44 377 LEU A CA 1
ATOM 3004 C C . LEU A 1 377 ? 14.643 5.559 -23.038 1.00 90.44 377 LEU A C 1
ATOM 3006 O O . LEU A 1 377 ? 14.533 6.682 -23.527 1.00 90.44 377 LEU A O 1
ATOM 3010 N N . GLN A 1 378 ? 13.811 4.566 -23.366 1.00 91.06 378 GLN A N 1
ATOM 3011 C CA . GLN A 1 378 ? 12.737 4.658 -24.361 1.00 91.06 378 GLN A CA 1
ATOM 3012 C C . GLN A 1 378 ? 13.226 5.101 -25.753 1.00 91.06 378 GLN A C 1
ATOM 3014 O O . GLN A 1 378 ? 12.536 5.818 -26.483 1.00 91.06 378 GLN A O 1
ATOM 3019 N N . ILE A 1 379 ? 14.430 4.674 -26.130 1.00 87.19 379 ILE A N 1
ATOM 3020 C CA . ILE A 1 379 ? 15.013 4.896 -27.452 1.00 87.19 379 ILE A CA 1
ATOM 3021 C C . ILE A 1 379 ? 14.839 3.624 -28.282 1.00 87.19 379 ILE A C 1
ATOM 3023 O O . ILE A 1 379 ? 15.171 2.527 -27.833 1.00 87.19 379 ILE A O 1
ATOM 3027 N N . ASN A 1 380 ? 14.334 3.774 -29.509 1.00 83.62 380 ASN A N 1
ATOM 3028 C CA . ASN A 1 380 ? 14.201 2.664 -30.450 1.00 83.62 380 ASN A CA 1
ATOM 3029 C C . ASN A 1 380 ? 15.585 2.066 -30.752 1.00 83.62 380 ASN A C 1
ATOM 3031 O O . ASN A 1 380 ? 16.457 2.747 -31.283 1.00 83.62 380 ASN A O 1
ATOM 3035 N N . ASP A 1 381 ? 15.782 0.795 -30.418 1.00 77.19 381 ASP A N 1
ATOM 3036 C CA . ASP A 1 381 ? 17.052 0.078 -30.542 1.00 77.19 381 ASP A CA 1
ATOM 3037 C C . ASP A 1 381 ? 17.313 -0.449 -31.968 1.00 77.19 381 ASP A C 1
ATOM 3039 O O . ASP A 1 381 ? 18.467 -0.682 -32.344 1.00 77.19 381 ASP A O 1
ATOM 3043 N N . GLY A 1 382 ? 16.263 -0.583 -32.788 1.00 76.44 382 GLY A N 1
ATOM 3044 C CA . GLY A 1 382 ? 16.322 -1.128 -34.149 1.00 76.44 382 GLY A CA 1
ATOM 3045 C C . GLY A 1 382 ? 17.347 -0.449 -35.076 1.00 76.44 382 GLY A C 1
ATOM 3046 O O . GLY A 1 382 ? 18.185 -1.151 -35.649 1.00 76.44 382 GLY A O 1
ATOM 3047 N N . PRO A 1 383 ? 17.368 0.895 -35.192 1.00 76.44 383 PRO A N 1
ATOM 3048 C CA . PRO A 1 383 ? 18.330 1.626 -36.030 1.00 76.44 383 PRO A CA 1
ATOM 3049 C C . PRO A 1 383 ? 19.814 1.453 -35.649 1.00 76.44 383 PRO A C 1
ATOM 3051 O O . PRO A 1 383 ? 20.704 1.798 -36.435 1.00 76.44 383 PRO A O 1
ATOM 3054 N N . PHE A 1 384 ? 20.098 0.908 -34.459 1.00 71.12 384 PHE A N 1
ATOM 3055 C CA . PHE A 1 384 ? 21.451 0.655 -33.939 1.00 71.12 384 PHE A CA 1
ATOM 3056 C C . PHE A 1 384 ? 21.903 -0.797 -34.143 1.00 71.12 384 PHE A C 1
ATOM 3058 O O . PHE A 1 384 ? 22.943 -1.209 -33.631 1.00 71.12 384 PHE A O 1
ATOM 3065 N N . GLY A 1 385 ? 21.135 -1.585 -34.904 1.00 66.06 385 GLY A N 1
ATOM 3066 C CA . GLY A 1 385 ? 21.485 -2.962 -35.237 1.00 66.06 385 GLY A CA 1
ATOM 3067 C C . GLY A 1 385 ? 21.342 -3.937 -34.073 1.00 66.06 385 GLY A C 1
ATOM 3068 O O . GLY A 1 385 ? 21.980 -4.992 -34.072 1.00 66.06 385 GLY A O 1
ATOM 3069 N N . PHE A 1 386 ? 20.538 -3.609 -33.060 1.00 72.00 386 PHE A N 1
ATOM 3070 C CA . PHE A 1 386 ? 20.128 -4.568 -32.037 1.00 72.00 386 PHE A CA 1
ATOM 3071 C C . PHE A 1 386 ? 18.922 -5.361 -32.564 1.00 72.00 386 PHE A C 1
ATOM 3073 O O . PHE A 1 386 ? 17.777 -4.934 -32.459 1.00 72.00 386 PHE A O 1
ATOM 3080 N N . ASN A 1 387 ? 19.182 -6.514 -33.191 1.00 66.31 387 ASN A N 1
ATOM 3081 C CA . ASN A 1 387 ? 18.124 -7.417 -33.650 1.00 66.31 387 ASN A CA 1
ATOM 3082 C C . ASN A 1 387 ? 17.379 -8.042 -32.461 1.00 66.31 387 ASN A C 1
ATOM 3084 O O . ASN A 1 387 ? 17.969 -8.302 -31.412 1.00 66.31 387 ASN A O 1
ATOM 3088 N N . ARG A 1 388 ? 16.090 -8.366 -32.653 1.00 59.03 388 ARG A N 1
ATOM 3089 C CA . ARG A 1 388 ? 15.208 -8.910 -31.602 1.00 59.03 388 ARG A CA 1
ATOM 3090 C C . ARG A 1 388 ? 15.746 -10.163 -30.893 1.00 59.03 388 ARG A C 1
ATOM 3092 O O . ARG A 1 388 ? 15.394 -10.349 -29.732 1.00 59.03 388 ARG A O 1
ATOM 3099 N N . GLY A 1 389 ? 16.579 -10.971 -31.557 1.00 52.78 389 GLY A N 1
ATOM 3100 C CA . GLY A 1 389 ? 17.086 -12.255 -31.052 1.00 52.78 389 GLY A CA 1
ATOM 3101 C C . GLY A 1 389 ? 18.405 -12.212 -30.273 1.00 52.78 389 GLY A C 1
ATOM 3102 O O . GLY A 1 389 ? 18.735 -13.201 -29.629 1.00 52.78 389 GLY A O 1
ATOM 3103 N N . ASP A 1 390 ? 19.133 -11.092 -30.290 1.00 47.34 390 ASP A N 1
ATOM 3104 C CA . ASP A 1 390 ? 20.409 -10.966 -29.583 1.00 47.34 390 ASP A CA 1
ATOM 3105 C C . ASP A 1 390 ? 20.256 -10.101 -28.318 1.00 47.34 390 ASP A C 1
ATOM 3107 O O . ASP A 1 390 ? 19.651 -9.023 -28.333 1.00 47.34 390 ASP A O 1
ATOM 3111 N N . VAL A 1 391 ? 20.930 -10.551 -27.257 1.00 50.75 391 VAL A N 1
ATOM 3112 C CA . VAL A 1 391 ? 21.294 -9.833 -26.021 1.00 50.75 391 VAL A CA 1
ATOM 3113 C C . VAL A 1 391 ? 20.224 -9.700 -24.921 1.00 50.75 391 VAL A C 1
ATOM 3115 O O . VAL A 1 391 ? 19.049 -9.432 -25.158 1.00 50.75 391 VAL A O 1
ATOM 3118 N N . SER A 1 392 ? 20.693 -9.877 -23.679 1.00 58.09 392 SER A N 1
ATOM 3119 C CA . SER A 1 392 ? 19.958 -9.729 -22.421 1.00 58.09 392 SER A CA 1
ATOM 3120 C C . SER A 1 392 ? 19.252 -8.374 -22.313 1.00 58.09 392 SER A C 1
ATOM 3122 O O . SER A 1 392 ? 19.786 -7.346 -22.711 1.00 58.09 392 SER A O 1
ATOM 3124 N N . SER A 1 393 ? 18.059 -8.353 -21.719 1.00 64.38 393 SER A N 1
ATOM 3125 C CA . SER A 1 393 ? 17.285 -7.138 -21.423 1.00 64.38 393 SER A CA 1
ATOM 3126 C C . SER A 1 393 ? 17.775 -6.420 -20.161 1.00 64.38 393 SER A C 1
ATOM 3128 O O . SER A 1 393 ? 16.990 -5.766 -19.475 1.00 64.38 393 SER A O 1
ATOM 3130 N N . ASN A 1 394 ? 19.051 -6.586 -19.797 1.00 76.31 394 ASN A N 1
ATOM 3131 C CA . ASN A 1 394 ? 19.543 -6.084 -18.525 1.00 76.31 394 ASN A CA 1
ATOM 3132 C C . ASN A 1 394 ? 19.765 -4.566 -18.596 1.00 76.31 394 ASN A C 1
ATOM 3134 O O . ASN A 1 394 ? 20.756 -4.101 -19.170 1.00 76.31 394 ASN A O 1
ATOM 3138 N N . SER A 1 395 ? 18.825 -3.818 -18.020 1.00 84.44 395 SER A N 1
ATOM 3139 C CA . SER A 1 395 ? 18.854 -2.366 -17.828 1.00 84.44 395 SER A CA 1
ATOM 3140 C C . SER A 1 395 ? 19.380 -1.951 -16.448 1.00 84.44 395 SER A C 1
ATOM 3142 O O . SER A 1 395 ? 19.422 -0.758 -16.151 1.00 84.44 395 SER A O 1
ATOM 3144 N N . SER A 1 396 ? 19.796 -2.899 -15.597 1.00 86.00 396 SER A N 1
ATOM 3145 C CA . SER A 1 396 ? 20.110 -2.624 -14.189 1.00 86.00 396 SER A CA 1
ATOM 3146 C C . SER A 1 396 ? 21.199 -1.569 -14.009 1.00 86.00 396 SER A C 1
ATOM 3148 O O . SER A 1 396 ? 21.075 -0.718 -13.139 1.00 86.00 396 SER A O 1
ATOM 3150 N N . ALA A 1 397 ? 22.243 -1.590 -14.842 1.00 86.38 397 ALA A N 1
ATOM 3151 C CA . ALA A 1 397 ? 23.369 -0.675 -14.693 1.00 86.38 397 ALA A CA 1
ATOM 3152 C C . ALA A 1 397 ? 23.043 0.760 -15.134 1.00 86.38 397 ALA A C 1
ATOM 3154 O O . ALA A 1 397 ? 23.459 1.697 -14.462 1.00 86.38 397 ALA A O 1
ATOM 3155 N N . ILE A 1 398 ? 22.259 0.955 -16.208 1.00 89.94 398 ILE A N 1
ATOM 3156 C CA . ILE A 1 398 ? 21.818 2.313 -16.576 1.00 89.94 398 ILE A CA 1
ATOM 3157 C C . ILE A 1 398 ? 20.829 2.867 -15.547 1.00 89.94 398 ILE A C 1
ATOM 3159 O O . ILE A 1 398 ? 20.879 4.047 -15.219 1.00 89.94 398 ILE A O 1
ATOM 3163 N N . LYS A 1 399 ? 19.964 2.001 -15.003 1.00 92.00 399 LYS A N 1
ATOM 3164 C CA . LYS A 1 399 ? 19.037 2.365 -13.937 1.00 92.00 399 LYS A CA 1
ATOM 3165 C C . LYS A 1 399 ? 19.814 2.805 -12.696 1.00 92.00 399 LYS A C 1
ATOM 3167 O O . LYS A 1 399 ? 19.545 3.882 -12.189 1.00 92.00 399 LYS A O 1
ATOM 3172 N N . ALA A 1 400 ? 20.815 2.027 -12.281 1.00 90.88 400 ALA A N 1
ATOM 3173 C CA . ALA A 1 400 ? 21.673 2.362 -11.147 1.00 90.88 400 ALA A CA 1
ATOM 3174 C C . ALA A 1 400 ? 22.418 3.692 -11.342 1.00 90.88 400 ALA A C 1
ATOM 3176 O O . ALA A 1 400 ? 22.503 4.473 -10.402 1.00 90.88 400 ALA A O 1
ATOM 3177 N N . LEU A 1 401 ? 22.907 3.980 -12.555 1.00 90.44 401 LEU A N 1
ATOM 3178 C CA . LEU A 1 401 ? 23.542 5.265 -12.863 1.00 90.44 401 LEU A CA 1
ATOM 3179 C C . LEU A 1 401 ? 22.556 6.436 -12.740 1.00 90.44 401 LEU A C 1
ATOM 3181 O O . LEU A 1 401 ? 22.877 7.443 -12.120 1.00 90.44 401 LEU A O 1
ATOM 3185 N N . ILE A 1 402 ? 21.346 6.296 -13.291 1.00 94.06 402 ILE A N 1
ATOM 3186 C CA . ILE A 1 402 ? 20.291 7.314 -13.170 1.00 94.06 402 ILE A CA 1
ATOM 3187 C C . ILE A 1 402 ? 19.874 7.502 -11.710 1.00 94.06 402 ILE A C 1
ATOM 3189 O O . ILE A 1 402 ? 19.723 8.638 -11.271 1.00 94.06 402 ILE A O 1
ATOM 3193 N N . ASP A 1 403 ? 19.737 6.415 -10.950 1.00 94.25 403 ASP A N 1
ATOM 3194 C CA . ASP A 1 403 ? 19.438 6.464 -9.518 1.00 94.25 403 ASP A CA 1
ATOM 3195 C C . ASP A 1 403 ? 20.548 7.205 -8.748 1.00 94.25 403 ASP A C 1
ATOM 3197 O O . ASP A 1 403 ? 20.251 8.059 -7.914 1.00 94.25 403 ASP A O 1
ATOM 3201 N N . GLN A 1 404 ? 21.819 6.945 -9.071 1.00 94.12 404 GLN A N 1
ATOM 3202 C CA . GLN A 1 404 ? 22.970 7.621 -8.470 1.00 94.12 404 GLN A CA 1
ATOM 3203 C C . GLN A 1 404 ? 23.015 9.119 -8.813 1.00 94.12 404 GLN A C 1
ATOM 3205 O O . GLN A 1 404 ? 23.228 9.938 -7.921 1.00 94.12 404 GLN A O 1
ATOM 3210 N N . GLU A 1 405 ? 22.804 9.497 -10.079 1.00 95.12 405 GLU A N 1
ATOM 3211 C CA . GLU A 1 405 ? 22.783 10.908 -10.497 1.00 95.12 405 GLU A CA 1
ATOM 3212 C C . GLU A 1 405 ? 21.550 11.668 -9.970 1.00 95.12 405 GLU A C 1
ATOM 3214 O O . GLU A 1 405 ? 21.614 12.885 -9.776 1.00 95.12 405 GLU A O 1
ATOM 3219 N N . ALA A 1 406 ? 20.426 10.979 -9.742 1.00 96.12 406 ALA A N 1
ATOM 3220 C CA . ALA A 1 406 ? 19.212 11.568 -9.176 1.00 96.12 406 ALA A CA 1
ATOM 3221 C C . ALA A 1 406 ? 19.296 11.748 -7.653 1.00 96.12 406 ALA A C 1
ATOM 3223 O O . ALA A 1 406 ? 18.683 12.677 -7.124 1.00 96.12 406 ALA A O 1
ATOM 3224 N N . ALA A 1 407 ? 20.055 10.897 -6.951 1.00 96.75 407 ALA A N 1
ATOM 3225 C CA . ALA A 1 407 ? 20.076 10.833 -5.490 1.00 96.75 407 ALA A CA 1
ATOM 3226 C C . ALA A 1 407 ? 20.297 12.188 -4.784 1.00 96.75 407 ALA A C 1
ATOM 3228 O O . ALA A 1 407 ? 19.518 12.485 -3.879 1.00 96.75 407 ALA A O 1
ATOM 3229 N N . PRO A 1 408 ? 21.244 13.064 -5.190 1.00 97.25 408 PRO A N 1
ATOM 3230 C CA . PRO A 1 408 ? 21.424 14.358 -4.524 1.00 97.25 408 PRO A CA 1
ATOM 3231 C C . PRO A 1 408 ? 20.204 15.284 -4.646 1.00 97.25 408 PRO A C 1
ATOM 3233 O O . PRO A 1 408 ? 19.863 15.991 -3.701 1.00 97.25 408 PRO A O 1
ATOM 3236 N N . SER A 1 409 ? 19.537 15.274 -5.806 1.00 97.06 409 SER A N 1
ATOM 3237 C CA . SER A 1 409 ? 18.336 16.086 -6.057 1.00 97.06 409 SER A CA 1
ATOM 3238 C C . SER A 1 409 ? 17.133 15.546 -5.282 1.00 97.06 409 SER A C 1
ATOM 3240 O O . SER A 1 409 ? 16.387 16.312 -4.674 1.00 97.06 409 SER A O 1
ATOM 3242 N N . ILE A 1 410 ? 16.990 14.215 -5.248 1.00 96.56 410 ILE A N 1
ATOM 3243 C CA . ILE A 1 410 ? 15.980 13.520 -4.445 1.00 96.56 410 ILE A CA 1
ATOM 3244 C C . ILE A 1 410 ? 16.148 13.878 -2.969 1.00 96.56 410 ILE A C 1
ATOM 3246 O O . ILE A 1 410 ? 15.185 14.309 -2.342 1.00 96.56 410 ILE A O 1
ATOM 3250 N N . GLU A 1 411 ? 17.359 13.738 -2.429 1.00 96.38 411 GLU A N 1
ATOM 3251 C CA . GLU A 1 411 ? 17.649 14.004 -1.018 1.00 96.38 411 GLU A CA 1
ATOM 3252 C C . GLU A 1 411 ? 17.360 15.461 -0.645 1.00 96.38 411 GLU A C 1
ATOM 3254 O O . GLU A 1 411 ? 16.708 15.740 0.362 1.00 96.38 411 GLU A O 1
ATOM 3259 N N . HIS A 1 412 ? 17.770 16.401 -1.502 1.00 96.25 412 HIS A N 1
ATOM 3260 C CA . HIS A 1 412 ? 17.490 17.819 -1.307 1.00 96.25 412 HIS A CA 1
ATOM 3261 C C . HIS A 1 412 ? 15.982 18.107 -1.263 1.00 96.25 412 HIS A C 1
ATOM 3263 O O . HIS A 1 412 ? 15.501 18.698 -0.297 1.00 96.25 412 HIS A O 1
ATOM 3269 N N . ARG A 1 413 ? 15.215 17.633 -2.254 1.00 97.38 413 ARG A N 1
ATOM 3270 C CA . ARG A 1 413 ? 13.757 17.842 -2.308 1.00 97.38 413 ARG A CA 1
ATOM 3271 C C . ARG A 1 413 ? 13.015 17.130 -1.174 1.00 97.38 413 ARG A C 1
ATOM 3273 O O . ARG A 1 413 ? 12.026 17.660 -0.673 1.00 97.38 413 ARG A O 1
ATOM 3280 N N . LYS A 1 414 ? 13.476 15.950 -0.744 1.00 96.12 414 LYS A N 1
ATOM 3281 C CA . LYS A 1 414 ? 12.933 15.268 0.443 1.00 96.12 414 LYS A CA 1
ATOM 3282 C C . LYS A 1 414 ? 13.204 16.065 1.716 1.00 96.12 414 LYS A C 1
ATOM 3284 O O . LYS A 1 414 ? 12.288 16.245 2.511 1.00 96.12 414 LYS A O 1
ATOM 3289 N N . THR A 1 415 ? 14.408 16.615 1.871 1.00 95.81 415 THR A N 1
ATOM 3290 C CA . THR A 1 415 ? 14.748 17.509 2.991 1.00 95.81 415 THR A CA 1
ATOM 3291 C C . THR A 1 415 ? 13.829 18.734 3.015 1.00 95.81 415 THR A C 1
ATOM 3293 O O . THR A 1 415 ? 13.304 19.094 4.067 1.00 95.81 415 THR A O 1
ATOM 3296 N N . GLU A 1 416 ? 13.564 19.350 1.858 1.00 96.31 416 GLU A N 1
ATOM 3297 C CA . GLU A 1 416 ? 12.611 20.464 1.749 1.00 96.31 416 GLU A CA 1
ATOM 3298 C C . GLU A 1 416 ? 11.181 20.046 2.122 1.00 96.31 416 GLU A C 1
ATOM 3300 O O . GLU A 1 416 ? 10.498 20.766 2.852 1.00 96.31 416 GLU A O 1
ATOM 3305 N N . LEU A 1 417 ? 10.722 18.879 1.656 1.00 96.62 417 LEU A N 1
ATOM 3306 C CA . LEU A 1 417 ? 9.410 18.330 2.002 1.00 96.62 417 LEU A CA 1
ATOM 3307 C C . LEU A 1 417 ? 9.275 18.113 3.516 1.00 96.62 417 LEU A C 1
ATOM 3309 O O . LEU A 1 417 ? 8.278 18.531 4.105 1.00 96.62 417 LEU A O 1
ATOM 3313 N N . VAL A 1 418 ? 10.283 17.508 4.147 1.00 96.62 418 VAL A N 1
ATOM 3314 C CA . VAL A 1 418 ? 10.347 17.292 5.599 1.00 96.62 418 VAL A CA 1
ATOM 3315 C C . VAL A 1 418 ? 10.326 18.626 6.347 1.00 96.62 418 VAL A C 1
ATOM 3317 O O . VAL A 1 418 ? 9.526 18.798 7.265 1.00 96.62 418 VAL A O 1
ATOM 3320 N N . ALA A 1 419 ? 11.150 19.597 5.944 1.00 95.44 419 ALA A N 1
ATOM 3321 C CA . ALA A 1 419 ? 11.201 20.914 6.578 1.00 95.44 419 ALA A CA 1
ATOM 3322 C C . ALA A 1 419 ? 9.852 21.647 6.487 1.00 95.44 419 ALA A C 1
ATOM 3324 O O . ALA A 1 419 ? 9.375 22.209 7.477 1.00 95.44 419 ALA A O 1
ATOM 3325 N N . ASN A 1 420 ? 9.200 21.589 5.323 1.00 96.62 420 ASN A N 1
ATOM 3326 C CA . ASN A 1 420 ? 7.865 22.147 5.127 1.00 96.62 420 ASN A CA 1
ATOM 3327 C C . ASN A 1 420 ? 6.826 21.446 6.006 1.00 96.62 420 ASN A C 1
ATOM 3329 O O . ASN A 1 420 ? 6.008 22.124 6.631 1.00 96.62 420 ASN A O 1
ATOM 3333 N N . LYS A 1 421 ? 6.882 20.112 6.106 1.00 97.31 421 LYS A N 1
ATOM 3334 C CA . LYS A 1 421 ? 5.951 19.352 6.944 1.00 97.31 421 LYS A CA 1
ATOM 3335 C C . LYS A 1 421 ? 6.143 19.648 8.429 1.00 97.31 421 LYS A C 1
ATOM 3337 O O . LYS A 1 421 ? 5.173 19.868 9.143 1.00 97.31 421 LYS A O 1
ATOM 3342 N N . ASN A 1 422 ? 7.387 19.727 8.888 1.00 96.25 422 ASN A N 1
ATOM 3343 C CA . ASN A 1 422 ? 7.712 20.100 10.262 1.00 96.25 422 ASN A CA 1
ATOM 3344 C C . ASN A 1 422 ? 7.222 21.511 10.603 1.00 96.25 422 ASN A C 1
ATOM 3346 O O . ASN A 1 422 ? 6.664 21.724 11.675 1.00 96.25 422 ASN A O 1
ATOM 3350 N N . LYS A 1 423 ? 7.353 22.467 9.677 1.00 96.06 423 LYS A N 1
ATOM 3351 C CA . LYS A 1 423 ? 6.793 23.812 9.848 1.00 96.06 423 LYS A CA 1
ATOM 3352 C C . LYS A 1 423 ? 5.268 23.795 9.979 1.00 96.06 423 LYS A C 1
ATOM 3354 O O . LYS A 1 423 ? 4.734 24.431 10.881 1.00 96.06 423 LYS A O 1
ATOM 3359 N N . GLU A 1 424 ? 4.581 23.049 9.116 1.00 96.94 424 GLU A N 1
ATOM 3360 C CA . GLU A 1 424 ? 3.127 22.865 9.194 1.00 96.94 424 GLU A CA 1
ATOM 3361 C C . GLU A 1 424 ? 2.705 22.277 10.552 1.00 96.94 424 GLU A C 1
ATOM 3363 O O . GLU A 1 424 ? 1.776 22.778 11.184 1.00 96.94 424 GLU A O 1
ATOM 3368 N N . LEU A 1 425 ? 3.421 21.254 11.032 1.00 96.56 425 LEU A N 1
ATOM 3369 C CA . LEU A 1 425 ? 3.166 20.621 12.327 1.00 96.56 425 LEU A CA 1
ATOM 3370 C C . LEU A 1 425 ? 3.406 21.580 13.497 1.00 96.56 425 LEU A C 1
ATOM 3372 O O . LEU A 1 425 ? 2.615 21.579 14.436 1.00 96.56 425 LEU A O 1
ATOM 3376 N N . MET A 1 426 ? 4.439 22.429 13.444 1.00 95.81 426 MET A N 1
ATOM 3377 C CA . MET A 1 426 ? 4.654 23.471 14.458 1.00 95.81 426 MET A CA 1
ATOM 3378 C C . MET A 1 426 ? 3.467 24.429 14.545 1.00 95.81 426 MET A C 1
ATOM 3380 O O . MET A 1 426 ? 2.983 24.716 15.640 1.00 95.81 426 MET A O 1
ATOM 3384 N N . ASP A 1 427 ? 2.977 24.904 13.398 1.00 96.94 427 ASP A N 1
ATOM 3385 C CA . ASP A 1 427 ? 1.839 25.821 13.348 1.00 96.94 427 ASP A CA 1
ATOM 3386 C C . ASP A 1 427 ? 0.563 25.155 13.894 1.00 96.94 427 ASP A C 1
ATOM 3388 O O . ASP A 1 427 ? -0.175 25.773 14.665 1.00 96.94 427 ASP A O 1
ATOM 3392 N N . GLN A 1 428 ? 0.336 23.878 13.560 1.00 96.38 428 GLN A N 1
ATOM 3393 C CA . GLN A 1 428 ? -0.796 23.088 14.059 1.00 96.38 428 GLN A CA 1
ATOM 3394 C C . GLN A 1 428 ? -0.691 22.796 15.560 1.00 96.38 428 GLN A C 1
ATOM 3396 O O . GLN A 1 428 ? -1.690 22.871 16.266 1.00 96.38 428 GLN A O 1
ATOM 3401 N N . LEU A 1 429 ? 0.495 22.490 16.085 1.00 96.81 429 LEU A N 1
ATOM 3402 C CA . LEU A 1 429 ? 0.681 22.124 17.493 1.00 96.81 429 LEU A CA 1
ATOM 3403 C C . LEU A 1 429 ? 0.757 23.331 18.433 1.00 96.81 429 LEU A C 1
ATOM 3405 O O . LEU A 1 429 ? 0.572 23.170 19.637 1.00 96.81 429 LEU A O 1
ATOM 3409 N N . LYS A 1 430 ? 0.939 24.546 17.910 1.00 96.88 430 LYS A N 1
ATOM 3410 C CA . LYS A 1 430 ? 1.139 25.770 18.699 1.00 96.88 430 LYS A CA 1
ATOM 3411 C C . LYS A 1 430 ? 0.081 26.021 19.780 1.00 96.88 430 LYS A C 1
ATOM 3413 O O . LYS A 1 430 ? 0.417 26.381 20.898 1.00 96.88 430 LYS A O 1
ATOM 3418 N N . HIS A 1 431 ? -1.200 25.790 19.499 1.00 96.06 431 HIS A N 1
ATOM 3419 C CA . HIS A 1 431 ? -2.262 25.953 20.509 1.00 96.06 431 HIS A CA 1
ATOM 3420 C C . HIS A 1 431 ? -2.168 24.979 21.705 1.00 96.06 431 HIS A C 1
ATOM 3422 O O . HIS A 1 431 ? -2.771 25.225 22.751 1.00 96.06 431 HIS A O 1
ATOM 3428 N N . PHE A 1 432 ? -1.381 23.908 21.581 1.00 96.31 432 PHE A N 1
ATOM 3429 C CA . PHE A 1 432 ? -1.100 22.936 22.634 1.00 96.31 432 PHE A CA 1
ATOM 3430 C C . PHE A 1 432 ? 0.250 23.179 23.328 1.00 96.31 432 PHE A C 1
ATOM 3432 O O . PHE A 1 432 ? 0.674 22.337 24.112 1.00 96.31 432 PHE A O 1
ATOM 3439 N N . GLU A 1 433 ? 0.922 24.317 23.098 1.00 95.50 433 GLU A N 1
ATOM 3440 C CA . GLU A 1 433 ? 2.242 24.633 23.688 1.00 95.50 433 GLU A CA 1
ATOM 3441 C C . GLU A 1 433 ? 2.262 24.592 25.227 1.00 95.50 433 GLU A C 1
ATOM 3443 O O . GLU A 1 433 ? 3.290 24.338 25.845 1.00 95.50 433 GLU A O 1
ATOM 3448 N N . HIS A 1 434 ? 1.101 24.763 25.863 1.00 95.06 434 HIS A N 1
ATOM 3449 C CA . HIS A 1 434 ? 0.934 24.642 27.310 1.00 95.06 434 HIS A CA 1
ATOM 3450 C C . HIS A 1 434 ? 1.103 23.202 27.837 1.00 95.06 434 HIS A C 1
ATOM 3452 O O . HIS A 1 434 ? 1.235 23.005 29.046 1.00 95.06 434 HIS A O 1
ATOM 3458 N N . ILE A 1 435 ? 1.088 22.190 26.962 1.00 94.94 435 ILE A N 1
ATOM 3459 C CA . ILE A 1 435 ? 1.334 20.790 27.311 1.00 94.94 435 ILE A CA 1
ATOM 3460 C C . ILE A 1 435 ? 2.854 20.544 27.263 1.00 94.94 435 ILE A C 1
ATOM 3462 O O . ILE A 1 435 ? 3.442 20.661 26.186 1.00 94.94 435 ILE A O 1
ATOM 3466 N N . PRO A 1 436 ? 3.509 20.131 28.371 1.00 94.94 436 PRO A N 1
ATOM 3467 C CA . PRO A 1 436 ? 4.970 19.969 28.422 1.00 94.94 436 PRO A CA 1
ATOM 3468 C C . PRO A 1 436 ? 5.551 19.063 27.327 1.00 94.94 436 PRO A C 1
ATOM 3470 O O . PRO A 1 436 ? 6.625 19.332 26.794 1.00 94.94 436 PRO A O 1
ATOM 3473 N N . LEU A 1 437 ? 4.809 18.014 26.959 1.00 95.06 437 LEU A N 1
ATOM 3474 C CA . LEU A 1 437 ? 5.133 17.110 25.858 1.00 95.06 437 LEU A CA 1
ATOM 3475 C C . LEU A 1 437 ? 5.297 17.850 24.519 1.00 95.06 437 LEU A C 1
ATOM 3477 O O . LEU A 1 437 ? 6.249 17.598 23.782 1.00 95.06 437 LEU A O 1
ATOM 3481 N N . VAL A 1 438 ? 4.364 18.756 24.213 1.00 96.62 438 VAL A N 1
ATOM 3482 C CA . VAL A 1 438 ? 4.358 19.543 22.975 1.00 96.62 438 VAL A CA 1
ATOM 3483 C C . VAL A 1 438 ? 5.486 20.557 22.999 1.00 96.62 438 VAL A C 1
ATOM 3485 O O . VAL A 1 438 ? 6.218 20.645 22.022 1.00 96.62 438 VAL A O 1
ATOM 3488 N N . GLN A 1 439 ? 5.692 21.251 24.121 1.00 95.12 439 GLN A N 1
ATOM 3489 C CA . GLN A 1 439 ? 6.819 22.173 24.261 1.00 95.12 439 GLN A CA 1
ATOM 3490 C C . GLN A 1 439 ? 8.154 21.462 24.005 1.00 95.12 439 GLN A C 1
ATOM 3492 O O . GLN A 1 439 ? 8.946 21.927 23.193 1.00 95.12 439 GLN A O 1
ATOM 3497 N N . SER A 1 440 ? 8.365 20.284 24.604 1.00 93.88 440 SER A N 1
ATOM 3498 C CA . SER A 1 440 ? 9.583 19.498 24.377 1.00 93.88 440 SER A CA 1
ATOM 3499 C C . SER A 1 440 ? 9.763 19.094 22.910 1.00 93.88 440 SER A C 1
ATOM 3501 O O . SER A 1 440 ? 10.890 19.074 22.418 1.00 93.88 440 SER A O 1
ATOM 3503 N N . PHE A 1 441 ? 8.678 18.773 22.202 1.00 95.69 441 PHE A N 1
ATOM 3504 C CA . PHE A 1 441 ? 8.729 18.489 20.768 1.00 95.69 441 PHE A CA 1
ATOM 3505 C C . PHE A 1 441 ? 9.083 19.739 19.943 1.00 95.69 441 PHE A C 1
ATOM 3507 O O . PHE A 1 441 ? 9.926 19.667 19.051 1.00 95.69 441 PHE A O 1
ATOM 3514 N N . MET A 1 442 ? 8.484 20.887 20.268 1.00 95.44 442 MET A N 1
ATOM 3515 C CA . MET A 1 442 ? 8.748 22.165 19.598 1.00 95.44 442 MET A CA 1
ATOM 3516 C C . MET A 1 442 ? 10.197 22.622 19.803 1.00 95.44 442 MET A C 1
ATOM 3518 O O . MET A 1 442 ? 10.835 23.054 18.846 1.00 95.44 442 MET A O 1
ATOM 3522 N N . ASP A 1 443 ? 10.742 22.461 21.010 1.00 92.62 443 ASP A N 1
ATOM 3523 C CA . ASP A 1 443 ? 12.140 22.784 21.312 1.00 92.62 443 ASP A CA 1
ATOM 3524 C C . ASP A 1 443 ? 13.098 21.941 20.452 1.00 92.62 443 ASP A C 1
ATOM 3526 O O . ASP A 1 443 ? 14.007 22.484 19.827 1.00 92.62 443 ASP A O 1
ATOM 3530 N N . ARG A 1 444 ? 12.833 20.631 20.304 1.00 91.56 444 ARG A N 1
ATOM 3531 C CA . ARG A 1 444 ? 13.623 19.754 19.416 1.00 91.56 444 ARG A CA 1
ATOM 3532 C C . ARG A 1 444 ? 13.594 20.226 17.961 1.00 91.56 444 ARG A C 1
ATOM 3534 O O . ARG A 1 444 ? 14.628 20.233 17.296 1.00 91.56 444 ARG A O 1
ATOM 3541 N N . LEU A 1 445 ? 12.427 20.634 17.462 1.00 92.31 445 LEU A N 1
ATOM 3542 C CA . LEU A 1 445 ? 12.295 21.166 16.104 1.00 92.31 445 LEU A CA 1
ATOM 3543 C C . LEU A 1 445 ? 13.096 22.460 15.904 1.00 92.31 445 LEU A C 1
ATOM 3545 O O . LEU A 1 445 ? 13.736 22.630 14.864 1.00 92.31 445 LEU A O 1
ATOM 3549 N N . LEU A 1 446 ? 13.091 23.352 16.898 1.00 91.56 446 LEU A N 1
ATOM 3550 C CA . LEU A 1 446 ? 13.851 24.605 16.872 1.00 91.56 446 LEU A CA 1
ATOM 3551 C C . LEU A 1 446 ? 15.368 24.382 16.946 1.00 91.56 446 LEU A C 1
ATOM 3553 O O . LEU A 1 446 ? 16.117 25.142 16.331 1.00 91.56 446 LEU A O 1
ATOM 3557 N N . ASP A 1 447 ? 15.814 23.309 17.599 1.00 91.25 447 ASP A N 1
ATOM 3558 C CA . ASP A 1 447 ? 17.222 22.897 17.670 1.00 91.25 447 ASP A CA 1
ATOM 3559 C C . ASP A 1 447 ? 17.762 22.307 16.348 1.00 91.25 447 ASP A C 1
ATOM 3561 O O . ASP A 1 447 ? 18.894 21.825 16.283 1.00 91.25 447 ASP A O 1
ATOM 3565 N N . GLY A 1 448 ? 16.973 22.349 15.268 1.00 85.19 448 GLY A N 1
ATOM 3566 C CA . GLY A 1 448 ? 17.387 21.928 13.929 1.00 85.19 448 GLY A CA 1
ATOM 3567 C C . GLY A 1 448 ? 17.171 20.444 13.635 1.00 85.19 448 GLY A C 1
ATOM 3568 O O . GLY A 1 448 ? 17.641 19.961 12.605 1.00 85.19 448 GLY A O 1
ATOM 3569 N N . TRP A 1 449 ? 16.436 19.721 14.487 1.00 76.88 449 TRP A N 1
ATOM 3570 C CA . TRP A 1 449 ? 16.072 18.317 14.270 1.00 76.88 449 TRP A CA 1
ATOM 3571 C C . TRP A 1 449 ? 14.882 18.206 13.312 1.00 76.88 449 TRP A C 1
ATOM 3573 O O . TRP A 1 449 ? 13.808 17.725 13.666 1.00 76.88 449 TRP A O 1
ATOM 3583 N N . ALA A 1 450 ? 15.056 18.691 12.085 1.00 85.75 450 ALA A N 1
ATOM 3584 C CA . ALA A 1 450 ? 14.040 18.649 11.039 1.00 85.75 450 ALA A CA 1
ATOM 3585 C C . ALA A 1 450 ? 14.238 17.434 10.120 1.00 85.75 450 ALA A C 1
ATOM 3587 O O . ALA A 1 450 ? 14.315 17.587 8.902 1.00 85.75 450 ALA A O 1
ATOM 3588 N N . ASP A 1 451 ? 14.347 16.239 10.702 1.00 94.25 451 ASP A N 1
ATOM 3589 C CA . ASP A 1 451 ? 14.424 14.984 9.954 1.00 94.25 451 ASP A CA 1
ATOM 3590 C C . ASP A 1 451 ? 13.041 14.324 9.774 1.00 94.25 451 ASP A C 1
ATOM 3592 O O . ASP A 1 451 ? 11.998 14.820 10.230 1.00 94.25 451 ASP A O 1
ATOM 3596 N N . ARG A 1 452 ? 13.038 13.215 9.027 1.00 94.50 452 ARG A N 1
ATOM 3597 C CA . ARG A 1 452 ? 11.843 12.434 8.688 1.00 94.50 452 ARG A CA 1
ATOM 3598 C C . ARG A 1 452 ? 11.185 11.810 9.923 1.00 94.50 452 ARG A C 1
ATOM 3600 O O . ARG A 1 452 ? 9.955 11.748 9.975 1.00 94.50 452 ARG A O 1
ATOM 3607 N N . ASP A 1 453 ? 11.968 11.405 10.921 1.00 94.00 453 ASP A N 1
ATOM 3608 C CA . ASP A 1 453 ? 11.466 10.795 12.156 1.00 94.00 453 ASP A CA 1
ATOM 3609 C C . ASP A 1 453 ? 10.798 11.835 13.059 1.00 94.00 453 ASP A C 1
ATOM 3611 O O . ASP A 1 453 ? 9.760 11.552 13.671 1.00 94.00 453 ASP A O 1
ATOM 3615 N N . THR A 1 454 ? 11.308 13.067 13.085 1.00 94.75 454 THR A N 1
ATOM 3616 C CA . THR A 1 454 ? 10.647 14.183 13.765 1.00 94.75 454 THR A CA 1
ATOM 3617 C C . THR A 1 454 ? 9.305 14.510 13.113 1.00 94.75 454 THR A C 1
ATOM 3619 O O . THR A 1 454 ? 8.313 14.655 13.828 1.00 94.75 454 THR A O 1
ATOM 3622 N N . ALA A 1 455 ? 9.222 14.539 11.777 1.00 96.06 455 ALA A N 1
ATOM 3623 C CA . ALA A 1 455 ? 7.949 14.752 11.078 1.00 96.06 455 ALA A CA 1
ATOM 3624 C C . ALA A 1 455 ? 6.941 13.635 11.392 1.00 96.06 455 ALA A C 1
ATOM 3626 O O . ALA A 1 455 ? 5.785 13.903 11.732 1.00 96.06 455 ALA A O 1
ATOM 3627 N N . LYS A 1 456 ? 7.395 12.375 11.349 1.00 95.19 456 LYS A N 1
ATOM 3628 C CA . LYS A 1 456 ? 6.612 11.187 11.722 1.00 95.19 456 LYS A CA 1
ATOM 3629 C C . LYS A 1 456 ? 6.089 11.280 13.158 1.00 95.19 456 LYS A C 1
ATOM 3631 O O . LYS A 1 456 ? 4.905 11.043 13.400 1.00 95.19 456 LYS A O 1
ATOM 3636 N N . THR A 1 457 ? 6.949 11.675 14.093 1.00 95.81 457 THR A N 1
ATOM 3637 C CA . THR A 1 457 ? 6.610 11.860 15.510 1.00 95.81 457 THR A CA 1
ATOM 3638 C C . THR A 1 457 ? 5.635 13.017 15.715 1.00 95.81 457 THR A C 1
ATOM 3640 O O . THR A 1 457 ? 4.696 12.877 16.491 1.00 95.81 457 THR A O 1
ATOM 3643 N N . GLY A 1 458 ? 5.799 14.131 15.001 1.00 97.12 458 GLY A N 1
ATOM 3644 C CA . GLY A 1 458 ? 4.903 15.284 15.089 1.00 97.12 458 GLY A CA 1
ATOM 3645 C C . GLY A 1 458 ? 3.494 14.992 14.577 1.00 97.12 458 GLY A C 1
ATOM 3646 O O . GLY A 1 458 ? 2.524 15.339 15.250 1.00 97.12 458 GLY A O 1
ATOM 3647 N N . MET A 1 459 ? 3.367 14.286 13.444 1.00 97.62 459 MET A N 1
ATOM 3648 C CA . MET A 1 459 ? 2.070 13.792 12.950 1.00 97.62 459 MET A CA 1
ATOM 3649 C C . MET A 1 459 ? 1.402 12.875 13.984 1.00 97.62 459 MET A C 1
ATOM 3651 O O . MET A 1 459 ? 0.208 12.993 14.257 1.00 97.62 459 MET A O 1
ATOM 3655 N N . LEU A 1 460 ? 2.182 11.987 14.608 1.00 96.00 460 LEU A N 1
ATOM 3656 C CA . LEU A 1 460 ? 1.668 11.075 15.625 1.00 96.00 460 LEU A CA 1
ATOM 3657 C C . LEU A 1 460 ? 1.248 11.804 16.908 1.00 96.00 460 LEU A C 1
ATOM 3659 O O . LEU A 1 460 ? 0.218 11.471 17.490 1.00 96.00 460 LEU A O 1
ATOM 3663 N N . LEU A 1 461 ? 2.025 12.802 17.334 1.00 97.44 461 LEU A N 1
ATOM 3664 C CA . LEU A 1 461 ? 1.742 13.642 18.495 1.00 97.44 461 LEU A CA 1
ATOM 3665 C C . LEU A 1 461 ? 0.453 14.440 18.298 1.00 97.44 461 LEU A C 1
ATOM 3667 O O . LEU A 1 461 ? -0.402 14.428 19.180 1.00 97.44 461 LEU A O 1
ATOM 3671 N N . LYS A 1 462 ? 0.284 15.080 17.136 1.00 97.50 462 LYS A N 1
ATOM 3672 C CA . LYS A 1 462 ? -0.961 15.761 16.758 1.00 97.50 462 LYS A CA 1
ATOM 3673 C C . LYS A 1 462 ? -2.160 14.831 16.936 1.00 97.50 462 LYS A C 1
ATOM 3675 O O . LYS A 1 462 ? -3.084 15.161 17.676 1.00 97.50 462 LYS A O 1
ATOM 3680 N N . GLN A 1 463 ? -2.098 13.635 16.352 1.00 97.12 463 GLN A N 1
ATOM 3681 C CA . GLN A 1 463 ? -3.202 12.687 16.456 1.00 97.12 463 GLN A CA 1
ATOM 3682 C C . GLN A 1 463 ? -3.402 12.153 17.881 1.00 97.12 463 GLN A C 1
ATOM 3684 O O . GLN A 1 463 ? -4.532 11.902 18.294 1.00 97.12 463 GLN A O 1
ATOM 3689 N N . ALA A 1 464 ? -2.328 11.997 18.661 1.00 96.50 464 ALA A N 1
ATOM 3690 C CA . ALA A 1 464 ? -2.419 11.598 20.063 1.00 96.50 464 ALA A CA 1
ATOM 3691 C C . ALA A 1 464 ? -3.159 12.644 20.916 1.00 96.50 464 ALA A C 1
ATOM 3693 O O . ALA A 1 464 ? -3.906 12.280 21.820 1.00 96.50 464 ALA A O 1
ATOM 3694 N N . LEU A 1 465 ? -2.985 13.935 20.625 1.00 96.50 465 LEU A N 1
ATOM 3695 C CA . LEU A 1 465 ? -3.696 15.015 21.315 1.00 96.50 465 LEU A CA 1
ATOM 3696 C C . LEU A 1 465 ? -5.189 15.031 20.963 1.00 96.50 465 LEU A C 1
ATOM 3698 O O . LEU A 1 465 ? -6.028 15.237 21.839 1.00 96.50 465 LEU A O 1
ATOM 3702 N N . GLU A 1 466 ? -5.536 14.749 19.708 1.00 96.00 466 GLU A N 1
ATOM 3703 C CA . GLU A 1 466 ? -6.931 14.556 19.297 1.00 96.00 466 GLU A CA 1
ATOM 3704 C C . GLU A 1 466 ? -7.555 13.326 19.972 1.00 96.00 466 GLU A C 1
ATOM 3706 O O . GLU A 1 466 ? -8.657 13.410 20.514 1.00 96.00 466 GLU A O 1
ATOM 3711 N N . ASP A 1 467 ? -6.822 12.210 20.026 1.00 94.38 467 ASP A N 1
ATOM 3712 C CA . ASP A 1 467 ? -7.235 10.993 20.731 1.00 94.38 467 ASP A CA 1
ATOM 3713 C C . ASP A 1 467 ? -7.416 11.248 22.245 1.00 94.38 467 ASP A C 1
ATOM 3715 O O . ASP A 1 467 ? -8.342 10.718 22.860 1.00 94.38 467 ASP A O 1
ATOM 3719 N N . LEU A 1 468 ? -6.584 12.102 22.856 1.00 94.38 468 LEU A N 1
ATOM 3720 C CA . LEU A 1 468 ? -6.712 12.508 24.261 1.00 94.38 468 LEU A CA 1
ATOM 3721 C C . LEU A 1 468 ? -7.993 13.317 24.508 1.00 94.38 468 LEU A C 1
ATOM 3723 O O . LEU A 1 468 ? -8.676 13.099 25.511 1.00 94.38 468 LEU A O 1
ATOM 3727 N N . ASN A 1 469 ? -8.340 14.223 23.594 1.00 94.44 469 ASN A N 1
ATOM 3728 C CA . ASN A 1 469 ? -9.604 14.956 23.655 1.00 94.44 469 ASN A CA 1
ATOM 3729 C C . ASN A 1 469 ? -10.798 14.008 23.478 1.00 94.44 469 ASN A C 1
ATOM 3731 O O . ASN A 1 469 ? -11.720 14.035 24.292 1.00 94.44 469 ASN A O 1
ATOM 3735 N N . GLY A 1 470 ? -10.729 13.095 22.504 1.00 93.44 470 GLY A N 1
ATOM 3736 C CA . GLY A 1 470 ? -11.755 12.077 22.276 1.00 93.44 470 GLY A CA 1
ATOM 3737 C C . GLY A 1 470 ? -11.961 11.137 23.468 1.00 93.44 470 GLY A C 1
ATOM 3738 O O . GLY A 1 470 ? -13.086 10.710 23.729 1.00 93.44 470 GLY A O 1
ATOM 3739 N N . LEU A 1 471 ? -10.911 10.854 24.247 1.00 92.19 471 LEU A N 1
ATOM 3740 C CA . LEU A 1 471 ? -11.039 10.125 25.511 1.00 92.19 471 LEU A CA 1
ATOM 3741 C C . LEU A 1 471 ? -11.814 10.904 26.577 1.00 92.19 471 LEU A C 1
ATOM 3743 O O . LEU A 1 471 ? -12.550 10.283 27.343 1.00 92.19 471 LEU A O 1
ATOM 3747 N N . ASN A 1 472 ? -11.665 12.229 26.652 1.00 92.25 472 ASN A N 1
ATOM 3748 C CA . ASN A 1 472 ? -12.432 13.043 27.599 1.00 92.25 472 ASN A CA 1
ATOM 3749 C C . ASN A 1 472 ? -13.921 13.051 27.232 1.00 92.25 472 ASN A C 1
ATOM 3751 O O . ASN A 1 472 ? -14.766 12.888 28.114 1.00 92.25 472 ASN A O 1
ATOM 3755 N N . ASP A 1 473 ? -14.234 13.171 25.941 1.00 93.38 473 ASP A N 1
ATOM 3756 C CA . ASP A 1 473 ? -15.607 13.078 25.441 1.00 93.38 473 ASP A CA 1
ATOM 3757 C C . ASP A 1 473 ? -16.197 11.698 25.750 1.00 93.38 473 ASP A C 1
ATOM 3759 O O . ASP A 1 473 ? -17.249 11.592 26.383 1.00 93.38 473 ASP A O 1
ATOM 3763 N N . LEU A 1 474 ? -15.444 10.632 25.453 1.00 91.38 474 LEU A N 1
ATOM 3764 C CA . LEU A 1 474 ? -15.842 9.265 25.778 1.00 91.38 474 LEU A CA 1
ATOM 3765 C C . LEU A 1 474 ? -16.080 9.076 27.282 1.00 91.38 474 LEU A C 1
ATOM 3767 O O . LEU A 1 474 ? -17.053 8.436 27.675 1.00 91.38 474 LEU A O 1
ATOM 3771 N N . GLN A 1 475 ? -15.212 9.624 28.136 1.00 92.06 475 GLN A N 1
ATOM 3772 C CA . GLN A 1 475 ? -15.368 9.550 29.589 1.00 92.06 475 GLN A CA 1
ATOM 3773 C C . GLN A 1 475 ? -16.674 10.210 30.043 1.00 92.06 475 GLN A C 1
ATOM 3775 O O . GLN A 1 475 ? -17.366 9.674 30.913 1.00 92.06 475 GLN A O 1
ATOM 3780 N N . ASN A 1 476 ? -17.016 11.364 29.466 1.00 92.69 476 ASN A N 1
ATOM 3781 C CA . ASN A 1 476 ? -18.246 12.084 29.779 1.00 92.69 476 ASN A CA 1
ATOM 3782 C C . ASN A 1 476 ? -19.480 11.286 29.353 1.00 92.69 476 ASN A C 1
ATOM 3784 O O . ASN A 1 476 ? -20.387 11.109 30.170 1.00 92.69 476 ASN A O 1
ATOM 3788 N N . ASP A 1 477 ? -19.480 10.735 28.140 1.00 89.31 477 ASP A N 1
ATOM 3789 C CA . ASP A 1 477 ? -20.579 9.904 27.644 1.00 89.31 477 ASP A CA 1
ATOM 3790 C C . ASP A 1 477 ? -20.764 8.657 28.531 1.00 89.31 477 ASP A C 1
ATOM 3792 O O . ASP A 1 477 ? -21.868 8.335 28.980 1.00 89.31 477 ASP A O 1
ATOM 3796 N N . VAL A 1 478 ? -19.658 7.986 28.880 1.00 86.75 478 VAL A N 1
ATOM 3797 C CA . VAL A 1 478 ? -19.678 6.766 29.704 1.00 86.75 478 VAL A CA 1
ATOM 3798 C C . VAL A 1 478 ? -20.161 7.087 31.127 1.00 86.75 478 VAL A C 1
ATOM 3800 O O . VAL A 1 478 ? -20.926 6.319 31.713 1.00 86.75 478 VAL A O 1
ATOM 3803 N N . ARG A 1 479 ? -19.800 8.248 31.691 1.00 88.75 479 ARG A N 1
ATOM 3804 C CA . ARG A 1 479 ? -20.321 8.711 32.993 1.00 88.75 479 ARG A CA 1
ATOM 3805 C C . ARG A 1 479 ? -21.826 8.978 32.960 1.00 88.75 479 ARG A C 1
ATOM 3807 O O . ARG A 1 479 ? -22.505 8.647 33.935 1.00 88.75 479 ARG A O 1
ATOM 3814 N N . GLN A 1 480 ? -22.354 9.532 31.868 1.00 88.50 480 GLN A N 1
ATOM 3815 C CA . GLN A 1 480 ? -23.799 9.733 31.711 1.00 88.50 480 GLN A CA 1
ATOM 3816 C C . GLN A 1 480 ? -24.557 8.398 31.713 1.00 88.50 480 GLN A C 1
ATOM 3818 O O . GLN A 1 480 ? -25.620 8.305 32.328 1.00 88.50 480 GLN A O 1
ATOM 3823 N N . LEU A 1 481 ? -23.987 7.337 31.129 1.00 81.38 481 LEU A N 1
ATOM 3824 C CA . LEU A 1 481 ? -24.566 5.991 31.212 1.00 81.38 481 LEU A CA 1
ATOM 3825 C C . LEU A 1 481 ? -24.591 5.428 32.639 1.00 81.38 481 LEU A C 1
ATOM 3827 O O . LEU A 1 481 ? -25.585 4.814 33.036 1.00 81.38 481 LEU A O 1
ATOM 3831 N N . ILE A 1 482 ? -23.527 5.627 33.432 1.00 80.56 482 ILE A N 1
ATOM 3832 C CA . ILE A 1 482 ? -23.488 5.131 34.824 1.00 80.56 482 ILE A CA 1
ATOM 3833 C C . ILE A 1 482 ? -24.639 5.704 35.636 1.00 80.56 482 ILE A C 1
ATOM 3835 O O . ILE A 1 482 ? -25.289 4.957 36.369 1.00 80.56 482 ILE A O 1
ATOM 3839 N N . GLN A 1 483 ? -24.908 7.004 35.487 1.00 82.12 483 GLN A N 1
ATOM 3840 C CA . GLN A 1 483 ? -25.998 7.673 36.200 1.00 82.12 483 GLN A CA 1
ATOM 3841 C C . GLN A 1 483 ? -27.367 7.044 35.902 1.00 82.12 483 GLN A C 1
ATOM 3843 O O . GLN A 1 483 ? -28.275 7.153 36.722 1.00 82.12 483 GLN A O 1
ATOM 3848 N N . GLN A 1 484 ? -27.510 6.360 34.764 1.00 76.56 484 GLN A N 1
ATOM 3849 C CA . GLN A 1 484 ? -28.755 5.716 34.361 1.00 76.56 484 GLN A CA 1
ATOM 3850 C C . GLN A 1 484 ? -28.865 4.253 34.815 1.00 76.56 484 GLN A C 1
ATOM 3852 O O . GLN A 1 484 ? -29.980 3.806 35.080 1.00 76.56 484 GLN A O 1
ATOM 3857 N N . GLN A 1 485 ? -27.760 3.492 34.881 1.00 71.81 485 GLN A N 1
ATOM 3858 C CA . GLN A 1 485 ? -27.840 2.022 34.994 1.00 71.81 485 GLN A CA 1
ATOM 3859 C C . GLN A 1 485 ? -26.945 1.353 36.049 1.00 71.81 485 GLN A C 1
ATOM 3861 O O . GLN A 1 485 ? -27.196 0.197 36.380 1.00 71.81 485 GLN A O 1
ATOM 3866 N N . GLY A 1 486 ? -25.927 2.027 36.600 1.00 80.00 486 GLY A N 1
ATOM 3867 C CA . GLY A 1 486 ? -25.046 1.430 37.621 1.00 80.00 486 GLY A CA 1
ATOM 3868 C C . GLY A 1 486 ? -24.293 0.158 37.183 1.00 80.00 486 GLY A C 1
ATOM 3869 O O . GLY A 1 486 ? -23.941 -0.664 38.027 1.00 80.00 486 GLY A O 1
ATOM 3870 N N . ASP A 1 487 ? -24.063 -0.033 35.881 1.00 82.19 487 ASP A N 1
ATOM 3871 C CA . ASP A 1 487 ? -23.479 -1.257 35.322 1.00 82.19 487 ASP A CA 1
ATOM 3872 C C . ASP A 1 487 ? -21.954 -1.348 35.554 1.00 82.19 487 ASP A C 1
ATOM 3874 O O . ASP A 1 487 ? -21.199 -0.411 35.275 1.00 82.19 487 ASP A O 1
ATOM 3878 N N . TRP A 1 488 ? -21.480 -2.498 36.045 1.00 84.88 488 TRP A N 1
ATOM 3879 C CA . TRP A 1 488 ? -20.068 -2.719 36.385 1.00 84.88 488 TRP A CA 1
ATOM 3880 C C . TRP A 1 488 ? -19.126 -2.661 35.171 1.00 84.88 488 TRP A C 1
ATOM 3882 O O . TRP A 1 488 ? -17.967 -2.273 35.323 1.00 84.88 488 TRP A O 1
ATOM 3892 N N . ARG A 1 489 ? -19.607 -2.994 33.965 1.00 83.19 489 ARG A N 1
ATOM 3893 C CA . ARG A 1 489 ? -18.818 -2.938 32.719 1.00 83.19 489 ARG A CA 1
ATOM 3894 C C . ARG A 1 489 ? -18.487 -1.499 32.352 1.00 83.19 489 ARG A C 1
ATOM 3896 O O . ARG A 1 489 ? -17.387 -1.202 31.898 1.00 83.19 489 ARG A O 1
ATOM 3903 N N . VAL A 1 490 ? -19.429 -0.593 32.609 1.00 86.94 490 VAL A N 1
ATOM 3904 C CA . VAL A 1 490 ? -19.257 0.846 32.390 1.00 86.94 490 VAL A CA 1
ATOM 3905 C C . VAL A 1 490 ? -18.195 1.395 33.342 1.00 86.94 490 VAL A C 1
ATOM 3907 O O . VAL A 1 490 ? -17.320 2.147 32.917 1.00 86.94 490 VAL A O 1
ATOM 3910 N N . LYS A 1 491 ? -18.196 0.944 34.606 1.00 89.25 491 LYS A N 1
ATOM 3911 C CA . LYS A 1 491 ? -17.128 1.269 35.561 1.00 89.25 491 LYS A CA 1
ATOM 3912 C C . LYS A 1 491 ? -15.759 0.775 35.079 1.00 89.25 491 LYS A C 1
ATOM 3914 O O . LYS A 1 491 ? -14.817 1.553 35.083 1.00 89.25 491 LYS A O 1
ATOM 3919 N N . GLN A 1 492 ? -15.655 -0.467 34.601 1.00 87.38 492 GLN A N 1
ATOM 3920 C CA . GLN A 1 492 ? -14.390 -1.004 34.083 1.00 87.38 492 GLN A CA 1
ATOM 3921 C C . GLN A 1 492 ? -13.840 -0.176 32.908 1.00 87.38 492 GLN A C 1
ATOM 3923 O O . GLN A 1 492 ? -12.634 0.062 32.828 1.00 87.38 492 GLN A O 1
ATOM 3928 N N . VAL A 1 493 ? -14.714 0.289 32.006 1.00 87.94 493 VAL A N 1
ATOM 3929 C CA . VAL A 1 493 ? -14.319 1.195 30.916 1.00 87.94 493 VAL A CA 1
ATOM 3930 C C . VAL A 1 493 ? -13.801 2.523 31.471 1.00 87.94 493 VAL A C 1
ATOM 3932 O O . VAL A 1 493 ? -12.746 2.965 31.026 1.00 87.94 493 VAL A O 1
ATOM 3935 N N . LEU A 1 494 ? -14.473 3.133 32.456 1.00 91.56 494 LEU A N 1
ATOM 3936 C CA . LEU A 1 494 ? -13.985 4.367 33.090 1.00 91.56 494 LEU A CA 1
ATOM 3937 C C . LEU A 1 494 ? -12.631 4.186 33.773 1.00 91.56 494 LEU A C 1
ATOM 3939 O O . LEU A 1 494 ? -11.746 5.006 33.546 1.00 91.56 494 LEU A O 1
ATOM 3943 N N . ASP A 1 495 ? -12.462 3.117 34.551 1.00 92.75 495 ASP A N 1
ATOM 3944 C CA . ASP A 1 495 ? -11.202 2.819 35.237 1.00 92.75 495 ASP A CA 1
ATOM 3945 C C . ASP A 1 495 ? -10.064 2.676 34.202 1.00 92.75 495 ASP A C 1
ATOM 3947 O O . ASP A 1 495 ? -8.984 3.240 34.372 1.00 92.75 495 ASP A O 1
ATOM 3951 N N . THR A 1 496 ? -10.336 2.020 33.063 1.00 91.12 496 THR A N 1
ATOM 3952 C CA . THR A 1 496 ? -9.361 1.885 31.963 1.00 91.12 496 THR A CA 1
ATOM 3953 C C . THR A 1 496 ? -9.072 3.228 31.272 1.00 91.12 496 THR A C 1
ATOM 3955 O O . THR A 1 496 ? -7.930 3.496 30.902 1.00 91.12 496 THR A O 1
ATOM 3958 N N . ILE A 1 497 ? -10.082 4.088 31.080 1.00 92.44 497 ILE A N 1
ATOM 3959 C CA . ILE A 1 497 ? -9.886 5.440 30.524 1.00 92.44 497 ILE A CA 1
ATOM 3960 C C . ILE A 1 497 ? -8.977 6.258 31.448 1.00 92.44 497 ILE A C 1
ATOM 3962 O O . ILE A 1 497 ? -8.047 6.906 30.969 1.00 92.44 497 ILE A O 1
ATOM 3966 N N . GLU A 1 498 ? -9.222 6.222 32.760 1.00 94.19 498 GLU A N 1
ATOM 3967 C CA . GLU A 1 498 ? -8.423 6.951 33.750 1.00 94.19 498 GLU A CA 1
ATOM 3968 C C . GLU A 1 498 ? -6.978 6.437 33.803 1.00 94.19 498 GLU A C 1
ATOM 3970 O O . GLU A 1 498 ? -6.050 7.249 33.797 1.00 94.19 498 GLU A O 1
ATOM 3975 N N . GLU A 1 499 ? -6.778 5.115 33.749 1.00 94.38 499 GLU A N 1
ATOM 3976 C CA . GLU A 1 499 ? -5.453 4.489 33.649 1.00 94.38 499 GLU A CA 1
ATOM 3977 C C . GLU A 1 499 ? -4.694 4.958 32.397 1.00 94.38 499 GLU A C 1
ATOM 3979 O O . GLU A 1 499 ? -3.570 5.454 32.495 1.00 94.38 499 GLU A O 1
ATOM 3984 N N . ILE A 1 500 ? -5.310 4.859 31.213 1.00 92.44 500 ILE A N 1
ATOM 3985 C CA . ILE A 1 500 ? -4.666 5.250 29.949 1.00 92.44 500 ILE A CA 1
ATOM 3986 C C . ILE A 1 500 ? -4.366 6.746 29.921 1.00 92.44 500 ILE A C 1
ATOM 3988 O O . ILE A 1 500 ? -3.305 7.146 29.442 1.00 92.44 500 ILE A O 1
ATOM 3992 N N . ARG A 1 501 ? -5.267 7.584 30.444 1.00 93.06 501 ARG A N 1
ATOM 3993 C CA . ARG A 1 501 ? -5.045 9.031 30.514 1.00 93.06 501 ARG A CA 1
ATOM 3994 C C . ARG A 1 501 ? -3.885 9.374 31.446 1.00 93.06 501 ARG A C 1
ATOM 3996 O O . ARG A 1 501 ? -3.079 10.236 31.113 1.00 93.06 501 ARG A O 1
ATOM 4003 N N . GLY A 1 502 ? -3.788 8.695 32.591 1.00 92.62 502 GLY A N 1
ATOM 4004 C CA . GLY A 1 502 ? -2.664 8.835 33.521 1.00 92.62 502 GLY A CA 1
ATOM 4005 C C . GLY A 1 502 ? -1.329 8.376 32.927 1.00 92.62 502 GLY A C 1
ATOM 4006 O O . GLY A 1 502 ? -0.285 8.898 33.302 1.00 92.62 502 GLY A O 1
ATOM 4007 N N . ALA A 1 503 ? -1.372 7.455 31.963 1.00 94.50 503 ALA A N 1
ATOM 4008 C CA . ALA A 1 503 ? -0.218 6.953 31.224 1.00 94.50 503 ALA A CA 1
ATOM 4009 C C . ALA A 1 503 ? 0.090 7.736 29.929 1.00 94.50 503 ALA A C 1
ATOM 4011 O O . ALA A 1 503 ? 0.799 7.213 29.065 1.00 94.50 503 ALA A O 1
ATOM 4012 N N . PHE A 1 504 ? -0.448 8.951 29.751 1.00 94.75 504 PHE A N 1
ATOM 4013 C CA . PHE A 1 504 ? -0.105 9.787 28.596 1.00 94.75 504 PHE A CA 1
ATOM 4014 C C . PHE A 1 504 ? 1.407 10.092 28.585 1.00 94.75 504 PHE A C 1
ATOM 4016 O O . PHE A 1 504 ? 1.940 10.501 29.623 1.00 94.75 504 PHE A O 1
ATOM 4023 N N . PRO A 1 505 ? 2.117 9.896 27.455 1.00 94.44 505 PRO A N 1
ATOM 4024 C CA . PRO A 1 505 ? 3.566 10.066 27.407 1.00 94.44 505 PRO A CA 1
ATOM 4025 C C . PRO A 1 505 ? 4.023 11.465 27.833 1.00 94.44 505 PRO A C 1
ATOM 4027 O O . PRO A 1 505 ? 3.422 12.476 27.474 1.00 94.44 505 PRO A O 1
ATOM 4030 N N . THR A 1 506 ? 5.130 11.534 28.571 1.00 93.12 506 THR A N 1
ATOM 4031 C CA . THR A 1 506 ? 5.759 12.806 28.975 1.00 93.12 506 THR A CA 1
ATOM 4032 C C . THR A 1 506 ? 6.792 13.299 27.965 1.00 93.12 506 THR A C 1
ATOM 4034 O O . THR A 1 506 ? 7.170 14.468 27.996 1.00 93.12 506 THR A O 1
ATOM 4037 N N . GLN A 1 507 ? 7.233 12.424 27.056 1.00 91.69 507 GLN A N 1
ATOM 4038 C CA . GLN A 1 507 ? 8.166 12.733 25.978 1.00 91.69 507 GLN A CA 1
ATOM 4039 C C . GLN A 1 507 ? 7.593 12.325 24.624 1.00 91.69 507 GLN A C 1
ATOM 4041 O O . GLN A 1 507 ? 6.898 11.317 24.504 1.00 91.69 507 GLN A O 1
ATOM 4046 N N . ALA A 1 508 ? 7.896 13.120 23.595 1.00 92.56 508 ALA A N 1
ATOM 4047 C CA . ALA A 1 508 ? 7.424 12.882 22.237 1.00 92.56 508 ALA A CA 1
ATOM 4048 C C . ALA A 1 508 ? 8.341 11.852 21.577 1.00 92.56 508 ALA A C 1
ATOM 4050 O O . ALA A 1 508 ? 9.210 12.186 20.775 1.00 92.56 508 ALA A O 1
ATOM 4051 N N . ILE A 1 509 ? 8.215 10.605 22.020 1.00 92.44 509 ILE A N 1
ATOM 4052 C CA . ILE A 1 509 ? 8.917 9.452 21.464 1.00 92.44 509 ILE A CA 1
ATOM 4053 C C . ILE A 1 509 ? 7.913 8.681 20.613 1.00 92.44 509 ILE A C 1
ATOM 4055 O O . ILE A 1 509 ? 6.804 8.388 21.063 1.00 92.44 509 ILE A O 1
ATOM 4059 N N . PHE A 1 510 ? 8.304 8.358 19.378 1.00 92.00 510 PHE A N 1
ATOM 4060 C CA . PHE A 1 510 ? 7.433 7.699 18.407 1.00 92.00 510 PHE A CA 1
ATOM 4061 C C . PHE A 1 510 ? 6.805 6.404 18.949 1.00 92.00 510 PHE A C 1
ATOM 4063 O O . PHE A 1 510 ? 5.587 6.240 18.878 1.00 92.00 510 PHE A O 1
ATOM 4070 N N . SER A 1 511 ? 7.617 5.508 19.528 1.00 91.62 511 SER A N 1
ATOM 4071 C CA . SER A 1 511 ? 7.146 4.239 20.099 1.00 91.62 511 SER A CA 1
ATOM 4072 C C . SER A 1 511 ? 6.106 4.457 21.193 1.00 91.62 511 SER A C 1
ATOM 4074 O O . SER A 1 511 ? 5.036 3.861 21.152 1.00 91.62 511 SER A O 1
ATOM 4076 N N . ASP A 1 512 ? 6.381 5.363 22.127 1.00 93.44 512 ASP A N 1
ATOM 4077 C CA . ASP A 1 512 ? 5.558 5.559 23.321 1.00 93.44 512 ASP A CA 1
ATOM 4078 C C . ASP A 1 512 ? 4.203 6.174 22.960 1.00 93.44 512 ASP A C 1
ATOM 4080 O O . ASP A 1 512 ? 3.157 5.726 23.437 1.00 93.44 512 ASP A O 1
ATOM 4084 N N . LEU A 1 513 ? 4.207 7.159 22.054 1.00 94.75 513 LEU A N 1
ATOM 4085 C CA . LEU A 1 513 ? 2.989 7.733 21.483 1.00 94.75 513 LEU A CA 1
ATOM 4086 C C . LEU A 1 513 ? 2.188 6.677 20.718 1.00 94.75 513 LEU A C 1
ATOM 4088 O O . LEU A 1 513 ? 0.969 6.595 20.872 1.00 94.75 513 LEU A O 1
ATOM 4092 N N . GLY A 1 514 ? 2.861 5.849 19.918 1.00 92.75 514 GLY A N 1
ATOM 4093 C CA . GLY A 1 514 ? 2.219 4.804 19.125 1.00 92.75 514 GLY A CA 1
ATOM 4094 C C . GLY A 1 514 ? 1.551 3.758 20.013 1.00 92.75 514 GLY A C 1
ATOM 4095 O O . GLY A 1 514 ? 0.398 3.390 19.789 1.00 92.75 514 GLY A O 1
ATOM 4096 N N . ASP A 1 515 ? 2.252 3.304 21.046 1.00 92.88 515 ASP A N 1
ATOM 4097 C CA . ASP A 1 515 ? 1.768 2.344 22.035 1.00 92.88 515 ASP A CA 1
ATOM 4098 C C . ASP A 1 515 ? 0.576 2.895 22.814 1.00 92.88 515 ASP A C 1
ATOM 4100 O O . ASP A 1 515 ? -0.438 2.205 22.973 1.00 92.88 515 ASP A O 1
ATOM 4104 N N . TRP A 1 516 ? 0.668 4.151 23.255 1.00 96.06 516 TRP A N 1
ATOM 4105 C CA . TRP A 1 516 ? -0.417 4.828 23.950 1.00 96.06 516 TRP A CA 1
ATOM 4106 C C . TRP A 1 516 ? -1.665 4.943 23.066 1.00 96.06 516 TRP A C 1
ATOM 4108 O O . TRP A 1 516 ? -2.734 4.475 23.464 1.00 96.06 516 TRP A O 1
ATOM 4118 N N . ARG A 1 517 ? -1.538 5.447 21.829 1.00 95.56 517 ARG A N 1
ATOM 4119 C CA . ARG A 1 517 ? -2.670 5.574 20.891 1.00 95.56 517 ARG A CA 1
ATOM 4120 C C . ARG A 1 517 ? -3.349 4.234 20.618 1.00 95.56 517 ARG A C 1
ATOM 4122 O O . ARG A 1 517 ? -4.577 4.161 20.594 1.00 95.56 517 ARG A O 1
ATOM 4129 N N . ARG A 1 518 ? -2.590 3.139 20.486 1.00 91.19 518 ARG A N 1
ATOM 4130 C CA . ARG A 1 518 ? -3.180 1.795 20.324 1.00 91.19 518 ARG A CA 1
ATOM 4131 C C . ARG A 1 518 ? -4.053 1.402 21.516 1.00 91.19 518 ARG A C 1
ATOM 4133 O O . ARG A 1 518 ? -5.147 0.870 21.314 1.00 91.19 518 ARG A O 1
ATOM 4140 N N . LYS A 1 519 ? -3.623 1.705 22.746 1.00 92.81 519 LYS A N 1
ATOM 4141 C CA . LYS A 1 519 ? -4.444 1.487 23.950 1.00 92.81 519 LYS A CA 1
ATOM 4142 C C . LYS A 1 519 ? -5.716 2.344 23.917 1.00 92.81 519 LYS A C 1
ATOM 4144 O O . LYS A 1 519 ? -6.792 1.821 24.207 1.00 92.81 519 LYS A O 1
ATOM 4149 N N . VAL A 1 520 ? -5.622 3.609 23.494 1.00 92.44 520 VAL A N 1
ATOM 4150 C CA . VAL A 1 520 ? -6.788 4.499 23.322 1.00 92.44 520 VAL A CA 1
ATOM 4151 C C . VAL A 1 520 ? -7.803 3.909 22.343 1.00 92.44 520 VAL A C 1
ATOM 4153 O O . VAL A 1 520 ? -8.975 3.747 22.690 1.00 92.44 520 VAL A O 1
ATOM 4156 N N . LYS A 1 521 ? -7.369 3.517 21.137 1.00 90.69 521 LYS A N 1
ATOM 4157 C CA . LYS A 1 521 ? -8.259 2.921 20.126 1.00 90.69 521 LYS A CA 1
ATOM 4158 C C . LYS A 1 521 ? -8.907 1.626 20.629 1.00 90.69 521 LYS A C 1
ATOM 4160 O O . LYS A 1 521 ? -10.096 1.405 20.386 1.00 90.69 521 LYS A O 1
ATOM 4165 N N . LEU A 1 522 ? -8.172 0.800 21.381 1.00 89.25 522 LEU A N 1
ATOM 4166 C CA . LEU A 1 522 ? -8.725 -0.401 22.015 1.00 89.25 522 LEU A CA 1
ATOM 4167 C C . LEU A 1 522 ? -9.826 -0.056 23.028 1.00 89.25 522 LEU A C 1
ATOM 4169 O O . LEU A 1 522 ? -10.864 -0.720 23.051 1.00 89.25 522 LEU A O 1
ATOM 4173 N N . VAL A 1 523 ? -9.643 0.993 23.833 1.00 91.00 523 VAL A N 1
ATOM 4174 C CA . VAL A 1 523 ? -10.675 1.461 24.767 1.00 91.00 523 VAL A CA 1
ATOM 4175 C C . VAL A 1 523 ? -11.885 2.040 24.051 1.00 91.00 523 VAL A C 1
ATOM 4177 O O . VAL A 1 523 ? -13.000 1.702 24.436 1.00 91.00 523 VAL A O 1
ATOM 4180 N N . HIS A 1 524 ? -11.716 2.797 22.964 1.00 88.75 524 HIS A N 1
ATOM 4181 C CA . HIS A 1 524 ? -12.854 3.209 22.134 1.00 88.75 524 HIS A CA 1
ATOM 4182 C C . HIS A 1 524 ? -13.625 2.002 21.578 1.00 88.75 524 HIS A C 1
ATOM 4184 O O . HIS A 1 524 ? -14.857 1.996 21.627 1.00 88.75 524 HIS A O 1
ATOM 4190 N N . LYS A 1 525 ? -12.930 0.958 21.096 1.00 87.25 525 LYS A N 1
ATOM 4191 C CA . LYS A 1 525 ? -13.563 -0.289 20.619 1.00 87.25 525 LYS A CA 1
ATOM 4192 C C . LYS A 1 525 ? -14.359 -0.964 21.744 1.00 87.25 525 LYS A C 1
ATOM 4194 O O . LYS A 1 525 ? -15.526 -1.293 21.546 1.00 87.25 525 LYS A O 1
ATOM 4199 N N . ARG A 1 526 ? -13.767 -1.100 22.937 1.00 84.75 526 ARG A N 1
ATOM 4200 C CA . ARG A 1 526 ? -14.435 -1.665 24.127 1.00 84.75 526 ARG A CA 1
ATOM 4201 C C . ARG A 1 526 ? -15.636 -0.839 24.570 1.00 84.75 526 ARG A C 1
ATOM 4203 O O . ARG A 1 526 ? -16.688 -1.400 24.851 1.00 84.75 526 ARG A O 1
ATOM 4210 N N . ALA A 1 527 ? -15.507 0.482 24.605 1.00 83.44 527 ALA A N 1
ATOM 4211 C CA . ALA A 1 527 ? -16.596 1.357 25.002 1.00 83.44 527 ALA A CA 1
ATOM 4212 C C . ALA A 1 527 ? -17.771 1.245 24.025 1.00 83.44 527 ALA A C 1
ATOM 4214 O O . ALA A 1 527 ? -18.888 1.009 24.469 1.00 83.44 527 ALA A O 1
ATOM 4215 N N . ARG A 1 528 ? -17.530 1.308 22.704 1.00 84.56 528 ARG A N 1
ATOM 4216 C CA . ARG A 1 528 ? -18.573 1.102 21.675 1.00 84.56 528 ARG A CA 1
ATOM 4217 C C . ARG A 1 528 ? -19.286 -0.242 21.818 1.00 84.56 528 ARG A C 1
ATOM 4219 O O . ARG A 1 528 ? -20.500 -0.313 21.640 1.00 84.56 528 ARG A O 1
ATOM 4226 N N . LEU A 1 529 ? -18.549 -1.293 22.167 1.00 78.44 529 LEU A N 1
ATOM 4227 C CA . LEU A 1 529 ? -19.128 -2.606 22.434 1.00 78.44 529 LEU A CA 1
ATOM 4228 C C . LEU A 1 529 ? -20.044 -2.578 23.661 1.00 78.44 529 LEU A C 1
ATOM 4230 O O . LEU A 1 529 ? -21.182 -3.035 23.588 1.00 78.44 529 LEU A O 1
ATOM 4234 N N . VAL A 1 530 ? -19.591 -1.977 24.764 1.00 77.75 530 VAL A N 1
ATOM 4235 C CA . VAL A 1 530 ? -20.423 -1.782 25.961 1.00 77.75 530 VAL A CA 1
ATOM 4236 C C . VAL A 1 530 ? -21.675 -0.962 25.628 1.00 77.75 530 VAL A C 1
ATOM 4238 O O . VAL A 1 530 ? -22.765 -1.383 26.006 1.00 77.75 530 VAL A O 1
ATOM 4241 N N . TYR A 1 531 ? -21.560 0.129 24.861 1.00 80.31 531 TYR A N 1
ATOM 4242 C CA . TYR A 1 531 ? -22.711 0.905 24.373 1.00 80.31 531 TYR A CA 1
ATOM 4243 C C . TYR A 1 531 ? -23.708 0.035 23.610 1.00 80.31 531 TYR A C 1
ATOM 4245 O O . TYR A 1 531 ? -24.888 0.028 23.948 1.00 80.31 531 TYR A O 1
ATOM 4253 N N . SER A 1 532 ? -23.228 -0.738 22.636 1.00 78.50 532 SER A N 1
ATOM 4254 C CA . SER A 1 532 ? -24.075 -1.600 21.804 1.00 78.50 532 SER A CA 1
ATOM 4255 C C . SER A 1 532 ? -24.814 -2.637 22.655 1.00 78.50 532 SER A C 1
ATOM 4257 O O . SER A 1 532 ? -26.009 -2.869 22.477 1.00 78.50 532 SER A O 1
ATOM 4259 N N . ILE A 1 533 ? -24.132 -3.224 23.645 1.00 76.69 533 ILE A N 1
ATOM 4260 C CA . ILE A 1 533 ? -24.746 -4.176 24.576 1.00 76.69 533 ILE A CA 1
ATOM 4261 C C . ILE A 1 533 ? -25.823 -3.500 25.434 1.00 76.69 533 ILE A C 1
ATOM 4263 O O . ILE A 1 533 ? -26.907 -4.062 25.599 1.00 76.69 533 ILE A O 1
ATOM 4267 N N . LEU A 1 534 ? -25.556 -2.309 25.974 1.00 77.19 534 LEU A N 1
ATOM 4268 C CA . LEU A 1 534 ? -26.521 -1.574 26.798 1.00 77.19 534 LEU A CA 1
ATOM 4269 C C . LEU A 1 534 ? -27.736 -1.111 25.982 1.00 77.19 534 LEU A C 1
ATOM 4271 O O . LEU A 1 534 ? -28.867 -1.203 26.459 1.00 77.19 534 LEU A O 1
ATOM 4275 N N . GLU A 1 535 ? -27.529 -0.667 24.744 1.00 79.12 535 GLU A N 1
ATOM 4276 C CA . GLU A 1 535 ? -28.602 -0.286 23.822 1.00 79.12 535 GLU A CA 1
ATOM 4277 C C . GLU A 1 535 ? -29.482 -1.488 23.459 1.00 79.12 535 GLU A C 1
ATOM 4279 O O . GLU A 1 535 ? -30.714 -1.397 23.502 1.00 79.12 535 GLU A O 1
ATOM 4284 N N . MET A 1 536 ? -28.875 -2.648 23.190 1.00 75.62 536 MET A N 1
ATOM 4285 C CA . MET A 1 536 ? -29.613 -3.896 22.987 1.00 75.62 536 MET A CA 1
ATOM 4286 C C . MET A 1 536 ? -30.407 -4.296 24.232 1.00 75.62 536 MET A C 1
ATOM 4288 O O . MET A 1 536 ? -31.581 -4.649 24.119 1.00 75.62 536 MET A O 1
ATOM 4292 N N . GLN A 1 537 ? -29.811 -4.200 25.426 1.00 76.81 537 GLN A N 1
ATOM 4293 C CA . GLN A 1 537 ? -30.499 -4.486 26.689 1.00 76.81 537 GLN A CA 1
ATOM 4294 C C . GLN A 1 537 ? -31.695 -3.547 26.909 1.00 76.81 537 GLN A C 1
ATOM 4296 O O . GLN A 1 537 ? -32.783 -4.013 27.248 1.00 76.81 537 GLN A O 1
ATOM 4301 N N . LEU A 1 538 ? -31.537 -2.245 26.659 1.00 76.44 538 LEU A N 1
ATOM 4302 C CA . LEU A 1 538 ? -32.619 -1.260 26.747 1.00 76.44 538 LEU A CA 1
ATOM 4303 C C . LEU A 1 538 ? -33.735 -1.530 25.736 1.00 76.44 538 LEU A C 1
ATOM 4305 O O . LEU A 1 538 ? -34.912 -1.547 26.103 1.00 76.44 538 LEU A O 1
ATOM 4309 N N . THR A 1 539 ? -33.374 -1.779 24.478 1.00 75.25 539 THR A N 1
ATOM 4310 C CA . THR A 1 539 ? -34.322 -2.113 23.407 1.00 75.25 539 THR A CA 1
ATOM 4311 C C . THR A 1 539 ? -35.109 -3.369 23.761 1.00 75.25 539 THR A C 1
ATOM 4313 O O . THR A 1 539 ? -36.335 -3.401 23.633 1.00 75.25 539 THR A O 1
ATOM 4316 N N . PHE A 1 540 ? -34.425 -4.377 24.302 1.00 74.69 540 PHE A N 1
ATOM 4317 C CA . PHE A 1 540 ? -35.049 -5.602 24.770 1.00 74.69 540 PHE A CA 1
ATOM 4318 C C . PHE A 1 540 ? -36.004 -5.354 25.950 1.00 74.69 540 PHE A C 1
ATOM 4320 O O . PHE A 1 540 ? -37.139 -5.831 25.933 1.00 74.69 540 PHE A O 1
ATOM 4327 N N . ILE A 1 541 ? -35.612 -4.549 26.943 1.00 75.00 541 ILE A N 1
ATOM 4328 C CA . ILE A 1 541 ? -36.487 -4.159 28.063 1.00 75.00 541 ILE A CA 1
ATOM 4329 C C . ILE A 1 541 ? -37.739 -3.433 27.553 1.00 75.00 541 ILE A C 1
ATOM 4331 O O . ILE A 1 541 ? -38.849 -3.725 28.008 1.00 75.00 541 ILE A O 1
ATOM 4335 N N . HIS A 1 542 ? -37.593 -2.502 26.607 1.00 76.38 542 HIS A N 1
ATOM 4336 C CA . HIS A 1 542 ? -38.724 -1.798 26.000 1.00 76.38 542 HIS A CA 1
ATOM 4337 C C . HIS A 1 542 ? -39.646 -2.746 25.237 1.00 76.38 542 HIS A C 1
ATOM 4339 O O . HIS A 1 542 ? -40.865 -2.669 25.405 1.00 76.38 542 HIS A O 1
ATOM 4345 N N . TYR A 1 543 ? -39.085 -3.679 24.470 1.00 78.12 543 TYR A N 1
ATOM 4346 C CA . TYR A 1 543 ? -39.848 -4.715 23.783 1.00 78.12 543 TYR A CA 1
ATOM 4347 C C . TYR A 1 543 ? -40.649 -5.579 24.769 1.00 78.12 543 TYR A C 1
ATOM 4349 O O . TYR A 1 543 ? -41.859 -5.748 24.605 1.00 78.12 543 TYR A O 1
ATOM 4357 N N . MET A 1 544 ? -40.011 -6.056 25.842 1.00 76.31 544 MET A N 1
ATOM 4358 C CA . MET A 1 544 ? -40.662 -6.859 26.883 1.00 76.31 544 MET A CA 1
ATOM 4359 C C . MET A 1 544 ? -41.805 -6.096 27.563 1.00 76.31 544 MET A C 1
ATOM 4361 O O . MET A 1 544 ? -42.906 -6.636 27.710 1.00 76.31 544 MET A O 1
ATOM 4365 N N . LYS A 1 545 ? -41.582 -4.819 27.909 1.00 76.81 545 LYS A N 1
ATOM 4366 C CA . LYS A 1 545 ? -42.619 -3.933 28.465 1.00 76.81 545 LYS A CA 1
ATOM 4367 C C . LYS A 1 545 ? -43.785 -3.748 27.494 1.00 76.81 545 LYS A C 1
ATOM 4369 O O . LYS A 1 545 ? -44.937 -3.888 27.901 1.00 76.81 545 LYS A O 1
ATOM 4374 N N . ALA A 1 546 ? -43.506 -3.486 26.217 1.00 79.56 546 ALA A N 1
ATOM 4375 C CA . ALA A 1 546 ? -44.529 -3.283 25.191 1.00 79.56 546 ALA A CA 1
ATOM 4376 C C . ALA A 1 546 ? -45.392 -4.535 24.970 1.00 79.56 546 ALA A C 1
ATOM 4378 O O . ALA A 1 546 ? -46.602 -4.434 24.768 1.00 79.56 546 ALA A O 1
ATOM 4379 N N . LYS A 1 547 ? -44.789 -5.725 25.056 1.00 83.44 547 LYS A N 1
ATOM 4380 C CA . LYS A 1 547 ? -45.488 -7.010 24.924 1.00 83.44 547 LYS A CA 1
ATOM 4381 C C . LYS A 1 547 ? -46.135 -7.503 26.219 1.00 83.44 547 LYS A C 1
ATOM 4383 O O . LYS A 1 547 ? -46.782 -8.545 26.201 1.00 83.44 547 LYS A O 1
ATOM 4388 N N . LYS A 1 548 ? -46.001 -6.756 27.323 1.00 85.38 548 LYS A N 1
ATOM 4389 C CA . LYS A 1 548 ? -46.466 -7.149 28.665 1.00 85.38 548 LYS A CA 1
ATOM 4390 C C . LYS A 1 548 ? -45.938 -8.525 29.089 1.00 85.38 548 LYS A C 1
ATOM 4392 O O . LYS A 1 548 ? -46.601 -9.234 29.846 1.00 85.38 548 LYS A O 1
ATOM 4397 N N . TYR A 1 549 ? -44.757 -8.911 28.605 1.00 74.25 549 TYR A N 1
ATOM 4398 C CA . TYR A 1 549 ? -44.141 -10.149 29.053 1.00 74.25 549 TYR A CA 1
ATOM 4399 C C . TYR A 1 549 ? -43.724 -9.984 30.508 1.00 74.25 549 TYR A C 1
ATOM 4401 O O . TYR A 1 549 ? -43.010 -9.047 30.870 1.00 74.25 549 TYR A O 1
ATOM 4409 N N . ASN A 1 550 ? -44.198 -10.896 31.353 1.00 65.88 550 ASN A N 1
ATOM 4410 C CA . ASN A 1 550 ? -43.740 -10.958 32.727 1.00 65.88 550 ASN A CA 1
ATOM 4411 C C . ASN A 1 550 ? -42.276 -11.419 32.726 1.00 65.88 550 ASN A C 1
ATOM 4413 O O . ASN A 1 550 ? -41.896 -12.254 31.904 1.00 65.88 550 ASN A O 1
ATOM 4417 N N . MET A 1 551 ? -41.460 -10.898 33.641 1.00 55.16 551 MET A N 1
ATOM 4418 C CA . MET A 1 551 ? -40.002 -11.117 33.667 1.00 55.16 551 MET A CA 1
ATOM 4419 C C . MET A 1 551 ? -39.606 -12.606 33.767 1.00 55.16 551 MET A C 1
ATOM 4421 O O . MET A 1 551 ? -38.468 -12.956 33.489 1.00 55.16 551 MET A O 1
ATOM 4425 N N . PHE A 1 552 ? -40.562 -13.468 34.124 1.00 55.38 552 PHE A N 1
ATOM 4426 C CA . PHE A 1 552 ? -40.426 -14.917 34.272 1.00 55.38 552 PHE A CA 1
ATOM 4427 C C . PHE A 1 552 ? -40.777 -15.732 33.012 1.00 55.38 552 PHE A C 1
ATOM 4429 O O . PHE A 1 552 ? -40.498 -16.925 32.979 1.00 55.38 552 PHE A O 1
ATOM 4436 N N . ASN A 1 553 ? -41.345 -15.112 31.970 1.00 54.72 553 ASN A N 1
ATOM 4437 C CA . ASN A 1 553 ? -41.640 -15.752 30.681 1.00 54.72 553 ASN A CA 1
ATOM 4438 C C . ASN A 1 553 ? -40.688 -15.209 29.609 1.00 54.72 553 ASN A C 1
ATOM 4440 O O . ASN A 1 553 ? -41.094 -14.454 28.724 1.00 54.72 553 ASN A O 1
ATOM 4444 N N . TRP A 1 554 ? -39.400 -15.535 29.729 1.00 58.12 554 TRP A N 1
ATOM 4445 C CA . TRP A 1 554 ? -38.383 -15.104 28.770 1.00 58.12 554 TRP A CA 1
ATOM 4446 C C . TRP A 1 554 ? -38.536 -15.815 27.412 1.00 58.12 554 TRP A C 1
ATOM 4448 O O . TRP A 1 554 ? -38.520 -17.046 27.367 1.00 58.12 554 TRP A O 1
ATOM 4458 N N . PRO A 1 555 ? -38.674 -15.071 26.296 1.00 54.41 555 PRO A N 1
ATOM 4459 C CA . PRO A 1 555 ? -38.801 -15.656 24.963 1.00 54.41 555 PRO A CA 1
ATOM 4460 C C . PRO A 1 555 ? -37.485 -16.237 24.420 1.00 54.41 555 PRO A C 1
ATOM 4462 O O . PRO A 1 555 ? -36.392 -15.774 24.759 1.00 54.41 555 PRO A O 1
ATOM 4465 N N . ARG A 1 556 ? -37.601 -17.189 23.480 1.00 56.66 556 ARG A N 1
ATOM 4466 C CA . ARG A 1 556 ? -36.489 -17.755 22.685 1.00 56.66 556 ARG A CA 1
ATOM 4467 C C . ARG A 1 556 ? -35.623 -16.682 22.001 1.00 56.66 556 ARG A C 1
ATOM 4469 O O . ARG A 1 556 ? -34.453 -16.943 21.729 1.00 56.66 556 ARG A O 1
ATOM 4476 N N . GLU A 1 557 ? -36.153 -15.483 21.747 1.00 55.12 557 GLU A N 1
ATOM 4477 C CA . GLU A 1 557 ? -35.418 -14.364 21.144 1.00 55.12 557 GLU A CA 1
ATOM 4478 C C . GLU A 1 557 ? -34.173 -13.916 21.932 1.00 55.12 557 GLU A C 1
ATOM 4480 O O . GLU A 1 557 ? -33.214 -13.468 21.307 1.00 55.12 557 GLU A O 1
ATOM 4485 N N . VAL A 1 558 ? -34.119 -14.085 23.261 1.00 55.81 558 VAL A N 1
ATOM 4486 C CA . VAL A 1 558 ? -32.922 -13.722 24.057 1.00 55.81 558 VAL A CA 1
ATOM 4487 C C . VAL A 1 558 ? -31.733 -14.616 23.723 1.00 55.81 558 VAL A C 1
ATOM 4489 O O . VAL A 1 558 ? -30.609 -14.132 23.611 1.00 55.81 558 VAL A O 1
ATOM 4492 N N . GLY A 1 559 ? -31.983 -15.908 23.483 1.00 56.25 559 GLY A N 1
ATOM 4493 C CA . GLY A 1 559 ? -30.942 -16.827 23.027 1.00 56.25 559 GLY A CA 1
ATOM 4494 C C . GLY A 1 559 ? -30.384 -16.420 21.674 1.00 56.25 559 GLY A C 1
ATOM 4495 O O . GLY A 1 559 ? -29.182 -16.484 21.472 1.00 56.25 559 GLY A O 1
ATOM 4496 N N . ARG A 1 560 ? -31.231 -15.875 20.798 1.00 57.53 560 ARG A N 1
ATOM 4497 C CA . ARG A 1 560 ? -30.808 -15.333 19.506 1.00 57.53 560 ARG A CA 1
ATOM 4498 C C . ARG A 1 560 ? -29.896 -14.113 19.660 1.00 57.53 560 ARG A C 1
ATOM 4500 O O . ARG A 1 560 ? -28.904 -14.026 18.951 1.00 57.53 560 ARG A O 1
ATOM 4507 N N . ILE A 1 561 ? -30.190 -13.216 20.604 1.00 58.78 561 ILE A N 1
ATOM 4508 C CA . ILE A 1 561 ? -29.336 -12.055 20.916 1.00 58.78 561 ILE A CA 1
ATOM 4509 C C . ILE A 1 561 ? -27.991 -12.511 21.502 1.00 58.78 561 ILE A C 1
ATOM 4511 O O . ILE A 1 561 ? -26.949 -11.994 21.115 1.00 58.78 561 ILE A O 1
ATOM 4515 N N . ALA A 1 562 ? -27.990 -13.511 22.388 1.00 55.84 562 ALA A N 1
ATOM 4516 C CA . ALA A 1 562 ? -26.758 -14.090 22.927 1.00 55.84 562 ALA A CA 1
ATOM 4517 C C . ALA A 1 562 ? -25.912 -14.784 21.842 1.00 55.84 562 ALA A C 1
ATOM 4519 O O . ALA A 1 562 ? -24.689 -14.670 21.858 1.00 55.84 562 ALA A O 1
ATOM 4520 N N . THR A 1 563 ? -26.547 -15.458 20.878 1.00 55.28 563 THR A N 1
ATOM 4521 C CA . THR A 1 563 ? -25.866 -16.032 19.709 1.00 55.28 563 THR A CA 1
ATOM 4522 C C . THR A 1 563 ? -25.271 -14.942 18.820 1.00 55.28 563 THR A C 1
ATOM 4524 O O . THR A 1 563 ? -24.093 -15.023 18.506 1.00 55.28 563 THR A O 1
ATOM 4527 N N . VAL A 1 564 ? -26.018 -13.874 18.511 1.00 57.44 564 VAL A N 1
ATOM 4528 C CA . VAL A 1 564 ? -25.497 -12.721 17.747 1.00 57.44 564 VAL A CA 1
ATOM 4529 C C . VAL A 1 564 ? -24.297 -12.087 18.455 1.00 57.44 564 VAL A C 1
ATOM 4531 O O . VAL A 1 564 ? -23.280 -11.839 17.823 1.00 57.44 564 VAL A O 1
ATOM 4534 N N . LEU A 1 565 ? -24.360 -11.911 19.777 1.00 57.84 565 LEU A N 1
ATOM 4535 C CA . LEU A 1 565 ? -23.236 -11.401 20.567 1.00 57.84 565 LEU A CA 1
ATOM 4536 C C . LEU A 1 565 ? -22.005 -12.322 20.537 1.00 57.84 565 LEU A C 1
ATOM 4538 O O . LEU A 1 565 ? -20.879 -11.834 20.523 1.00 57.84 565 LEU A O 1
ATOM 4542 N N . SER A 1 566 ? -22.200 -13.642 20.534 1.00 54.97 566 SER A N 1
ATOM 4543 C CA . SER A 1 566 ? -21.103 -14.611 20.421 1.00 54.97 566 SER A CA 1
ATOM 4544 C C . SER A 1 566 ? -20.511 -14.660 19.009 1.00 54.97 566 SER A C 1
ATOM 4546 O O . SER A 1 566 ? -19.306 -14.854 18.867 1.00 54.97 566 SER A O 1
ATOM 4548 N N . ASP A 1 567 ? -21.348 -14.505 17.983 1.00 55.53 567 ASP A N 1
ATOM 4549 C CA . ASP A 1 567 ? -20.956 -14.617 16.577 1.00 55.53 567 ASP A CA 1
ATOM 4550 C C . ASP A 1 567 ? -20.309 -13.326 16.054 1.00 55.53 567 ASP A C 1
ATOM 4552 O O . ASP A 1 567 ? -19.365 -13.388 15.269 1.00 55.53 567 ASP A O 1
ATOM 4556 N N . GLU A 1 568 ? -20.764 -12.155 16.511 1.00 54.34 568 GLU A N 1
ATOM 4557 C CA . GLU A 1 568 ? -20.173 -10.859 16.149 1.00 54.34 568 GLU A CA 1
ATOM 4558 C C . GLU A 1 568 ? -18.884 -10.554 16.926 1.00 54.34 568 GLU A C 1
ATOM 4560 O O . GLU A 1 568 ? -18.028 -9.813 16.437 1.00 54.34 568 GLU A O 1
ATOM 4565 N N . PHE A 1 569 ? -18.702 -11.143 18.116 1.00 56.91 569 PHE A N 1
ATOM 4566 C CA . PHE A 1 569 ? -17.552 -10.864 18.986 1.00 56.91 569 PHE A CA 1
ATOM 4567 C C . PHE A 1 569 ? -16.822 -12.131 19.467 1.00 56.91 569 PHE A C 1
ATOM 4569 O O . PHE A 1 569 ? -16.568 -12.276 20.666 1.00 56.91 569 PHE A O 1
ATOM 4576 N N . PRO A 1 570 ? -16.390 -13.030 18.560 1.00 49.28 570 PRO A N 1
ATOM 4577 C CA . PRO A 1 570 ? -15.806 -14.323 18.928 1.00 49.28 570 PRO A CA 1
ATOM 4578 C C . PRO A 1 570 ? -14.462 -14.212 19.671 1.00 49.28 570 PRO A C 1
ATOM 4580 O O . PRO A 1 570 ? -14.010 -15.178 20.278 1.00 49.28 570 PRO A O 1
ATOM 4583 N N . GLN A 1 571 ? -13.814 -13.043 19.619 1.00 46.56 571 GLN A N 1
ATOM 4584 C CA . GLN A 1 571 ? -12.491 -12.796 20.203 1.00 46.56 571 GLN A CA 1
ATOM 4585 C C . GLN A 1 571 ? -12.546 -12.304 21.657 1.00 46.56 571 GLN A C 1
ATOM 4587 O O . GLN A 1 571 ? -11.530 -12.324 22.350 1.00 46.56 571 GLN A O 1
ATOM 4592 N N . ASP A 1 572 ? -13.705 -11.840 22.134 1.00 51.88 572 ASP A N 1
ATOM 4593 C CA . ASP A 1 572 ? -13.861 -11.441 23.531 1.00 51.88 572 ASP A CA 1
ATOM 4594 C C . ASP A 1 572 ? -14.322 -12.652 24.340 1.00 51.88 572 ASP A C 1
ATOM 4596 O O . ASP A 1 572 ? -15.514 -12.938 24.478 1.00 51.88 572 ASP A O 1
ATOM 4600 N N . GLU A 1 573 ? -13.341 -13.384 24.868 1.00 48.88 573 GLU A N 1
ATOM 4601 C CA . GLU A 1 573 ? -13.562 -14.610 25.630 1.00 48.88 573 GLU A CA 1
ATOM 4602 C C . GLU A 1 573 ? -14.539 -14.396 26.798 1.00 48.88 573 GLU A C 1
ATOM 4604 O O . GLU A 1 573 ? -15.238 -15.330 27.181 1.00 48.88 573 GLU A O 1
ATOM 4609 N N . SER A 1 574 ? -14.641 -13.178 27.347 1.00 48.44 574 SER A N 1
ATOM 4610 C CA . SER A 1 574 ? -15.569 -12.868 28.436 1.00 48.44 574 SER A CA 1
ATOM 4611 C C . SER A 1 574 ? -17.020 -12.778 27.959 1.00 48.44 574 SER A C 1
ATOM 4613 O O . SER A 1 574 ? -17.911 -13.310 28.622 1.00 48.44 574 SER A O 1
ATOM 4615 N N . ILE A 1 575 ? -17.259 -12.190 26.783 1.00 51.56 575 ILE A N 1
ATOM 4616 C CA . ILE A 1 575 ? -18.587 -12.087 26.164 1.00 51.56 575 ILE A CA 1
ATOM 4617 C C . ILE A 1 575 ? -19.022 -13.447 25.636 1.00 51.56 575 ILE A C 1
ATOM 4619 O O . ILE A 1 575 ? -20.144 -13.871 25.905 1.00 51.56 575 ILE A O 1
ATOM 4623 N N . VAL A 1 576 ? -18.119 -14.167 24.968 1.00 50.34 576 VAL A N 1
ATOM 4624 C CA . VAL A 1 576 ? -18.368 -15.530 24.490 1.00 50.34 576 VAL A CA 1
ATOM 4625 C C . VAL A 1 576 ? -18.654 -16.457 25.669 1.00 50.34 576 VAL A C 1
ATOM 4627 O O . VAL A 1 576 ? -19.660 -17.160 25.651 1.00 50.34 576 VAL A O 1
ATOM 4630 N N . LYS A 1 577 ? -17.854 -16.417 26.746 1.00 55.50 577 LYS A N 1
ATOM 4631 C CA . LYS A 1 577 ? -18.127 -17.208 27.958 1.00 55.50 577 LYS A CA 1
ATOM 4632 C C . LYS A 1 577 ? -19.425 -16.798 28.636 1.00 55.50 577 LYS A C 1
ATOM 4634 O O . LYS A 1 577 ? -20.139 -17.685 29.084 1.00 55.50 577 LYS A O 1
ATOM 4639 N N . ALA A 1 578 ? -19.759 -15.511 28.705 1.00 53.38 578 ALA A N 1
ATOM 4640 C CA . ALA A 1 578 ? -21.016 -15.056 29.297 1.00 53.38 578 ALA A CA 1
ATOM 4641 C C . ALA A 1 578 ? -22.229 -15.510 28.469 1.00 53.38 578 ALA A C 1
ATOM 4643 O O . ALA A 1 578 ? -23.192 -16.031 29.029 1.00 53.38 578 ALA A O 1
ATOM 4644 N N . ALA A 1 579 ? -22.162 -15.390 27.141 1.00 52.53 579 ALA A N 1
ATOM 4645 C CA . ALA A 1 579 ? -23.188 -15.877 26.224 1.00 52.53 579 ALA A CA 1
ATOM 4646 C C . ALA A 1 579 ? -23.325 -17.406 26.301 1.00 52.53 579 ALA A C 1
ATOM 4648 O O . ALA A 1 579 ? -24.432 -17.924 26.425 1.00 52.53 579 ALA A O 1
ATOM 4649 N N . GLN A 1 580 ? -22.208 -18.139 26.308 1.00 52.34 580 GLN A N 1
ATOM 4650 C CA . GLN A 1 580 ? -22.181 -19.599 26.429 1.00 52.34 580 GLN A CA 1
ATOM 4651 C C . GLN A 1 580 ? -22.670 -20.089 27.795 1.00 52.34 580 GLN A C 1
ATOM 4653 O O . GLN A 1 580 ? -23.474 -21.017 27.851 1.00 52.34 580 GLN A O 1
ATOM 4658 N N . GLN A 1 581 ? -22.244 -19.465 28.898 1.00 59.81 581 GLN A N 1
ATOM 4659 C CA . GLN A 1 581 ? -22.746 -19.770 30.241 1.00 59.81 581 GLN A CA 1
ATOM 4660 C C . GLN A 1 581 ? -24.243 -19.499 30.338 1.00 59.81 581 GLN A C 1
ATOM 4662 O O . GLN A 1 581 ? -24.969 -20.309 30.909 1.00 59.81 581 GLN A O 1
ATOM 4667 N N . TRP A 1 582 ? -24.719 -18.407 29.742 1.00 56.09 582 TRP A N 1
ATOM 4668 C CA . TRP A 1 582 ? -26.142 -18.100 29.695 1.00 56.09 582 TRP A CA 1
ATOM 4669 C C . TRP A 1 582 ? -26.924 -19.151 28.895 1.00 56.09 582 TRP A C 1
ATOM 4671 O O . TRP A 1 582 ? -27.930 -19.658 29.393 1.00 56.09 582 TRP A O 1
ATOM 4681 N N . MET A 1 583 ? -26.438 -19.541 27.708 1.00 55.5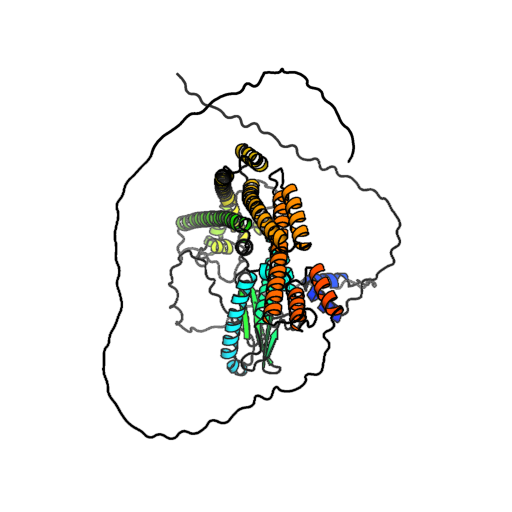3 583 MET A N 1
ATOM 4682 C CA . MET A 1 583 ? -27.040 -20.603 26.886 1.00 55.53 583 MET A CA 1
ATOM 4683 C C . MET A 1 583 ? -27.050 -21.958 27.612 1.00 55.53 583 MET A C 1
ATOM 4685 O O . MET A 1 583 ? -28.013 -22.712 27.495 1.00 55.53 583 MET A O 1
ATOM 4689 N N . ALA A 1 584 ? -26.012 -22.256 28.399 1.00 62.62 584 ALA A N 1
ATOM 4690 C CA . ALA A 1 584 ? -25.910 -23.483 29.188 1.00 62.62 584 ALA A CA 1
ATOM 4691 C C . ALA A 1 584 ? -26.838 -23.495 30.417 1.00 62.62 584 ALA A C 1
ATOM 4693 O O . ALA A 1 584 ? -27.364 -24.545 30.778 1.00 62.62 584 ALA A O 1
ATOM 4694 N N . GLN A 1 585 ? -27.049 -22.342 31.058 1.00 57.88 585 GLN A N 1
ATOM 4695 C CA . GLN A 1 585 ? -27.948 -22.195 32.212 1.00 57.88 585 GLN A CA 1
ATOM 4696 C C . GLN A 1 585 ? -29.425 -22.132 31.811 1.00 57.88 585 GLN A C 1
ATOM 4698 O O . GLN A 1 585 ? -30.294 -22.437 32.626 1.00 57.88 585 GLN A O 1
ATOM 4703 N N . ASN A 1 586 ? -29.709 -21.763 30.561 1.00 51.31 586 ASN A N 1
ATOM 4704 C CA . ASN A 1 586 ? -31.058 -21.618 30.025 1.00 51.31 586 ASN A CA 1
ATOM 4705 C C . ASN A 1 586 ? -31.218 -22.486 28.767 1.00 51.31 586 ASN A C 1
ATOM 4707 O O . ASN A 1 586 ? -31.437 -21.945 27.678 1.00 51.31 586 ASN A O 1
ATOM 4711 N N . PRO A 1 587 ? -31.079 -23.824 28.878 1.00 54.56 587 PRO A N 1
ATOM 4712 C CA . PRO A 1 587 ? -31.192 -24.703 27.727 1.00 54.56 587 PRO A CA 1
ATOM 4713 C C . PRO A 1 587 ? -32.561 -24.490 27.089 1.00 54.56 587 PRO A C 1
ATOM 4715 O O . PRO A 1 587 ? -33.590 -24.589 27.761 1.00 54.56 587 PRO A O 1
ATOM 4718 N N . VAL A 1 588 ? -32.569 -24.168 25.793 1.00 48.88 588 VAL A N 1
ATOM 4719 C CA . VAL A 1 588 ? -33.804 -23.995 25.027 1.00 48.88 588 VAL A CA 1
ATOM 4720 C C . VAL A 1 588 ? -34.597 -25.288 25.161 1.00 48.88 588 VAL A C 1
ATOM 4722 O O . VAL A 1 588 ? -34.256 -26.298 24.548 1.00 48.88 588 VAL A O 1
ATOM 4725 N N . GLN A 1 589 ? -35.653 -25.277 25.975 1.00 46.69 589 GLN A N 1
ATOM 4726 C CA . GLN A 1 589 ? -36.566 -26.403 26.024 1.00 46.69 589 GLN A CA 1
ATOM 4727 C C . GLN A 1 589 ? -37.219 -26.495 24.642 1.00 46.69 589 GLN A C 1
ATOM 4729 O O . GLN A 1 589 ? -37.967 -25.612 24.199 1.00 46.69 589 GLN A O 1
ATOM 4734 N N . SER A 1 590 ? -36.886 -27.554 23.912 1.00 39.44 590 SER A N 1
ATOM 4735 C CA . SER A 1 590 ? -37.609 -27.978 22.722 1.00 39.44 590 SER A CA 1
ATOM 4736 C C . SER A 1 590 ? -38.967 -28.525 23.172 1.00 39.44 590 SER A C 1
ATOM 4738 O O . SER A 1 590 ? -39.176 -29.733 23.227 1.00 39.44 590 SER A O 1
ATOM 4740 N N . GLY A 1 591 ? -39.867 -27.633 23.586 1.00 40.66 591 GLY A N 1
ATOM 4741 C CA . GLY A 1 591 ? -41.282 -27.961 23.700 1.00 40.66 591 GLY A CA 1
ATOM 4742 C C . GLY A 1 591 ? -41.857 -28.254 22.308 1.00 40.66 591 GLY A C 1
ATOM 4743 O O . GLY A 1 591 ? -41.353 -27.684 21.328 1.00 40.66 591 GLY A O 1
ATOM 4744 N N . PRO A 1 592 ? -42.855 -29.151 22.212 1.00 40.31 592 PRO A N 1
ATOM 4745 C CA . PRO A 1 592 ? -43.474 -29.521 20.948 1.00 40.31 592 PRO A CA 1
ATOM 4746 C C . PRO A 1 592 ? -44.029 -28.281 20.246 1.00 40.31 592 PRO A C 1
ATOM 4748 O O . PRO A 1 592 ? -44.516 -27.339 20.870 1.00 40.31 592 PRO A O 1
ATOM 4751 N N . VAL A 1 593 ? -43.876 -28.272 18.926 1.00 41.28 593 VAL A N 1
ATOM 4752 C CA . VAL A 1 593 ? -44.465 -27.274 18.037 1.00 41.28 593 VAL A CA 1
ATOM 4753 C C . VAL A 1 593 ? -45.961 -27.577 17.974 1.00 41.28 593 VAL A C 1
ATOM 4755 O O . VAL A 1 593 ? -46.391 -28.325 17.103 1.00 41.28 593 VAL A O 1
ATOM 4758 N N . ASP A 1 594 ? -46.738 -27.063 18.926 1.00 40.06 594 ASP A N 1
ATOM 4759 C CA . ASP A 1 594 ? -48.191 -27.220 18.892 1.00 40.06 594 ASP A CA 1
ATOM 4760 C C . ASP A 1 594 ? -48.825 -26.164 17.973 1.00 40.06 594 ASP A C 1
ATOM 4762 O O . ASP A 1 594 ? -48.786 -24.960 18.227 1.00 40.06 594 ASP A O 1
ATOM 4766 N N . GLU A 1 595 ? -49.337 -26.708 16.868 1.00 42.31 595 GL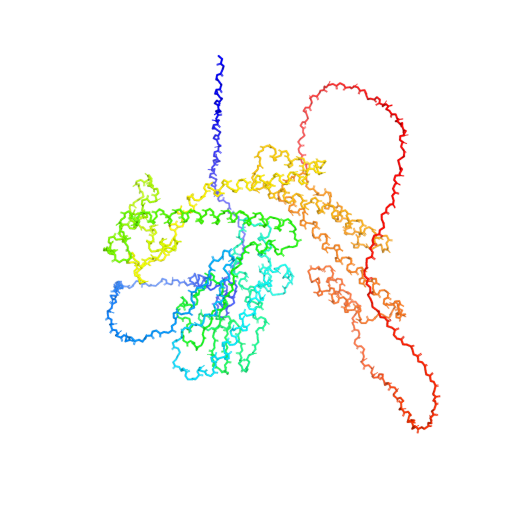U A N 1
ATOM 4767 C CA . GLU A 1 595 ? -50.600 -26.432 16.176 1.00 42.31 595 GLU A CA 1
ATOM 4768 C C . GLU A 1 595 ? -50.963 -24.992 15.768 1.00 42.31 595 GLU A C 1
ATOM 4770 O O . GLU A 1 595 ? -51.304 -24.118 16.561 1.00 42.31 595 GLU A O 1
ATOM 4775 N N . GLU A 1 596 ? -50.977 -24.829 14.440 1.00 41.00 596 GLU A N 1
ATOM 4776 C CA . GLU A 1 596 ? -51.864 -23.986 13.634 1.00 41.00 596 GLU A CA 1
ATOM 4777 C C . GLU A 1 596 ? -52.923 -23.182 14.404 1.00 41.00 596 GLU A C 1
ATOM 4779 O O . GLU A 1 596 ? -54.004 -23.662 14.756 1.00 41.00 596 GLU A O 1
ATOM 4784 N N . VAL A 1 597 ? -52.677 -21.877 14.508 1.00 35.41 597 VAL A N 1
ATOM 4785 C CA . VAL A 1 597 ? -53.744 -20.890 14.660 1.00 35.41 597 VAL A CA 1
ATOM 4786 C C . VAL A 1 597 ? -54.578 -20.911 13.375 1.00 35.41 597 VAL A C 1
ATOM 4788 O O . VAL A 1 597 ? -54.237 -20.259 12.388 1.00 35.41 597 VAL A O 1
ATOM 4791 N N . LYS A 1 598 ? -55.677 -21.672 13.375 1.00 38.44 598 LYS A N 1
ATOM 4792 C CA . LYS A 1 598 ? -56.728 -21.562 12.357 1.00 38.44 598 LYS A CA 1
ATOM 4793 C C . LYS A 1 598 ? -57.335 -20.162 12.427 1.00 38.44 598 LYS A C 1
ATOM 4795 O O . LYS A 1 598 ? -58.065 -19.838 13.363 1.00 38.44 598 LYS A O 1
ATOM 4800 N N . MET A 1 599 ? -57.024 -19.331 11.435 1.00 34.72 599 MET A N 1
ATOM 4801 C CA . MET A 1 599 ? -57.791 -18.123 11.153 1.00 34.72 599 MET A CA 1
ATOM 4802 C C . MET A 1 599 ? -59.189 -18.537 10.683 1.00 34.72 599 MET A C 1
ATOM 4804 O O . MET A 1 599 ? -59.330 -19.279 9.714 1.00 34.72 599 MET A O 1
ATOM 4808 N N . ASN A 1 600 ? -60.218 -18.067 11.386 1.00 34.22 600 ASN A N 1
ATOM 4809 C CA . ASN A 1 600 ? -61.592 -18.103 10.902 1.00 34.22 600 ASN A CA 1
ATOM 4810 C C . ASN A 1 600 ? -61.731 -17.076 9.771 1.00 34.22 600 ASN A C 1
ATOM 4812 O O . ASN A 1 600 ? -61.779 -15.875 10.032 1.00 34.22 600 ASN A O 1
ATOM 4816 N N . GLU A 1 601 ? -61.801 -17.550 8.531 1.00 34.41 601 GLU A N 1
ATOM 4817 C CA . GLU A 1 601 ? -62.329 -16.779 7.407 1.00 34.41 601 GLU A CA 1
ATOM 4818 C C . GLU A 1 601 ? -63.865 -16.820 7.462 1.00 34.41 601 GLU A C 1
ATOM 4820 O O . GLU A 1 601 ? -64.478 -17.883 7.341 1.00 34.41 601 GLU A O 1
ATOM 4825 N N . GLU A 1 602 ? -64.503 -15.665 7.661 1.00 36.09 602 GLU A N 1
ATOM 4826 C CA . GLU A 1 602 ? -65.912 -15.482 7.303 1.00 36.09 602 GLU A CA 1
ATOM 4827 C C . GLU A 1 602 ? -66.021 -15.235 5.786 1.00 36.09 602 GLU A C 1
ATOM 4829 O O . GLU A 1 602 ? -65.228 -14.464 5.237 1.00 36.09 602 GLU A O 1
ATOM 4834 N N . PRO A 1 603 ? -66.994 -15.844 5.083 1.00 38.75 603 PRO A N 1
ATOM 4835 C CA . PRO A 1 603 ? -67.165 -15.636 3.651 1.00 38.75 603 PRO A CA 1
ATOM 4836 C C . PRO A 1 603 ? -67.833 -14.280 3.346 1.00 38.75 603 PRO A C 1
ATOM 4838 O O . PRO A 1 603 ? -68.668 -13.805 4.125 1.00 38.75 603 PRO A O 1
ATOM 4841 N N . PRO A 1 604 ? -67.524 -13.657 2.193 1.00 40.47 604 PRO A N 1
ATOM 4842 C CA . PRO A 1 604 ? -68.084 -12.366 1.819 1.00 40.47 604 PRO A CA 1
ATOM 4843 C C . PRO A 1 604 ? -69.564 -12.499 1.439 1.00 40.47 604 PRO A C 1
ATOM 4845 O O . PRO A 1 604 ? -69.966 -13.423 0.732 1.00 40.47 604 PRO A O 1
ATOM 4848 N N . ARG A 1 605 ? -70.383 -11.546 1.898 1.00 35.69 605 ARG A N 1
ATOM 4849 C CA . ARG A 1 605 ? -71.768 -11.385 1.442 1.00 35.69 605 ARG A CA 1
ATOM 4850 C C . ARG A 1 605 ? -71.790 -10.647 0.107 1.00 35.69 605 ARG A C 1
ATOM 4852 O O . ARG A 1 605 ? -71.311 -9.519 0.020 1.00 35.69 605 ARG A O 1
ATOM 4859 N N . ASP A 1 606 ? -72.408 -11.283 -0.880 1.00 38.97 606 ASP A N 1
ATOM 4860 C CA . ASP A 1 606 ? -72.843 -10.675 -2.135 1.00 38.97 606 ASP A CA 1
ATOM 4861 C C . ASP A 1 606 ? -73.828 -9.525 -1.878 1.00 38.97 606 ASP A C 1
ATOM 4863 O O . ASP A 1 606 ? -74.840 -9.697 -1.195 1.00 38.97 606 ASP A O 1
ATOM 4867 N N . ILE A 1 607 ? -73.560 -8.364 -2.479 1.00 37.84 607 ILE A N 1
ATOM 4868 C CA . ILE A 1 607 ? -74.542 -7.293 -2.665 1.00 37.84 607 ILE A CA 1
ATOM 4869 C C . ILE A 1 607 ? -74.575 -6.968 -4.159 1.00 37.84 607 ILE A C 1
ATOM 4871 O O . ILE A 1 607 ? -73.593 -6.501 -4.735 1.00 37.84 607 ILE A O 1
ATOM 4875 N N . GLN A 1 608 ? -75.719 -7.264 -4.774 1.00 33.81 608 GLN A N 1
ATOM 4876 C CA . GLN A 1 608 ? -76.082 -6.869 -6.132 1.00 33.81 608 GLN A CA 1
ATOM 4877 C C . GLN A 1 608 ? -76.575 -5.408 -6.173 1.00 33.81 608 GLN A C 1
ATOM 4879 O O . GLN A 1 608 ? -76.989 -4.872 -5.142 1.00 33.81 608 GLN A O 1
ATOM 4884 N N . PRO A 1 609 ? -76.507 -4.764 -7.352 1.00 45.81 609 PRO A N 1
ATOM 4885 C CA . PRO A 1 609 ? -76.663 -3.328 -7.530 1.00 45.81 609 PRO A CA 1
ATOM 4886 C C . PRO A 1 609 ? -78.111 -2.965 -7.866 1.00 45.81 609 PRO A C 1
ATOM 4888 O O . PRO A 1 609 ? -78.740 -3.695 -8.613 1.00 45.81 609 PRO A O 1
ATOM 4891 N N . GLU A 1 610 ? -78.599 -1.834 -7.355 1.00 35.62 610 GLU A N 1
ATOM 4892 C CA . GLU A 1 610 ? -79.656 -0.981 -7.931 1.00 35.62 610 GLU A CA 1
ATOM 4893 C C . GLU A 1 610 ? -80.039 0.063 -6.869 1.00 35.62 610 GLU A C 1
ATOM 4895 O O . GLU A 1 610 ? -80.659 -0.261 -5.865 1.00 35.62 610 GLU A O 1
ATOM 4900 N N . ASP A 1 611 ? -79.558 1.302 -7.005 1.00 34.62 611 ASP A N 1
ATOM 4901 C CA . ASP A 1 611 ? -80.451 2.434 -7.271 1.00 34.62 611 ASP A CA 1
ATOM 4902 C C . ASP A 1 611 ? -79.706 3.773 -7.381 1.00 34.62 611 ASP A C 1
ATOM 4904 O O . ASP A 1 611 ? -78.683 4.046 -6.754 1.00 34.62 611 ASP A O 1
ATOM 4908 N N . PHE A 1 612 ? -80.248 4.573 -8.288 1.00 36.78 612 PHE A N 1
ATOM 4909 C CA . PHE A 1 612 ? -79.709 5.767 -8.920 1.00 36.78 612 PHE A CA 1
ATOM 4910 C C . PHE A 1 612 ? -79.819 7.061 -8.096 1.00 36.78 612 PHE A C 1
ATOM 4912 O O . PHE A 1 612 ? -80.775 7.273 -7.357 1.00 36.78 612 PHE A O 1
ATOM 4919 N N . GLY A 1 613 ? -78.941 8.013 -8.451 1.00 29.89 613 GLY A N 1
ATOM 4920 C CA . GLY A 1 613 ? -79.219 9.460 -8.481 1.00 29.89 613 GLY A CA 1
ATOM 4921 C C . GLY A 1 613 ? -78.617 10.247 -7.312 1.00 29.89 613 GLY A C 1
ATOM 4922 O O . GLY A 1 613 ? -78.797 9.888 -6.163 1.00 29.89 613 GLY A O 1
ATOM 4923 N N . GLY A 1 614 ? -77.896 11.355 -7.476 1.00 31.52 614 GLY A N 1
ATOM 4924 C CA . GLY A 1 614 ? -77.681 12.240 -8.616 1.00 31.52 614 GLY A CA 1
ATOM 4925 C C . GLY A 1 614 ? -77.544 13.682 -8.096 1.00 31.52 614 GLY A C 1
ATOM 4926 O O . GLY A 1 614 ? -78.311 14.080 -7.229 1.00 31.52 614 GLY A O 1
ATOM 4927 N N . ALA A 1 615 ? -76.609 14.444 -8.682 1.00 31.86 615 ALA A N 1
ATOM 4928 C CA . ALA A 1 615 ? -76.328 15.883 -8.497 1.00 31.86 615 ALA A CA 1
ATOM 4929 C C . ALA A 1 615 ? -75.597 16.298 -7.193 1.00 31.86 615 ALA A C 1
ATOM 4931 O O . ALA A 1 615 ? -75.984 15.917 -6.101 1.00 31.86 615 ALA A O 1
ATOM 4932 N N . GLY A 1 616 ? -74.543 17.119 -7.219 1.00 30.06 616 GLY A N 1
ATOM 4933 C CA . GLY A 1 616 ? -73.870 17.793 -8.329 1.00 30.06 616 GLY A CA 1
ATOM 4934 C C . GLY A 1 616 ? -72.772 18.757 -7.839 1.00 30.06 616 GLY A C 1
ATOM 4935 O O . GLY A 1 616 ? -72.787 19.150 -6.681 1.00 30.06 616 GLY A O 1
ATOM 4936 N N . GLY A 1 617 ? -71.872 19.135 -8.763 1.00 29.70 617 GLY A N 1
ATOM 4937 C CA . GLY A 1 617 ? -70.994 20.326 -8.759 1.00 29.70 617 GLY A CA 1
ATOM 4938 C C . GLY A 1 617 ? -69.882 20.431 -7.703 1.00 29.70 617 GLY A C 1
ATOM 4939 O O . GLY A 1 617 ? -70.070 20.061 -6.560 1.00 29.70 617 GLY A O 1
ATOM 4940 N N . LEU A 1 618 ? -68.724 21.057 -7.915 1.00 32.50 618 LEU A N 1
ATOM 4941 C CA . LEU A 1 618 ? -67.893 21.498 -9.046 1.00 32.50 618 LEU A CA 1
ATOM 4942 C C . LEU A 1 618 ? -66.805 22.374 -8.385 1.00 32.50 618 LEU A C 1
ATOM 4944 O O . LEU A 1 618 ? -67.128 23.175 -7.513 1.00 32.50 618 LEU A O 1
ATOM 4948 N N . GLY A 1 619 ? -65.559 22.282 -8.859 1.00 29.84 619 GLY A N 1
ATOM 4949 C CA . GLY A 1 619 ? -64.501 23.281 -8.623 1.00 29.84 619 GLY A CA 1
ATOM 4950 C C . GLY A 1 619 ? -63.411 22.828 -7.640 1.00 29.84 619 GLY A C 1
ATOM 4951 O O . GLY A 1 619 ? -63.694 22.625 -6.472 1.00 29.84 619 GLY A O 1
ATOM 4952 N N . GLY A 1 620 ? -62.138 22.646 -7.994 1.00 30.73 620 GLY A N 1
ATOM 4953 C CA . GLY A 1 620 ? -61.417 22.960 -9.226 1.00 30.73 620 GLY A CA 1
ATOM 4954 C C . GLY A 1 620 ? -60.157 23.785 -8.931 1.00 30.73 620 GLY A C 1
ATOM 4955 O O . GLY A 1 620 ? -60.287 24.925 -8.508 1.00 30.73 620 GLY A O 1
ATOM 4956 N N . PHE A 1 621 ? -58.994 23.203 -9.271 1.00 31.58 621 PHE A N 1
ATOM 4957 C CA . PHE A 1 621 ? -57.662 23.807 -9.509 1.00 31.58 621 PHE A CA 1
ATOM 4958 C C . PHE A 1 621 ? -56.913 24.384 -8.288 1.00 31.58 621 PHE A C 1
ATOM 4960 O O . PHE A 1 621 ? -57.470 25.131 -7.501 1.00 31.58 621 PHE A O 1
ATOM 4967 N N . GLY A 1 622 ? -55.661 23.995 -8.000 1.00 28.80 622 GLY A N 1
ATOM 4968 C CA . GLY A 1 622 ? -54.444 24.088 -8.838 1.00 28.80 622 GLY A CA 1
ATOM 4969 C C . GLY A 1 622 ? -53.688 25.364 -8.414 1.00 28.80 622 GLY A C 1
ATOM 4970 O O . GLY A 1 622 ? -54.332 26.370 -8.176 1.00 28.80 622 GLY A O 1
ATOM 4971 N N . GLY A 1 623 ? -52.376 25.488 -8.236 1.00 30.36 623 GLY A N 1
ATOM 4972 C CA . GLY A 1 623 ? -51.180 24.680 -8.420 1.00 30.36 623 GLY A CA 1
ATOM 4973 C C . GLY A 1 623 ? -49.973 25.644 -8.295 1.00 30.36 623 GLY A C 1
ATOM 4974 O O . GLY A 1 623 ? -50.081 26.785 -8.719 1.00 30.36 623 GLY A O 1
ATOM 4975 N N . LEU A 1 624 ? -48.867 25.166 -7.707 1.00 32.19 624 LEU A N 1
ATOM 4976 C CA . LEU A 1 624 ? -47.449 25.391 -8.074 1.00 32.19 624 LEU A CA 1
ATOM 4977 C C . LEU A 1 624 ? -46.803 26.806 -8.229 1.00 32.19 624 LEU A C 1
ATOM 4979 O O . LEU A 1 624 ? -47.233 27.612 -9.041 1.00 32.19 624 LEU A O 1
ATOM 4983 N N . VAL A 1 625 ? -45.613 26.925 -7.586 1.00 31.98 625 VAL A N 1
ATOM 4984 C CA . VAL A 1 625 ? -44.407 27.798 -7.811 1.00 31.98 625 VAL A CA 1
ATOM 4985 C C . VAL A 1 625 ? -44.612 29.331 -7.698 1.00 31.98 625 VAL A C 1
ATOM 4987 O O . VAL A 1 625 ? -45.588 29.857 -8.199 1.00 31.98 625 VAL A O 1
ATOM 4990 N N . ASN A 1 626 ? -43.755 30.164 -7.078 1.00 29.28 626 ASN A N 1
ATOM 4991 C CA . ASN A 1 626 ? -42.307 30.349 -7.281 1.00 29.28 626 ASN A CA 1
ATOM 4992 C C . ASN A 1 626 ? -41.669 31.349 -6.261 1.00 29.28 626 ASN A C 1
ATOM 4994 O O . ASN A 1 626 ? -42.352 31.905 -5.409 1.00 29.28 626 ASN A O 1
ATOM 4998 N N . ALA A 1 627 ? -40.355 31.547 -6.407 1.00 32.34 627 ALA A N 1
ATOM 4999 C CA . ALA A 1 627 ? -39.320 32.155 -5.560 1.00 32.34 627 ALA A CA 1
ATOM 5000 C C . ALA A 1 627 ? -39.317 33.681 -5.256 1.00 32.34 627 ALA A C 1
ATOM 5002 O O . ALA A 1 627 ? -39.999 34.471 -5.901 1.00 32.34 627 ALA A O 1
ATOM 5003 N N . GLY A 1 628 ? -38.375 34.059 -4.363 1.00 27.98 628 GLY A N 1
ATOM 5004 C CA . GLY A 1 628 ? -37.780 35.400 -4.157 1.00 27.98 628 GLY A CA 1
ATOM 5005 C C . GLY A 1 628 ? -38.481 36.234 -3.077 1.00 27.98 628 GLY A C 1
ATOM 5006 O O . GLY A 1 628 ? -39.696 36.213 -2.997 1.00 27.98 628 GLY A O 1
ATOM 5007 N N . GLY A 1 629 ? -37.848 37.004 -2.191 1.00 28.20 629 GLY A N 1
ATOM 5008 C CA . GLY A 1 629 ? -36.479 37.485 -2.015 1.00 28.20 629 GLY A CA 1
ATOM 5009 C C . GLY A 1 629 ? -36.543 38.788 -1.184 1.00 28.20 629 GLY A C 1
ATOM 5010 O O . GLY A 1 629 ? -37.543 39.492 -1.253 1.00 28.20 629 GLY A O 1
ATOM 5011 N N . PHE A 1 630 ? -35.460 39.102 -0.463 1.00 32.16 630 PHE A N 1
ATOM 5012 C CA . PHE A 1 630 ? -35.102 40.397 0.157 1.00 32.16 630 PHE A CA 1
ATOM 5013 C C . PHE A 1 630 ? -35.890 40.963 1.360 1.00 32.16 630 PHE A C 1
ATOM 5015 O O . PHE A 1 630 ? -37.103 41.134 1.338 1.00 32.16 630 PHE A O 1
ATOM 5022 N N . GLY A 1 631 ? -35.116 41.392 2.366 1.00 31.39 631 GLY A N 1
ATOM 5023 C CA . GLY A 1 631 ? -35.530 42.263 3.468 1.00 31.39 631 GLY A CA 1
ATOM 5024 C C . GLY A 1 631 ? -34.399 42.477 4.481 1.00 31.39 631 GLY A C 1
ATOM 5025 O O . GLY A 1 631 ? -34.286 41.721 5.436 1.00 31.39 631 GLY A O 1
ATOM 5026 N N . ASP A 1 632 ? -33.556 43.478 4.221 1.00 33.53 632 ASP A N 1
ATOM 5027 C CA . ASP A 1 632 ? -32.507 44.029 5.098 1.00 33.53 632 ASP A CA 1
ATOM 5028 C C . ASP A 1 632 ? -33.075 45.192 5.958 1.00 33.53 632 ASP A C 1
ATOM 5030 O O . ASP A 1 632 ? -34.179 45.658 5.667 1.00 33.53 632 ASP A O 1
ATOM 5034 N N . LEU A 1 633 ? -32.286 45.690 6.930 1.00 33.62 633 LEU A N 1
ATOM 5035 C CA . LEU A 1 633 ? -32.494 46.740 7.967 1.00 33.62 633 LEU A CA 1
ATOM 5036 C C . LEU A 1 633 ? -32.718 46.155 9.381 1.00 33.62 633 LEU A C 1
ATOM 5038 O O . LEU A 1 633 ? -33.656 45.405 9.601 1.00 33.62 633 LEU A O 1
ATOM 5042 N N . GLY A 1 634 ? -31.981 46.496 10.442 1.00 28.73 634 GLY A N 1
ATOM 5043 C CA . GLY A 1 634 ? -30.872 47.425 10.633 1.00 28.73 634 GLY A CA 1
ATOM 5044 C C . GLY A 1 634 ? -30.650 47.706 12.135 1.00 28.73 634 GLY A C 1
ATOM 5045 O O . GLY A 1 634 ? -31.572 47.597 12.934 1.00 28.73 634 GLY A O 1
ATOM 5046 N N . GLN A 1 635 ? -29.428 48.152 12.450 1.00 31.47 635 GLN A N 1
ATOM 5047 C CA . GLN A 1 635 ? -29.000 48.996 13.586 1.00 31.47 635 GLN A CA 1
ATOM 5048 C C . GLN A 1 635 ? -28.762 48.404 14.997 1.00 31.47 635 GLN A C 1
ATOM 5050 O O . GLN A 1 635 ? -29.678 48.066 15.733 1.00 31.47 635 GLN A O 1
ATOM 5055 N N . ASN A 1 636 ? -27.466 48.432 15.361 1.00 32.03 636 ASN A N 1
ATOM 5056 C CA . ASN A 1 636 ? -26.830 49.029 16.551 1.00 32.03 636 ASN A CA 1
ATOM 5057 C C . ASN A 1 636 ? -27.558 48.991 17.903 1.00 32.03 636 ASN A C 1
ATOM 5059 O O . ASN A 1 636 ? -28.624 49.571 18.032 1.00 32.03 636 ASN A O 1
ATOM 5063 N N . LEU A 1 637 ? -26.838 48.552 18.946 1.00 32.28 637 LEU A N 1
ATOM 5064 C CA . LEU A 1 637 ? -26.492 49.372 20.121 1.00 32.28 637 LEU A CA 1
ATOM 5065 C C . LEU A 1 637 ? -25.403 48.671 20.962 1.00 32.28 637 LEU A C 1
ATOM 5067 O O . LEU A 1 637 ? -25.521 47.507 21.327 1.00 32.28 637 LEU A O 1
ATOM 5071 N N . ASN A 1 638 ? -24.353 49.425 21.278 1.00 32.84 638 ASN A N 1
ATOM 5072 C CA . ASN A 1 638 ? -23.355 49.161 22.318 1.00 32.84 638 ASN A CA 1
ATOM 5073 C C . ASN A 1 638 ? -23.715 50.079 23.507 1.00 32.84 638 ASN A C 1
ATOM 5075 O O . ASN A 1 638 ? -24.184 51.193 23.243 1.00 32.84 638 ASN A O 1
ATOM 5079 N N . PRO A 1 639 ? -23.526 49.679 24.781 1.00 49.03 639 PRO A N 1
ATOM 5080 C CA . PRO A 1 639 ? -22.615 50.483 25.610 1.00 49.03 639 PRO A CA 1
ATOM 5081 C C . PRO A 1 639 ? -21.853 49.740 26.742 1.00 49.03 639 PRO A C 1
ATOM 5083 O O . PRO A 1 639 ? -22.425 49.003 27.533 1.00 49.03 639 PRO A O 1
ATOM 5086 N N . THR A 1 640 ? -20.568 50.103 26.863 1.00 30.23 640 THR A N 1
ATOM 5087 C CA . THR A 1 640 ? -19.903 50.671 28.065 1.00 30.23 640 THR A CA 1
ATOM 5088 C C . THR A 1 640 ? -19.606 49.817 29.323 1.00 30.23 640 THR A C 1
ATOM 5090 O O . THR A 1 640 ? -20.478 49.542 30.135 1.00 30.23 640 THR A O 1
ATOM 5093 N N . VAL A 1 641 ? -18.299 49.543 29.509 1.00 33.19 641 VAL A N 1
ATOM 5094 C CA . VAL A 1 641 ? -17.388 49.816 30.663 1.00 33.19 641 VAL A CA 1
ATOM 5095 C C . VAL A 1 641 ? -17.944 49.811 32.101 1.00 33.19 641 VAL A C 1
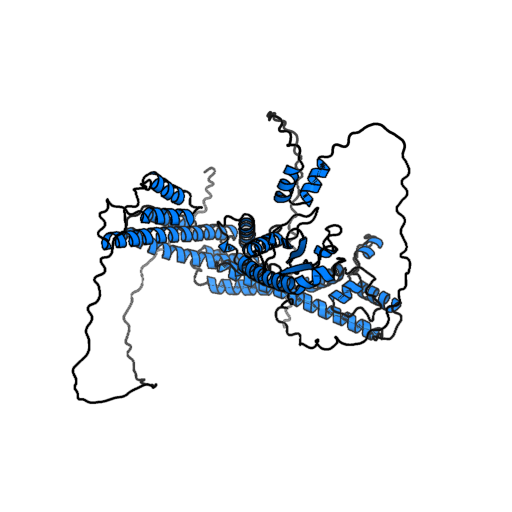ATOM 5097 O O . VAL A 1 641 ? -18.821 50.610 32.397 1.00 33.19 641 VAL A O 1
ATOM 5100 N N . LEU A 1 642 ? -17.264 49.093 33.024 1.00 32.38 642 LEU A N 1
ATOM 5101 C CA . LEU A 1 642 ? -16.903 49.563 34.386 1.00 32.38 642 LEU A CA 1
ATOM 5102 C C . LEU A 1 642 ? -15.820 48.681 35.078 1.00 32.38 642 LEU A C 1
ATOM 5104 O O . LEU A 1 642 ? -16.023 47.495 35.292 1.00 32.38 642 LEU A O 1
ATOM 5108 N N . ASN A 1 643 ? -14.704 49.337 35.433 1.00 31.62 643 ASN A N 1
ATOM 5109 C CA . ASN A 1 643 ? -13.808 49.234 36.609 1.00 31.62 643 ASN A CA 1
ATOM 5110 C C . ASN A 1 643 ? -13.229 47.899 37.151 1.00 31.62 643 ASN A C 1
ATOM 5112 O O . ASN A 1 643 ? -13.940 46.957 37.477 1.00 31.62 643 ASN A O 1
ATOM 5116 N N . GLY A 1 644 ? -11.899 47.921 37.372 1.00 30.38 644 GLY A N 1
ATOM 5117 C CA . GLY A 1 644 ? -11.082 46.904 38.064 1.00 30.38 644 GLY A CA 1
ATOM 5118 C C . GLY A 1 644 ? -11.188 46.899 39.602 1.00 30.38 644 GLY A C 1
ATOM 5119 O O . GLY A 1 644 ? -12.055 47.575 40.158 1.00 30.38 644 GLY A O 1
ATOM 5120 N N . PRO A 1 645 ? -10.312 46.140 40.303 1.00 36.69 645 PRO A N 1
ATOM 5121 C CA . PRO A 1 645 ? -9.027 46.703 40.762 1.00 36.69 645 PRO A CA 1
ATOM 5122 C C . PRO A 1 645 ? -7.806 45.739 40.728 1.00 36.69 645 PRO A C 1
ATOM 5124 O O . PRO A 1 645 ? -7.940 44.520 40.752 1.00 36.69 645 PRO A O 1
ATOM 5127 N N . GLN A 1 646 ? -6.599 46.322 40.712 1.00 36.19 646 GLN A N 1
ATOM 5128 C CA . GLN A 1 646 ? -5.285 45.711 41.026 1.00 36.19 646 GLN A CA 1
ATOM 5129 C C . GLN A 1 646 ? -4.921 45.925 42.528 1.00 36.19 646 GLN A C 1
ATOM 5131 O O . GLN A 1 646 ? -5.660 46.642 43.202 1.00 36.19 646 GLN A O 1
ATOM 5136 N N . PRO A 1 647 ? -3.718 45.561 43.039 1.00 46.28 647 PRO A N 1
ATOM 5137 C CA . PRO A 1 647 ? -3.008 44.272 43.038 1.00 46.28 647 PRO A CA 1
ATOM 5138 C C . PRO A 1 647 ? -2.561 43.857 44.469 1.00 46.28 647 PRO A C 1
ATOM 5140 O O . PRO A 1 647 ? -2.412 44.690 45.361 1.00 46.28 647 PRO A O 1
ATOM 5143 N N . GLY A 1 648 ? -2.290 42.565 44.688 1.00 33.19 648 GLY A N 1
ATOM 5144 C CA . GLY A 1 648 ? -1.778 42.024 45.956 1.00 33.19 648 GLY A CA 1
ATOM 5145 C C . GLY A 1 648 ? -0.296 41.640 45.892 1.00 33.19 648 GLY A C 1
ATOM 5146 O O . GLY A 1 648 ? 0.144 40.991 44.949 1.00 33.19 648 GLY A O 1
ATOM 5147 N N . HIS A 1 649 ? 0.445 42.061 46.915 1.00 32.94 649 HIS A N 1
ATOM 5148 C CA . HIS A 1 649 ? 1.868 41.843 47.175 1.00 32.94 649 HIS A CA 1
ATOM 5149 C C . HIS A 1 649 ? 2.328 40.371 47.180 1.00 32.94 649 HIS A C 1
ATOM 5151 O O . HIS A 1 649 ? 1.681 39.524 47.788 1.00 32.94 649 HIS A O 1
ATOM 5157 N N . TYR A 1 650 ? 3.533 40.118 46.653 1.00 37.34 650 TYR A N 1
ATOM 5158 C CA . TYR A 1 650 ? 4.372 38.965 47.010 1.00 37.34 650 TYR A CA 1
ATOM 5159 C C . TYR A 1 650 ? 5.742 39.459 47.505 1.00 37.34 650 TYR A C 1
ATOM 5161 O O . TYR A 1 650 ? 6.298 40.376 46.893 1.00 37.34 650 TYR A O 1
ATOM 5169 N N . PRO A 1 651 ? 6.297 38.899 48.596 1.00 50.22 651 PRO A N 1
ATOM 5170 C CA . PRO A 1 651 ? 7.617 39.270 49.080 1.00 50.22 651 PRO A CA 1
ATOM 5171 C C . PRO A 1 651 ? 8.737 38.455 48.416 1.00 50.22 651 PRO A C 1
ATOM 5173 O O . PRO A 1 651 ? 8.606 37.262 48.150 1.00 50.22 651 PRO A O 1
ATOM 5176 N N . HIS A 1 652 ? 9.866 39.137 48.230 1.00 32.75 652 HIS A N 1
ATOM 5177 C CA . HIS A 1 652 ? 11.208 38.581 48.073 1.00 32.75 652 HIS A CA 1
ATOM 5178 C C . HIS A 1 652 ? 11.575 37.652 49.241 1.00 32.75 652 HIS A C 1
ATOM 5180 O O . HIS A 1 652 ? 11.478 38.084 50.389 1.00 32.75 652 HIS A O 1
ATOM 5186 N N . VAL A 1 653 ? 12.112 36.461 48.947 1.00 33.88 653 VAL A N 1
ATOM 5187 C CA . VAL A 1 653 ? 13.076 35.755 49.810 1.00 33.88 653 VAL A CA 1
ATOM 5188 C C . VAL A 1 653 ? 14.150 35.088 48.939 1.00 33.88 653 VAL A C 1
ATOM 5190 O O . VAL A 1 653 ? 13.944 34.789 47.767 1.00 33.88 653 VAL A O 1
ATOM 5193 N N . ASP A 1 654 ? 15.305 34.980 49.574 1.00 30.20 654 ASP A N 1
ATOM 5194 C CA . ASP A 1 654 ? 16.690 34.952 49.141 1.00 30.20 654 ASP A CA 1
ATOM 5195 C C . ASP A 1 654 ? 17.211 33.690 48.434 1.00 30.20 654 ASP A C 1
ATOM 5197 O O . ASP A 1 654 ? 16.655 32.595 48.509 1.00 30.20 654 ASP A O 1
ATOM 5201 N N . LEU A 1 655 ? 18.372 33.898 47.813 1.00 34.12 655 LEU A N 1
ATOM 5202 C CA . LEU A 1 655 ? 19.286 32.924 47.231 1.00 34.12 655 LEU A CA 1
ATOM 5203 C C . LEU A 1 655 ? 19.959 32.065 48.313 1.00 34.12 655 LEU A C 1
ATOM 5205 O O . LEU A 1 655 ? 20.416 32.578 49.331 1.00 34.12 655 LEU A O 1
ATOM 5209 N N . GLY A 1 656 ? 20.179 30.782 48.014 1.00 28.20 656 GLY A N 1
ATOM 5210 C CA . GLY A 1 656 ? 21.261 30.017 48.636 1.00 28.20 656 GLY A CA 1
ATOM 5211 C C . GLY A 1 656 ? 20.980 28.529 48.811 1.00 28.20 656 GLY A C 1
ATOM 5212 O O . GLY A 1 656 ? 20.016 28.145 49.460 1.00 28.20 656 GLY A O 1
ATOM 5213 N N . GLY A 1 657 ? 21.895 27.694 48.309 1.00 29.19 657 GLY A N 1
ATOM 5214 C CA . GLY A 1 657 ? 22.081 26.338 48.831 1.00 29.19 657 GLY A CA 1
ATOM 5215 C C . GLY A 1 657 ? 22.049 25.222 47.796 1.00 29.19 657 GLY A C 1
ATOM 5216 O O . GLY A 1 657 ? 21.117 24.430 47.748 1.00 29.19 657 GLY A O 1
ATOM 5217 N N . THR A 1 658 ? 23.130 25.082 47.031 1.00 34.59 658 THR A N 1
ATOM 5218 C CA . THR A 1 658 ? 23.540 23.789 46.472 1.00 34.59 658 THR A CA 1
ATOM 5219 C C . THR A 1 658 ? 23.783 22.792 47.608 1.00 34.59 658 THR A C 1
ATOM 5221 O O . THR A 1 658 ? 24.782 22.904 48.320 1.00 34.59 658 THR A O 1
ATOM 5224 N N . GLN A 1 659 ? 22.921 21.785 47.745 1.00 32.72 659 GLN A N 1
ATOM 5225 C CA . GLN A 1 659 ? 23.243 20.544 48.446 1.00 32.72 659 GLN A CA 1
ATOM 5226 C C . GLN A 1 659 ? 22.961 19.354 47.532 1.00 32.72 659 GLN A C 1
ATOM 5228 O O . GLN A 1 659 ? 21.823 19.027 47.213 1.00 32.72 659 GLN A O 1
ATOM 5233 N N . ARG A 1 660 ? 24.056 18.710 47.115 1.00 33.31 660 ARG A N 1
ATOM 5234 C CA . ARG A 1 660 ? 24.073 17.335 46.626 1.00 33.31 660 ARG A CA 1
ATOM 5235 C C . ARG A 1 660 ? 23.576 16.429 47.753 1.00 33.31 660 ARG A C 1
ATOM 5237 O O . ARG A 1 660 ? 24.248 16.331 48.776 1.00 33.31 660 ARG A O 1
ATOM 5244 N N . MET A 1 661 ? 22.471 15.728 47.538 1.00 29.33 661 MET A N 1
ATOM 5245 C CA . MET A 1 661 ? 22.211 14.462 48.216 1.00 29.33 661 MET A CA 1
ATOM 5246 C C . MET A 1 661 ? 22.181 13.366 47.160 1.00 29.33 661 MET A C 1
ATOM 5248 O O . MET A 1 661 ? 21.354 13.384 46.252 1.00 29.33 661 MET A O 1
ATOM 5252 N N . GLY A 1 662 ? 23.151 12.460 47.260 1.00 31.58 662 GLY A N 1
ATOM 5253 C CA . GLY A 1 662 ? 23.077 11.165 46.610 1.00 31.58 662 GLY A CA 1
ATOM 5254 C C . GLY A 1 662 ? 22.049 10.310 47.336 1.00 31.58 662 GLY A C 1
ATOM 5255 O O . GLY A 1 662 ? 21.998 10.318 48.566 1.00 31.58 662 GLY A O 1
ATOM 5256 N N . ILE A 1 663 ? 21.248 9.584 46.567 1.00 30.83 663 ILE A N 1
ATOM 5257 C CA . ILE A 1 663 ? 20.456 8.467 47.062 1.00 30.83 663 ILE A CA 1
ATOM 5258 C C . ILE A 1 663 ? 20.751 7.291 46.136 1.00 30.83 663 ILE A C 1
ATOM 5260 O O . ILE A 1 663 ? 20.591 7.377 44.919 1.00 30.83 663 ILE A O 1
ATOM 5264 N N . ASN A 1 664 ? 21.277 6.251 46.770 1.00 33.41 664 ASN A N 1
ATOM 5265 C CA . ASN A 1 664 ? 21.407 4.894 46.278 1.00 33.41 664 ASN A CA 1
ATOM 5266 C C . ASN A 1 664 ? 20.045 4.186 46.344 1.00 33.41 664 ASN A C 1
ATOM 5268 O O . ASN A 1 664 ? 19.256 4.468 47.241 1.00 33.41 664 ASN A O 1
ATOM 5272 N N . GLU A 1 665 ? 19.917 3.189 45.470 1.00 35.00 665 GLU A N 1
ATOM 5273 C CA . GLU A 1 665 ? 19.187 1.923 45.651 1.00 35.00 665 GLU A CA 1
ATOM 5274 C C . GLU A 1 665 ? 17.647 1.890 45.553 1.00 35.00 665 GLU A C 1
ATOM 5276 O O . GLU A 1 665 ? 16.911 2.450 46.357 1.00 35.00 665 GLU A O 1
ATOM 5281 N N . GLU A 1 666 ? 17.227 1.106 44.549 1.00 33.88 666 GLU A N 1
ATOM 5282 C CA . GLU A 1 666 ? 16.212 0.040 44.605 1.00 33.88 666 GLU A CA 1
ATOM 5283 C C . GLU A 1 666 ? 14.761 0.394 44.977 1.00 33.88 666 GLU A C 1
ATOM 5285 O O . GLU A 1 666 ? 14.364 0.353 46.141 1.00 33.88 666 GLU A O 1
ATOM 5290 N N . LEU A 1 667 ? 13.933 0.587 43.939 1.00 31.89 667 LEU A N 1
ATOM 5291 C CA . LEU A 1 667 ? 12.804 -0.298 43.578 1.00 31.89 667 LEU A CA 1
ATOM 5292 C C . LEU A 1 667 ? 12.251 0.044 42.189 1.00 31.89 667 LEU A C 1
ATOM 5294 O O . LEU A 1 667 ? 12.081 1.252 41.906 1.00 31.89 667 LEU A O 1
#

Organism: NCBI:txid1967502

Sequence (667 aa):
MHQAASSSRFANHTAPQPERQSESVAEVAGESAFSGNRMPVVTPGNAAVLQRAVGNRAVADMLQQQSPVAKGPASEPHRSKPALQRKSADDGHHAESMSANNARTKAVTWAHGRQQIQRVLRPFDTEYKDVEKIAAYRDRITRFAAEVDRFVTQAREESVQWHSFDGNPNAHLQNWFAIADAYLRDPDTQPDLIHARFGYAIETLACQRIGNFEGLTVEMQYAEGHTRPDIVVFDGDFQVAWLDITSSQSAGHIQGKSGAGWKKRPFVYEILYNPLNMQEILEATNDDYYVEYGQFMKAEHHIELEERQKKQEEFRGKFTDFQTTQGWNDTSGNSLNKRTATQNFLFSQFPAEEDEEVKSTDRFKKMPSARGALNYLQINDGPFGFNRGDVSSNSSAIKALIDQEAAPSIEHRKTELVANKNKELMDQLKHFEHIPLVQSFMDRLLDGWADRDTAKTGMLLKQALEDLNGLNDLQNDVRQLIQQQGDWRVKQVLDTIEEIRGAFPTQAIFSDLGDWRRKVKLVHKRARLVYSILEMQLTFIHYMKAKKYNMFNWPREVGRIATVLSDEFPQDESIVKAAQQWMAQNPVQSGPVDEEVKMNEEPPRDIQPEDFGGAGGLGGFGGLVNAGGFGDLGQNLNPTVLNGPQPGHYPHVDLGGTQRMGINEEL